Protein AF-U1V0P0-F1 (afdb_monomer_lite)

Foldseek 3Di:
DADDDVPDLFACFLLVQLLVLLCVAQHQALVRQFVDWADDPFFIWTQFPLRDIDTFGPVLLVLLLVPNPDDDDDPSSSSRSSVLLSQLLRLVQVPPDDPVPGDDSNVSSVVPRSADANVSSCVSSVQPVFKDKDFPVVCLVVQFWFWAQDPVRHIFTCHNQWTAGNNDTDHPPARMTIHTHYPPPPPPPPDDDPQDPPLDADQDDDDPDDFDDLVCLLFQKDFAPDDGPDLFACQLLSQVLSLLCRAQNQTLCRSAVDWADDPFAIWTQGLLRDIFGFGPVLLSVLLVQRRMDHPNPNSSSRSSVLLSQLLRLQCVVVVHDSVVSSVVVRSAAANQSSCVSSLLNLQKDWAWLVQLQPAQHWWKFGDPDRHIFIGHNQWTDGNNDIDGRDGTITIHGQHQDDDDPPWDADDAPPDDWQAADPQLQQQKFFDAAAQQLLSQLLSLQCRGQNLALVSQFVGWTADPFGIWTQGSSRDIFDDGPVLLVVLLVLRVMHHPNPRSSSSSSVLSSQLLRLCLVVCPVVQSVVDSVSSSVSSRHHDDRPSSCSSRSSSSQKDWDDLVRLLCAFWWWKADRRHIWTRGHQWTHDRSDIDGSPPDCSNVDDIGIMGGD

Structure (mmCIF, N/CA/C/O backbone):
data_AF-U1V0P0-F1
#
_entry.id   AF-U1V0P0-F1
#
loop_
_atom_site.group_PDB
_atom_site.id
_atom_site.type_symbol
_atom_site.label_atom_id
_atom_site.label_alt_id
_atom_site.label_comp_id
_atom_site.label_asym_id
_atom_site.label_entity_id
_atom_site.label_seq_id
_atom_site.pdbx_PDB_ins_code
_atom_site.Cartn_x
_atom_site.Cartn_y
_atom_site.Cartn_z
_atom_site.occupancy
_atom_site.B_iso_or_equiv
_atom_site.auth_seq_id
_atom_site.auth_comp_id
_atom_site.auth_asym_id
_atom_site.auth_atom_id
_atom_site.pdbx_PDB_model_num
ATOM 1 N N . MET A 1 1 ? -1.083 5.610 45.874 1.00 65.94 1 MET A N 1
ATOM 2 C CA . MET A 1 1 ? 0.180 5.834 45.134 1.00 65.94 1 MET A CA 1
ATOM 3 C C . MET A 1 1 ? 0.724 7.204 45.467 1.00 65.94 1 MET A C 1
ATOM 5 O O . MET A 1 1 ? -0.060 8.142 45.384 1.00 65.94 1 MET A O 1
ATOM 9 N N . PRO A 1 2 ? 2.001 7.333 45.847 1.00 65.81 2 PRO A N 1
ATOM 10 C CA . PRO A 1 2 ? 2.671 8.630 45.954 1.00 65.81 2 PRO A CA 1
ATOM 11 C C . PRO A 1 2 ? 2.908 9.260 44.566 1.00 65.81 2 PRO A C 1
ATOM 13 O O . PRO A 1 2 ? 2.938 8.548 43.561 1.00 65.81 2 PRO A O 1
ATOM 16 N N . GLU A 1 3 ? 3.059 10.587 44.507 1.00 60.25 3 GLU A N 1
ATOM 17 C CA . GLU A 1 3 ? 3.487 11.298 43.288 1.00 60.25 3 GLU A CA 1
ATOM 18 C C . GLU A 1 3 ? 4.964 11.008 42.968 1.00 60.25 3 GLU A C 1
ATOM 20 O O . GLU A 1 3 ? 5.748 10.689 43.863 1.00 60.25 3 GLU A O 1
ATOM 25 N N . ARG A 1 4 ? 5.347 11.124 41.690 1.00 68.81 4 ARG A N 1
ATOM 26 C CA . ARG A 1 4 ? 6.739 10.940 41.245 1.00 68.81 4 ARG A CA 1
ATOM 27 C C . ARG A 1 4 ? 7.660 12.047 41.765 1.00 68.81 4 ARG A C 1
ATOM 29 O O . ARG A 1 4 ? 7.265 13.214 41.804 1.00 68.81 4 ARG A O 1
ATOM 36 N N . GLY A 1 5 ? 8.901 11.691 42.090 1.00 55.69 5 GLY A N 1
ATOM 37 C CA . GLY A 1 5 ? 9.964 12.657 42.364 1.00 55.69 5 GLY A CA 1
ATOM 38 C C . GLY A 1 5 ? 10.458 13.364 41.095 1.00 55.69 5 GLY A C 1
ATOM 39 O O . GLY A 1 5 ? 10.256 12.894 39.973 1.00 55.69 5 GLY A O 1
ATOM 40 N N . PHE A 1 6 ? 11.129 14.507 41.258 1.00 40.38 6 PHE A N 1
ATOM 41 C CA . PHE A 1 6 ? 11.801 15.189 40.149 1.00 40.38 6 PHE A CA 1
ATOM 42 C C . PHE A 1 6 ? 12.875 14.271 39.537 1.00 40.38 6 PHE A C 1
ATOM 44 O O . PHE A 1 6 ? 13.739 13.775 40.255 1.00 40.38 6 PHE A O 1
ATOM 51 N N . GLY A 1 7 ? 12.808 14.037 38.222 1.00 39.22 7 GLY A N 1
ATOM 52 C CA . GLY A 1 7 ? 13.727 13.145 37.501 1.00 39.22 7 GLY A CA 1
ATOM 53 C C . GLY A 1 7 ? 13.366 11.652 37.534 1.00 39.22 7 GLY A C 1
ATOM 54 O O . GLY A 1 7 ? 14.059 10.860 36.903 1.00 39.22 7 GLY A O 1
ATOM 55 N N . GLU A 1 8 ? 12.287 11.246 38.214 1.00 58.22 8 GLU A N 1
ATOM 56 C CA . GLU A 1 8 ? 11.833 9.850 38.205 1.00 58.22 8 GLU A CA 1
ATOM 57 C C . GLU A 1 8 ? 10.922 9.551 37.001 1.00 58.22 8 GLU A C 1
ATOM 59 O O . GLU A 1 8 ? 9.873 10.173 36.810 1.00 58.22 8 GLU A O 1
ATOM 64 N N . HIS A 1 9 ? 11.272 8.521 36.230 1.00 63.59 9 HIS A N 1
ATOM 65 C CA . HIS A 1 9 ? 10.410 7.937 35.199 1.00 63.59 9 HIS A CA 1
ATOM 66 C C . HIS A 1 9 ? 9.515 6.852 35.822 1.00 63.59 9 HIS A C 1
ATOM 68 O O . HIS A 1 9 ? 9.699 5.668 35.568 1.00 63.59 9 HIS A O 1
ATOM 74 N N . PHE A 1 10 ? 8.586 7.243 36.699 1.00 72.44 10 PHE A N 1
ATOM 75 C CA . PHE A 1 10 ? 7.652 6.326 37.368 1.00 72.44 10 PHE A CA 1
ATOM 76 C C . PHE A 1 10 ? 6.216 6.867 37.318 1.00 72.44 10 PHE A C 1
ATOM 78 O O . PHE A 1 10 ? 5.960 7.997 37.741 1.00 72.44 10 PHE A O 1
ATOM 85 N N . ASN A 1 11 ? 5.270 6.067 36.820 1.00 76.62 11 ASN A N 1
ATOM 86 C CA . ASN A 1 11 ? 3.841 6.376 36.797 1.00 76.62 11 ASN A CA 1
ATOM 87 C C . ASN A 1 11 ? 2.970 5.102 36.827 1.00 76.62 11 ASN A C 1
ATOM 89 O O . ASN A 1 11 ? 2.547 4.591 35.794 1.00 76.62 11 ASN A O 1
ATOM 93 N N . ALA A 1 12 ? 2.636 4.633 38.032 1.00 83.12 12 ALA A N 1
ATOM 94 C CA . ALA A 1 12 ? 1.740 3.490 38.251 1.00 83.12 12 ALA A CA 1
ATOM 95 C C . ALA A 1 12 ? 0.265 3.889 38.495 1.00 83.12 12 ALA A C 1
ATOM 97 O O . ALA A 1 12 ? -0.516 3.110 39.053 1.00 83.12 12 ALA A O 1
ATOM 98 N N . SER A 1 13 ? -0.129 5.123 38.145 1.00 85.19 13 SER A N 1
ATOM 99 C CA . SER A 1 13 ? -1.484 5.621 38.432 1.00 85.19 13 SER A CA 1
ATOM 100 C C . SER A 1 13 ? -2.561 4.820 37.700 1.00 85.19 13 SER A C 1
ATOM 102 O O . SER A 1 13 ? -3.530 4.401 38.335 1.00 85.19 13 SER A O 1
ATOM 104 N N . SER A 1 14 ? -2.339 4.490 36.427 1.00 84.62 14 SER A N 1
ATOM 105 C CA . SER A 1 14 ? -3.241 3.664 35.619 1.00 84.62 14 SER A CA 1
ATOM 106 C C . SER A 1 14 ? -3.424 2.266 36.197 1.00 84.62 14 SER A C 1
ATOM 108 O O . SER A 1 14 ? -4.552 1.779 36.274 1.00 84.62 14 SER A O 1
ATOM 110 N N . HIS A 1 15 ? -2.344 1.642 36.685 1.00 91.62 15 HIS A N 1
ATOM 111 C CA . HIS A 1 15 ? -2.430 0.340 37.346 1.00 91.62 15 HIS A CA 1
ATOM 112 C C . HIS A 1 15 ? -3.306 0.412 38.584 1.00 91.62 15 HIS A C 1
ATOM 114 O O . HIS A 1 15 ? -4.232 -0.380 38.730 1.00 91.62 15 HIS A O 1
ATOM 120 N N . SER A 1 16 ? -3.055 1.400 39.442 1.00 92.19 16 SER A N 1
ATOM 121 C CA . SER A 1 16 ? -3.836 1.584 40.662 1.00 92.19 16 SER A CA 1
ATOM 122 C C . SER A 1 16 ? -5.314 1.866 40.379 1.00 92.19 16 SER A C 1
ATOM 124 O O . SER A 1 16 ? -6.184 1.309 41.043 1.00 92.19 16 SER A O 1
ATOM 126 N N . ALA A 1 17 ? -5.610 2.687 39.368 1.00 92.19 17 ALA A N 1
ATOM 127 C CA . ALA A 1 17 ? -6.969 3.071 39.018 1.00 92.19 17 ALA A CA 1
ATOM 128 C C . ALA A 1 17 ? -7.762 1.879 38.462 1.00 92.19 17 ALA A C 1
ATOM 130 O O . ALA A 1 17 ? -8.873 1.617 38.920 1.00 92.19 17 ALA A O 1
ATOM 131 N N . VAL A 1 18 ? -7.174 1.114 37.536 1.00 93.19 18 VAL A N 1
ATOM 132 C CA . VAL A 1 18 ? -7.820 -0.066 36.940 1.00 93.19 18 VAL A CA 1
ATOM 133 C C . VAL A 1 18 ? -8.024 -1.178 37.960 1.00 93.19 18 VAL A C 1
ATOM 135 O O . VAL A 1 18 ? -9.115 -1.737 38.029 1.00 93.19 18 VAL A O 1
ATOM 138 N N . ILE A 1 19 ? -7.025 -1.466 38.793 1.00 95.31 19 ILE A N 1
ATOM 139 C CA . ILE A 1 19 ? -7.141 -2.492 39.837 1.00 95.31 19 ILE A CA 1
ATOM 140 C C . ILE A 1 19 ? -8.238 -2.122 40.844 1.00 95.31 19 ILE A C 1
ATOM 142 O O . ILE A 1 19 ? -9.064 -2.966 41.185 1.00 95.31 19 ILE A O 1
ATOM 146 N N . ASN A 1 20 ? -8.312 -0.858 41.270 1.00 93.75 20 ASN A N 1
ATOM 147 C CA . ASN A 1 20 ? -9.395 -0.407 42.146 1.00 93.75 20 ASN A CA 1
ATOM 148 C C . ASN A 1 20 ? -10.767 -0.510 41.465 1.00 93.75 20 ASN A C 1
ATOM 150 O O . ASN A 1 20 ? -11.728 -0.925 42.106 1.00 93.75 20 ASN A O 1
ATOM 154 N N . LEU A 1 21 ? -10.870 -0.190 40.170 1.00 94.56 21 LEU A N 1
ATOM 155 C CA . LEU A 1 21 ? -12.118 -0.366 39.422 1.00 94.56 21 LEU A CA 1
ATOM 156 C C . LEU A 1 21 ? -12.541 -1.842 39.357 1.00 94.56 21 LEU A C 1
ATOM 158 O O . LEU A 1 21 ? -13.721 -2.145 39.528 1.00 94.56 21 LEU A O 1
ATOM 162 N N . MET A 1 22 ? -11.594 -2.763 39.159 1.00 94.50 22 MET A N 1
ATOM 163 C CA . MET A 1 22 ? -11.859 -4.206 39.204 1.00 94.50 22 MET A CA 1
ATOM 164 C C . MET A 1 22 ? -12.384 -4.632 40.577 1.00 94.50 22 MET A C 1
ATOM 166 O O . MET A 1 22 ? -13.387 -5.341 40.646 1.00 94.50 22 MET A O 1
ATOM 170 N N . MET A 1 23 ? -11.760 -4.150 41.657 1.00 93.75 23 MET A N 1
ATOM 171 C CA . MET A 1 23 ? -12.189 -4.453 43.025 1.00 93.75 23 MET A CA 1
ATOM 172 C C . MET A 1 23 ? -13.593 -3.930 43.330 1.00 93.75 23 MET A C 1
ATOM 174 O O . MET A 1 23 ? -14.388 -4.630 43.951 1.00 93.75 23 MET A O 1
ATOM 178 N N . LEU A 1 24 ? -13.908 -2.720 42.863 1.00 91.44 24 LEU A N 1
ATOM 179 C CA . LEU A 1 24 ? -15.236 -2.120 43.006 1.00 91.44 24 LEU A CA 1
ATOM 180 C C . LEU A 1 24 ? -16.306 -2.872 42.207 1.00 91.44 24 LEU A C 1
ATOM 182 O O . LEU A 1 24 ? -17.451 -2.938 42.642 1.00 91.44 24 LEU A O 1
ATOM 186 N N . THR A 1 25 ? -15.946 -3.416 41.043 1.00 89.44 25 THR A N 1
ATOM 187 C CA . THR A 1 25 ? -16.917 -4.032 40.127 1.00 89.44 25 THR A CA 1
ATOM 188 C C . THR A 1 25 ? -17.193 -5.491 40.461 1.00 89.44 25 THR A C 1
ATOM 190 O O . THR A 1 25 ? -18.344 -5.924 40.424 1.00 89.44 25 THR A O 1
ATOM 193 N N . PHE A 1 26 ? -16.147 -6.267 40.742 1.00 89.81 26 PHE A N 1
ATOM 194 C CA . PHE A 1 26 ? -16.268 -7.717 40.884 1.00 89.81 26 PHE A CA 1
ATOM 195 C C . PHE A 1 26 ? -16.117 -8.195 42.328 1.00 89.81 26 PHE A C 1
ATOM 197 O O . PHE A 1 26 ? -16.686 -9.223 42.677 1.00 89.81 26 PHE A O 1
ATOM 204 N N . GLY A 1 27 ? -15.403 -7.446 43.170 1.00 88.56 27 GLY A N 1
ATOM 205 C CA . GLY A 1 27 ? -15.116 -7.800 44.559 1.00 88.56 27 GLY A CA 1
ATOM 206 C C . GLY A 1 27 ? -13.629 -7.648 44.899 1.00 88.56 27 GLY A C 1
ATOM 207 O O . GLY A 1 27 ? -12.790 -7.562 44.005 1.00 88.56 27 GLY A O 1
ATOM 208 N N . PRO A 1 28 ? -13.264 -7.575 46.188 1.00 89.06 28 PRO A N 1
ATOM 209 C CA . PRO A 1 28 ? -11.925 -7.164 46.606 1.00 89.06 28 PRO A CA 1
ATOM 210 C C . PRO A 1 28 ? -10.838 -8.242 46.463 1.00 89.06 28 PRO A C 1
ATOM 212 O O . PRO A 1 28 ? -9.660 -7.902 46.575 1.00 89.06 28 PRO A O 1
ATOM 215 N N . ARG A 1 29 ? -11.182 -9.520 46.247 1.00 90.31 29 ARG A N 1
ATOM 216 C CA . ARG A 1 29 ? -10.217 -10.637 46.225 1.00 90.31 29 ARG A CA 1
ATOM 217 C C . ARG A 1 29 ? -9.876 -11.047 44.788 1.00 90.31 29 ARG A C 1
ATOM 219 O O . ARG A 1 29 ? -10.735 -10.949 43.917 1.00 90.31 29 ARG A O 1
ATOM 226 N N . PRO A 1 30 ? -8.688 -11.625 44.518 1.00 92.31 30 PRO A N 1
ATOM 227 C CA . PRO A 1 30 ? -8.320 -12.071 43.171 1.00 92.31 30 PRO A CA 1
ATOM 228 C C . PRO A 1 30 ? -9.302 -13.064 42.546 1.00 92.31 30 PRO A C 1
ATOM 230 O O . PRO A 1 30 ? -9.555 -12.999 41.349 1.00 92.31 30 PRO A O 1
ATOM 233 N N . ALA A 1 31 ? -9.893 -13.941 43.360 1.00 88.88 31 ALA A N 1
ATOM 234 C CA . ALA A 1 31 ? -10.916 -14.889 42.919 1.00 88.88 31 ALA A CA 1
ATOM 235 C C . ALA A 1 31 ? -12.245 -14.224 42.514 1.00 88.88 31 ALA A C 1
ATOM 237 O O . ALA A 1 31 ? -13.086 -14.880 41.911 1.00 88.88 31 ALA A O 1
ATOM 238 N N . ASP A 1 32 ? -12.447 -12.946 42.846 1.00 87.00 32 ASP A N 1
ATOM 239 C CA . ASP A 1 32 ? -13.640 -12.201 42.461 1.00 87.00 32 ASP A CA 1
ATOM 240 C C . ASP A 1 32 ? -13.462 -11.585 41.049 1.00 87.00 32 ASP A C 1
ATOM 242 O O . ASP A 1 32 ? -14.380 -11.605 40.228 1.00 87.00 32 ASP A O 1
ATOM 246 N N . PHE A 1 33 ? -12.260 -11.087 40.713 1.00 88.56 33 PHE A N 1
ATOM 247 C CA . PHE A 1 33 ? -11.974 -10.424 39.425 1.00 88.56 33 PHE A CA 1
ATOM 248 C C . PHE A 1 33 ? -11.168 -11.250 38.402 1.00 88.56 33 PHE A C 1
ATOM 250 O O . PHE A 1 33 ? -10.949 -10.771 37.288 1.00 88.56 33 PHE A O 1
ATOM 257 N N . PHE A 1 34 ? -10.800 -12.492 38.717 1.00 91.69 34 PHE A N 1
ATOM 258 C CA . PHE A 1 34 ? -10.329 -13.505 37.762 1.00 91.69 34 PHE A CA 1
ATOM 259 C C . PHE A 1 34 ? -11.283 -14.706 37.749 1.00 91.69 34 PHE A C 1
ATOM 261 O O . PHE A 1 34 ? -11.948 -14.972 38.743 1.00 91.69 34 PHE A O 1
ATOM 268 N N . ASN A 1 35 ? -11.368 -15.428 36.626 1.00 88.06 35 ASN A N 1
ATOM 269 C CA . ASN A 1 35 ? -12.275 -16.576 36.501 1.00 88.06 35 ASN A CA 1
ATOM 270 C C . ASN A 1 35 ? -11.844 -17.744 37.395 1.00 88.06 35 ASN A C 1
ATOM 272 O O . ASN A 1 35 ? -12.688 -18.464 37.919 1.00 88.06 35 ASN A O 1
ATOM 276 N N . GLU A 1 36 ? -10.536 -17.943 37.558 1.00 91.50 36 GLU A N 1
ATOM 277 C CA . GLU A 1 36 ? -9.992 -18.975 38.433 1.00 91.50 36 GLU A CA 1
ATOM 278 C C . GLU A 1 36 ? -8.631 -18.549 38.989 1.00 91.50 36 GLU A C 1
ATOM 280 O O . GLU A 1 36 ? -7.810 -17.989 38.263 1.00 91.50 36 GLU A O 1
ATOM 285 N N . VAL A 1 37 ? -8.388 -18.827 40.271 1.00 94.19 37 VAL A N 1
ATOM 286 C CA . VAL A 1 37 ? -7.084 -18.663 40.926 1.00 94.19 37 VAL A CA 1
ATOM 287 C C . VAL A 1 37 ? -6.822 -19.907 41.771 1.00 94.19 37 VAL A C 1
ATOM 289 O O . VAL A 1 37 ? -7.509 -20.138 42.767 1.00 94.19 37 VAL A O 1
ATOM 292 N N . LYS A 1 38 ? -5.837 -20.714 41.377 1.00 93.00 38 LYS A N 1
ATOM 293 C CA . LYS A 1 38 ? -5.438 -21.954 42.061 1.00 93.00 38 LYS A CA 1
ATOM 294 C C . LYS A 1 38 ? -4.030 -21.808 42.620 1.00 93.00 38 LYS A C 1
ATOM 296 O O . LYS A 1 38 ? -3.124 -21.406 41.902 1.00 93.00 38 LYS A O 1
ATOM 301 N N . GLY A 1 39 ? -3.836 -22.138 43.894 1.00 91.25 39 GLY A N 1
ATOM 302 C CA . GLY A 1 39 ? -2.497 -22.185 44.484 1.00 91.25 39 GLY A CA 1
ATOM 303 C C . GLY A 1 39 ? -1.698 -23.383 43.967 1.00 91.25 39 GLY A C 1
ATOM 304 O O . GLY A 1 39 ? -2.234 -24.488 43.887 1.00 91.25 39 GLY A O 1
ATOM 305 N N . SER A 1 40 ? -0.419 -23.168 43.666 1.00 87.06 40 SER A N 1
ATOM 306 C CA . SER A 1 40 ? 0.566 -24.213 43.371 1.00 87.06 40 SER A CA 1
ATOM 307 C C . SER A 1 40 ? 1.696 -24.197 44.415 1.00 87.06 40 SER A C 1
ATOM 309 O O . SER A 1 40 ? 1.744 -23.349 45.313 1.00 87.06 40 SER A O 1
ATOM 311 N N . ASN A 1 41 ? 2.643 -25.134 44.307 1.00 82.56 41 ASN A N 1
ATOM 312 C CA . ASN A 1 41 ? 3.792 -25.202 45.216 1.00 82.56 41 ASN A CA 1
ATOM 313 C C . ASN A 1 41 ? 4.670 -23.932 45.161 1.00 82.56 41 ASN A C 1
ATOM 315 O O . ASN A 1 41 ? 5.196 -23.484 46.187 1.00 82.56 41 ASN A O 1
ATOM 319 N N . ASP A 1 42 ? 4.797 -23.322 43.986 1.00 90.25 42 ASP A N 1
ATOM 320 C CA . ASP A 1 42 ? 5.699 -22.213 43.667 1.00 90.25 42 ASP A CA 1
ATOM 321 C C . ASP A 1 42 ? 4.990 -20.887 43.346 1.00 90.25 42 ASP A C 1
ATOM 323 O O . ASP A 1 42 ? 5.661 -19.862 43.209 1.00 90.25 42 ASP A O 1
ATOM 327 N N . GLY A 1 43 ? 3.656 -20.857 43.315 1.00 94.00 43 GLY A N 1
ATOM 328 C CA . GLY A 1 43 ? 2.910 -19.684 42.876 1.00 94.00 43 GLY A CA 1
ATOM 329 C C . GLY A 1 43 ? 1.403 -19.898 42.792 1.00 94.00 43 GLY A C 1
ATOM 330 O O . GLY A 1 43 ? 0.799 -20.533 43.660 1.00 94.00 43 GLY A O 1
ATOM 331 N N . TYR A 1 44 ? 0.802 -19.320 41.754 1.00 96.81 44 TYR A N 1
ATOM 332 C CA . TYR A 1 44 ? -0.624 -19.403 41.465 1.00 96.81 44 TYR A CA 1
ATOM 333 C C . TYR A 1 44 ? -0.870 -19.536 39.964 1.00 96.81 44 TYR A C 1
ATOM 335 O O . TYR A 1 44 ? -0.335 -18.758 39.172 1.00 96.81 44 TYR A O 1
ATOM 343 N N . ASP A 1 45 ? -1.744 -20.465 39.596 1.00 95.69 45 ASP A N 1
ATOM 344 C CA . ASP A 1 45 ? -2.308 -20.559 38.255 1.00 95.69 45 ASP A CA 1
ATOM 345 C C . ASP A 1 45 ? -3.568 -19.700 38.184 1.00 95.69 45 ASP A C 1
ATOM 347 O O . ASP A 1 45 ? -4.463 -19.803 39.030 1.00 95.69 45 ASP A O 1
ATOM 351 N N . VAL A 1 46 ? -3.623 -18.824 37.186 1.00 95.75 46 VAL A N 1
ATOM 352 C CA . VAL A 1 46 ? -4.673 -17.820 37.029 1.00 95.75 46 VAL A CA 1
ATOM 353 C C . VAL A 1 46 ? -5.319 -17.967 35.664 1.00 95.75 46 VAL A C 1
ATOM 355 O O . VAL A 1 46 ? -4.639 -17.891 34.640 1.00 95.75 46 VAL A O 1
ATOM 358 N N . THR A 1 47 ? -6.642 -18.094 35.658 1.00 90.56 47 THR A N 1
ATOM 359 C CA . THR A 1 47 ? -7.476 -17.975 34.460 1.00 90.56 47 THR A CA 1
ATOM 360 C C . THR A 1 47 ? -8.142 -16.607 34.473 1.00 90.56 47 THR A C 1
ATOM 362 O O . THR A 1 47 ? -8.952 -16.291 35.347 1.00 90.56 47 THR A O 1
ATOM 365 N N . MET A 1 48 ? -7.791 -15.770 33.505 1.00 89.62 48 MET A N 1
ATOM 366 C CA . MET A 1 48 ? -8.303 -14.409 33.363 1.00 89.62 48 MET A CA 1
ATOM 367 C C . MET A 1 48 ? -9.732 -14.407 32.796 1.00 89.62 48 MET A C 1
ATOM 369 O O . MET A 1 48 ? -10.215 -15.428 32.304 1.00 89.62 48 MET A O 1
ATOM 373 N N . LYS A 1 49 ? -10.427 -13.260 32.855 1.00 81.44 49 LYS A N 1
ATOM 374 C CA . LYS A 1 49 ? -11.835 -13.155 32.421 1.00 81.44 49 LYS A CA 1
ATOM 375 C C . LYS A 1 49 ? -12.064 -13.419 30.928 1.00 81.44 49 LYS A C 1
ATOM 377 O O . LYS A 1 49 ? -13.150 -13.846 30.551 1.00 81.44 49 LYS A O 1
ATOM 382 N N . ASP A 1 50 ? -11.038 -13.255 30.099 1.00 77.88 50 ASP A N 1
ATOM 383 C CA . ASP A 1 50 ? -11.045 -13.604 28.673 1.00 77.88 50 ASP A CA 1
ATOM 384 C C . ASP A 1 50 ? -10.587 -15.044 28.382 1.00 77.88 50 ASP A C 1
ATOM 386 O O . ASP A 1 50 ? -10.378 -15.404 27.225 1.00 77.88 50 ASP A O 1
ATOM 390 N N . GLY A 1 51 ? -10.414 -15.867 29.419 1.00 78.25 51 GLY A N 1
ATOM 391 C CA . GLY A 1 51 ? -9.992 -17.261 29.302 1.00 78.25 51 GLY A CA 1
ATOM 392 C C . GLY A 1 51 ? -8.481 -17.462 29.170 1.00 78.25 51 GLY A C 1
ATOM 393 O O . GLY A 1 51 ? -8.041 -18.606 29.095 1.00 78.25 51 GLY A O 1
ATOM 394 N N . TYR A 1 52 ? -7.670 -16.397 29.169 1.00 75.56 52 TYR A N 1
ATOM 395 C CA . TYR A 1 52 ? -6.214 -16.536 29.127 1.00 75.56 52 TYR A CA 1
ATOM 396 C C . TYR A 1 52 ? -5.683 -17.143 30.432 1.00 75.56 52 TYR A C 1
ATOM 398 O O . TYR A 1 52 ? -5.972 -16.635 31.515 1.00 75.56 52 TYR A O 1
ATOM 406 N N . THR A 1 53 ? -4.877 -18.200 30.334 1.00 90.38 53 THR A N 1
ATOM 407 C CA . THR A 1 53 ? -4.283 -18.883 31.491 1.00 90.38 53 THR A CA 1
ATOM 408 C C . THR A 1 53 ? -2.803 -18.554 31.631 1.00 90.38 53 THR A C 1
ATOM 410 O O . THR A 1 53 ? -2.062 -18.593 30.645 1.00 90.38 53 THR A O 1
ATOM 413 N N . LEU A 1 54 ? -2.345 -18.278 32.850 1.00 92.81 54 LEU A N 1
ATOM 414 C CA . LEU A 1 54 ? -0.930 -18.059 33.153 1.00 92.81 54 LEU A CA 1
ATOM 415 C C . LEU A 1 54 ? -0.564 -18.517 34.562 1.00 92.81 54 LEU A C 1
ATOM 417 O O . LEU A 1 54 ? -1.428 -18.650 35.421 1.00 92.81 54 LEU A O 1
ATOM 421 N N . HIS A 1 55 ? 0.734 -18.698 34.788 1.00 95.69 55 HIS A N 1
ATOM 422 C CA . HIS A 1 55 ? 1.305 -19.004 36.094 1.00 95.69 55 HIS A CA 1
ATOM 423 C C . HIS A 1 55 ? 2.083 -17.795 36.626 1.00 95.69 55 HIS A C 1
ATOM 425 O O . HIS A 1 55 ? 2.930 -17.267 35.903 1.00 95.69 55 HIS A O 1
ATOM 431 N N . VAL A 1 56 ? 1.833 -17.376 37.869 1.00 95.31 56 VAL A N 1
ATOM 432 C CA . VAL A 1 56 ? 2.609 -16.335 38.571 1.00 95.31 56 VAL A CA 1
ATOM 433 C C . VAL A 1 56 ? 3.305 -16.942 39.782 1.00 95.31 56 VAL A C 1
ATOM 435 O O . VAL A 1 56 ? 2.645 -17.430 40.699 1.00 95.31 56 VAL A O 1
ATOM 438 N N . SER A 1 57 ? 4.631 -16.850 39.829 1.00 96.38 57 SER A N 1
ATOM 439 C CA . SER A 1 57 ? 5.435 -17.376 40.937 1.00 96.38 57 SER A CA 1
ATOM 440 C C . SER A 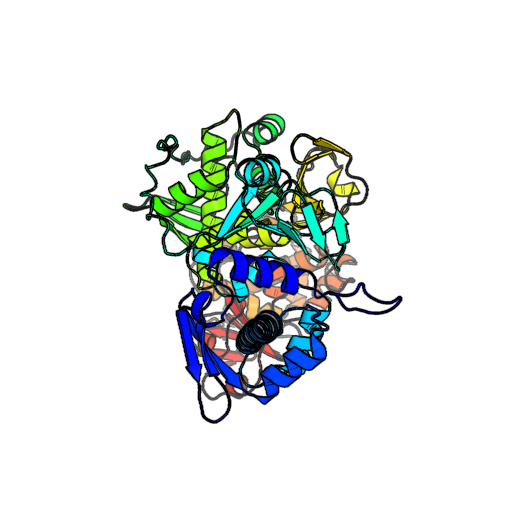1 57 ? 5.408 -16.481 42.187 1.00 96.38 57 SER A C 1
ATOM 442 O O . SER A 1 57 ? 5.156 -15.273 42.127 1.00 96.38 57 SER A O 1
ATOM 444 N N . LYS A 1 58 ? 5.757 -17.051 43.348 1.00 93.69 58 LYS A N 1
ATOM 445 C CA . LYS A 1 58 ? 5.955 -16.312 44.613 1.00 93.69 58 LYS A CA 1
ATOM 446 C C . LYS A 1 58 ? 7.007 -15.204 44.486 1.00 93.69 58 LYS A C 1
ATOM 448 O O . LYS A 1 58 ? 6.844 -14.141 45.081 1.00 93.69 58 LYS A O 1
ATOM 453 N N . GLN A 1 59 ? 8.054 -15.432 43.690 1.00 94.12 59 GLN A N 1
ATOM 454 C CA . GLN A 1 59 ? 9.093 -14.436 43.424 1.00 94.12 59 GLN A CA 1
ATOM 455 C C . GLN A 1 59 ? 8.546 -13.255 42.612 1.00 94.12 59 GLN A C 1
ATOM 457 O O . GLN A 1 59 ? 8.784 -12.106 42.975 1.00 94.12 59 GLN A O 1
ATOM 462 N N . GLU A 1 60 ? 7.776 -13.514 41.556 1.00 96.25 60 GLU A N 1
ATOM 463 C CA . GLU A 1 60 ? 7.164 -12.467 40.722 1.00 96.25 60 GLU A CA 1
ATOM 464 C C . GLU A 1 60 ? 6.148 -11.632 41.513 1.00 96.25 60 GLU A C 1
ATOM 466 O O . GLU A 1 60 ? 6.099 -10.408 41.374 1.00 96.25 60 GLU A O 1
ATOM 471 N N . LEU A 1 61 ? 5.391 -12.266 42.416 1.00 93.62 61 LEU A N 1
ATOM 472 C CA . LEU A 1 61 ? 4.523 -11.564 43.367 1.00 93.62 61 LEU A CA 1
ATOM 473 C C . LEU A 1 61 ? 5.320 -10.644 44.299 1.00 93.62 61 LEU A C 1
ATOM 475 O O . LEU A 1 61 ? 4.930 -9.494 44.509 1.00 93.62 61 LEU A O 1
ATOM 479 N N . GLN A 1 62 ? 6.449 -11.118 44.832 1.00 92.25 62 GLN A N 1
ATOM 480 C CA . GLN A 1 62 ? 7.321 -10.314 45.688 1.00 92.25 62 GLN A CA 1
ATOM 481 C C . GLN A 1 62 ? 7.955 -9.145 44.919 1.00 92.25 62 GLN A C 1
ATOM 483 O O . GLN A 1 62 ? 8.027 -8.036 45.453 1.00 92.25 62 GLN A O 1
ATOM 488 N N . GLN A 1 63 ? 8.355 -9.358 43.662 1.00 92.25 63 GLN A N 1
ATOM 489 C CA . GLN A 1 63 ? 8.880 -8.314 42.777 1.00 92.25 63 GLN A CA 1
ATOM 490 C C . GLN A 1 63 ? 7.820 -7.244 42.496 1.00 92.25 63 GLN A C 1
ATOM 492 O O . GLN A 1 63 ? 8.089 -6.055 42.673 1.00 92.25 63 GLN A O 1
ATOM 497 N N . ALA A 1 64 ? 6.596 -7.650 42.141 1.00 92.25 64 ALA A N 1
ATOM 498 C CA . ALA A 1 64 ? 5.480 -6.728 41.941 1.00 92.25 64 ALA A CA 1
ATOM 499 C C . ALA A 1 64 ? 5.172 -5.928 43.217 1.00 92.25 64 ALA A C 1
ATOM 501 O O . ALA A 1 64 ? 5.056 -4.705 43.157 1.00 92.25 64 ALA A O 1
ATOM 502 N N . ALA A 1 65 ? 5.111 -6.589 44.378 1.00 89.62 65 ALA A N 1
ATOM 503 C CA . ALA A 1 65 ? 4.882 -5.926 45.661 1.00 89.62 65 ALA A CA 1
ATOM 504 C C . ALA A 1 65 ? 5.966 -4.884 45.976 1.00 89.62 65 ALA A C 1
ATOM 506 O O . ALA A 1 65 ? 5.649 -3.744 46.311 1.00 89.62 65 ALA A O 1
ATOM 507 N N . SER A 1 66 ? 7.236 -5.249 45.792 1.00 87.94 66 SER A N 1
ATOM 508 C CA . SER A 1 66 ? 8.385 -4.385 46.094 1.00 87.94 66 SER A CA 1
ATOM 509 C C . SER A 1 66 ? 8.479 -3.174 45.161 1.00 87.94 66 SER A C 1
ATOM 511 O O . SER A 1 66 ? 8.837 -2.083 45.601 1.00 87.94 66 SER A O 1
ATOM 513 N N . ALA A 1 67 ? 8.142 -3.342 43.878 1.00 87.19 67 ALA A N 1
ATOM 514 C CA . ALA A 1 67 ? 8.311 -2.297 42.867 1.00 87.19 67 ALA A CA 1
ATOM 515 C C . ALA A 1 67 ? 7.100 -1.359 42.723 1.00 87.19 67 ALA A C 1
ATOM 517 O O . ALA A 1 67 ? 7.254 -0.214 42.299 1.00 87.19 67 ALA A O 1
ATOM 518 N N . SER A 1 68 ? 5.891 -1.823 43.056 1.00 84.44 68 SER A N 1
ATOM 519 C CA . SER A 1 68 ? 4.639 -1.118 42.740 1.00 84.44 68 SER A CA 1
ATOM 520 C C . SER A 1 68 ? 4.481 0.248 43.417 1.00 84.44 68 SER A C 1
ATOM 522 O O . SER A 1 68 ? 3.749 1.098 42.913 1.00 84.44 68 SER A O 1
ATOM 524 N N . ARG A 1 69 ? 5.133 0.460 44.572 1.00 85.81 69 ARG A N 1
ATOM 525 C CA . ARG A 1 69 ? 4.904 1.607 45.477 1.00 85.81 69 ARG A CA 1
ATOM 526 C C . ARG A 1 69 ? 3.421 1.768 45.868 1.00 85.81 69 ARG A C 1
ATOM 528 O O . ARG A 1 69 ? 2.955 2.882 46.135 1.00 85.81 69 ARG A O 1
ATOM 535 N N . PHE A 1 70 ? 2.669 0.663 45.891 1.00 88.50 70 PHE A N 1
ATOM 536 C CA . PHE A 1 70 ? 1.270 0.652 46.300 1.00 88.50 70 PHE A CA 1
ATOM 537 C C . PHE A 1 70 ? 1.137 0.917 47.804 1.00 88.50 70 PHE A C 1
ATOM 539 O O . PHE A 1 70 ? 1.856 0.351 48.619 1.00 88.50 70 PHE A O 1
ATOM 546 N N . THR A 1 71 ? 0.228 1.823 48.176 1.00 84.25 71 THR A N 1
ATOM 547 C CA . THR A 1 71 ? -0.026 2.220 49.569 1.00 84.25 71 THR A CA 1
ATOM 548 C C . THR A 1 71 ? -1.519 2.147 49.870 1.00 84.25 71 THR A C 1
ATOM 550 O O . THR A 1 71 ? -2.338 2.485 49.014 1.00 84.25 71 THR A O 1
ATOM 553 N N . GLY A 1 72 ? -1.881 1.721 51.081 1.00 79.44 72 GLY A N 1
ATOM 554 C CA . GLY A 1 72 ? -3.271 1.619 51.524 1.00 79.44 72 GLY A CA 1
ATOM 555 C C . GLY A 1 72 ? -3.383 1.166 52.981 1.00 79.44 72 GLY A C 1
ATOM 556 O O . GLY A 1 72 ? -2.420 0.660 53.547 1.00 79.44 72 GLY A O 1
ATOM 557 N N . HIS A 1 73 ? -4.558 1.360 53.586 1.00 78.19 73 HIS A N 1
ATOM 558 C CA . HIS A 1 73 ? -4.821 1.016 54.993 1.00 78.19 73 HIS A CA 1
ATOM 559 C C . HIS A 1 73 ? -5.351 -0.416 55.194 1.00 78.19 73 HIS A C 1
ATOM 561 O O . HIS A 1 73 ? -5.409 -0.894 56.324 1.00 78.19 73 HIS A O 1
ATOM 567 N N . HIS A 1 74 ? -5.727 -1.105 54.110 1.00 81.12 74 HIS A N 1
ATOM 568 C CA . HIS A 1 74 ? -6.259 -2.468 54.140 1.00 81.12 74 HIS A CA 1
ATOM 569 C C . HIS A 1 74 ? -5.269 -3.442 53.497 1.00 81.12 74 HIS A C 1
ATOM 571 O O . HIS A 1 74 ? -5.089 -3.436 52.277 1.00 81.12 74 HIS A O 1
ATOM 577 N N . ASN A 1 75 ? -4.649 -4.293 54.318 1.00 80.62 75 ASN A N 1
ATOM 578 C CA . ASN A 1 75 ? -3.621 -5.240 53.873 1.00 80.62 75 ASN A CA 1
ATOM 579 C C . ASN A 1 75 ? -4.135 -6.233 52.814 1.00 80.62 75 ASN A C 1
ATOM 581 O O . ASN A 1 75 ? -3.394 -6.577 51.892 1.00 80.62 75 ASN A O 1
ATOM 585 N N . ASP A 1 76 ? -5.403 -6.639 52.891 1.00 81.44 76 ASP A N 1
ATOM 586 C CA . ASP A 1 76 ? -5.992 -7.610 51.957 1.00 81.44 76 ASP A CA 1
ATOM 587 C C . ASP A 1 76 ? -6.204 -7.015 50.557 1.00 81.44 76 ASP A C 1
ATOM 589 O O . ASP A 1 76 ? -5.885 -7.645 49.545 1.00 81.44 76 ASP A O 1
ATOM 593 N N . ALA A 1 77 ? -6.673 -5.765 50.485 1.00 85.50 77 ALA A N 1
ATOM 594 C CA . ALA A 1 77 ? -6.814 -5.036 49.225 1.00 85.50 77 ALA A CA 1
ATOM 595 C C . ALA A 1 77 ? -5.440 -4.752 48.601 1.00 85.50 77 ALA A C 1
ATOM 597 O O . ALA A 1 77 ? -5.248 -4.932 47.401 1.00 85.50 77 ALA A O 1
ATOM 598 N N . LEU A 1 78 ? -4.453 -4.382 49.423 1.00 89.06 78 LEU A N 1
ATOM 599 C CA . LEU A 1 78 ? -3.086 -4.155 48.959 1.00 89.06 78 LEU A CA 1
ATOM 600 C C . LEU A 1 78 ? -2.452 -5.438 48.395 1.00 89.06 78 LEU A C 1
ATOM 602 O O . LEU A 1 78 ? -1.866 -5.418 47.313 1.00 89.06 78 LEU A O 1
ATOM 606 N N . SER A 1 79 ? -2.638 -6.569 49.077 1.00 89.31 79 SER A N 1
ATOM 607 C CA . SER A 1 79 ? -2.180 -7.882 48.605 1.00 89.31 79 SER A CA 1
ATOM 608 C C . SER A 1 79 ? -2.845 -8.273 47.283 1.00 89.31 79 SER A C 1
ATOM 610 O O . SER A 1 79 ? -2.173 -8.713 46.349 1.00 89.31 79 SER A O 1
ATOM 612 N N . SER A 1 80 ? -4.151 -8.036 47.163 1.00 94.00 80 SER A N 1
ATOM 613 C CA . SER A 1 80 ? -4.915 -8.295 45.939 1.00 94.00 80 SER A CA 1
ATOM 614 C C . SER A 1 80 ? -4.469 -7.397 44.778 1.00 94.00 80 SER A C 1
ATOM 616 O O . SER A 1 80 ? -4.425 -7.838 43.630 1.00 94.00 80 SER A O 1
ATOM 618 N N . ALA A 1 81 ? -4.059 -6.159 45.069 1.00 94.38 81 ALA A N 1
ATOM 619 C CA . ALA A 1 81 ? -3.527 -5.239 44.073 1.00 94.38 81 ALA A CA 1
ATOM 620 C C . ALA A 1 81 ? -2.142 -5.661 43.563 1.00 94.38 81 ALA A C 1
ATOM 622 O O . ALA A 1 81 ? -1.899 -5.633 42.355 1.00 94.38 81 ALA A O 1
ATOM 623 N N . HIS A 1 82 ? -1.249 -6.106 44.453 1.00 95.06 82 HIS A N 1
ATOM 624 C CA . HIS A 1 82 ? 0.041 -6.678 44.051 1.00 95.06 82 HIS A CA 1
ATOM 625 C C . HIS A 1 82 ? -0.142 -7.925 43.182 1.00 95.06 82 HIS A C 1
ATOM 627 O O . HIS A 1 82 ? 0.548 -8.082 42.174 1.00 95.06 82 HIS A O 1
ATOM 633 N N . PHE A 1 83 ? -1.108 -8.775 43.537 1.00 97.00 83 PHE A N 1
ATOM 634 C CA . PHE A 1 83 ? -1.444 -9.961 42.761 1.00 97.00 83 PHE A CA 1
ATOM 635 C C . PHE A 1 83 ? -1.919 -9.602 41.348 1.00 97.00 83 PHE A C 1
ATOM 637 O O . PHE A 1 83 ? -1.375 -10.107 40.367 1.00 97.00 83 PHE A O 1
ATOM 644 N N . ALA A 1 84 ? -2.880 -8.680 41.225 1.00 96.62 84 ALA A N 1
ATOM 645 C CA . ALA A 1 84 ? -3.380 -8.227 39.928 1.00 96.62 84 ALA A CA 1
ATOM 646 C C . ALA A 1 84 ? -2.261 -7.624 39.061 1.00 96.62 84 ALA A C 1
ATOM 648 O O . ALA A 1 84 ? -2.147 -7.952 37.878 1.00 96.62 84 ALA A O 1
ATOM 649 N N . LEU A 1 85 ? -1.395 -6.789 39.649 1.00 96.06 85 LEU A N 1
ATOM 650 C CA . LEU A 1 85 ? -0.235 -6.233 38.953 1.00 96.06 85 LEU A CA 1
ATOM 651 C C . LEU A 1 85 ? 0.679 -7.342 38.415 1.00 96.06 85 LEU A C 1
ATOM 653 O O . LEU A 1 85 ? 1.054 -7.301 37.245 1.00 96.06 85 LEU A O 1
ATOM 657 N N . ALA A 1 86 ? 1.003 -8.347 39.232 1.00 96.25 86 ALA A N 1
ATOM 658 C CA . ALA A 1 86 ? 1.867 -9.445 38.810 1.00 96.25 86 ALA A CA 1
ATOM 659 C C . ALA A 1 86 ? 1.263 -10.252 37.649 1.00 96.25 86 ALA A C 1
ATOM 661 O O . ALA A 1 86 ? 1.962 -10.542 36.678 1.00 96.25 86 ALA A O 1
ATOM 662 N N . VAL A 1 87 ? -0.044 -10.534 37.694 1.00 96.38 87 VAL A N 1
ATOM 663 C CA . VAL A 1 87 ? -0.778 -11.206 36.606 1.00 96.38 87 VAL A CA 1
ATOM 664 C C . VAL A 1 87 ? -0.690 -10.407 35.302 1.00 96.38 87 VAL A C 1
ATOM 666 O O . VAL A 1 87 ? -0.347 -10.963 34.256 1.00 96.38 87 VAL A O 1
ATOM 669 N N . PHE A 1 88 ? -0.935 -9.094 35.352 1.00 94.19 88 PHE A N 1
ATOM 670 C CA . PHE A 1 88 ? -0.834 -8.226 34.175 1.00 94.19 88 PHE A CA 1
ATOM 671 C C . PHE A 1 88 ? 0.572 -8.238 33.563 1.00 94.19 88 PHE A C 1
ATOM 673 O O . PHE A 1 88 ? 0.723 -8.418 32.350 1.00 94.19 88 PHE A O 1
ATOM 680 N N . ILE A 1 89 ? 1.608 -8.099 34.394 1.00 94.00 89 ILE A N 1
ATOM 681 C CA . ILE A 1 89 ? 2.999 -8.123 33.929 1.00 94.00 89 ILE A CA 1
ATOM 682 C C . ILE A 1 89 ? 3.353 -9.484 33.339 1.00 94.00 89 ILE A C 1
ATOM 684 O O . ILE A 1 89 ? 3.966 -9.537 32.272 1.00 94.00 89 ILE A O 1
ATOM 688 N N . LYS A 1 90 ? 2.917 -10.583 33.961 1.00 93.69 90 LYS A N 1
ATOM 689 C CA . LYS A 1 90 ? 3.181 -11.933 33.458 1.00 93.69 90 LYS A CA 1
ATOM 690 C C . LYS A 1 90 ? 2.559 -12.168 32.085 1.00 93.69 90 LYS A C 1
ATOM 692 O O . LYS A 1 90 ? 3.189 -12.754 31.197 1.00 93.69 90 LYS A O 1
ATOM 697 N N . ARG A 1 91 ? 1.344 -11.660 31.871 1.00 90.25 91 ARG A N 1
ATOM 698 C CA . ARG A 1 91 ? 0.693 -11.698 30.559 1.00 90.25 91 ARG A CA 1
ATOM 699 C C . ARG A 1 91 ? 1.462 -10.872 29.530 1.00 90.25 91 ARG A C 1
ATOM 701 O O . ARG A 1 91 ? 1.709 -11.353 28.426 1.00 90.25 91 ARG A O 1
ATOM 708 N N . LYS A 1 92 ? 1.882 -9.657 29.892 1.00 82.69 92 LYS A N 1
ATOM 709 C CA . LYS A 1 92 ? 2.660 -8.766 29.016 1.00 82.69 92 LYS A CA 1
ATOM 710 C C . LYS A 1 92 ? 4.009 -9.390 28.630 1.00 82.69 92 LYS A C 1
ATOM 712 O O . LYS A 1 92 ? 4.374 -9.379 27.456 1.00 82.69 92 LYS A O 1
ATOM 717 N N . GLN A 1 93 ? 4.692 -10.019 29.587 1.00 84.94 93 GLN A N 1
ATOM 718 C CA . GLN A 1 93 ? 5.917 -10.791 29.362 1.00 84.94 93 GLN A CA 1
ATOM 719 C C . GLN A 1 93 ? 5.690 -11.920 28.347 1.00 84.94 93 GLN A C 1
ATOM 721 O O . GLN A 1 93 ? 6.469 -12.090 27.413 1.00 84.94 93 GLN A O 1
ATOM 726 N N . SER A 1 94 ? 4.594 -12.664 28.503 1.00 78.00 94 SER A N 1
ATOM 727 C CA . SER A 1 94 ? 4.261 -13.803 27.639 1.00 78.00 94 SER A CA 1
ATOM 728 C C . SER A 1 94 ? 3.884 -13.391 26.209 1.00 78.00 94 SER A C 1
ATOM 730 O O . SER A 1 94 ? 4.092 -14.168 25.281 1.00 78.00 94 SER A O 1
ATOM 732 N N . ALA A 1 95 ? 3.366 -12.171 26.026 1.00 66.69 95 ALA A N 1
ATOM 733 C CA . ALA A 1 95 ? 2.978 -11.610 24.731 1.00 66.69 95 ALA A CA 1
ATOM 734 C C . ALA A 1 95 ? 4.133 -10.940 23.953 1.00 66.69 95 ALA A C 1
ATOM 736 O O . ALA A 1 95 ? 3.928 -10.494 22.825 1.00 66.69 95 ALA A O 1
ATOM 737 N N . SER A 1 96 ? 5.332 -10.838 24.537 1.00 51.25 96 SER A N 1
ATOM 738 C CA . SER A 1 96 ? 6.468 -10.117 23.947 1.00 51.25 96 SER A CA 1
ATOM 739 C C . SER A 1 96 ? 7.396 -11.060 23.169 1.00 51.25 96 SER A C 1
ATOM 741 O O . SER A 1 96 ? 8.274 -11.679 23.757 1.00 51.25 96 SER A O 1
ATOM 743 N N . GLY A 1 97 ? 7.219 -11.153 21.846 1.00 50.69 97 GLY A N 1
ATOM 744 C CA . GLY A 1 97 ? 8.168 -11.803 20.924 1.00 50.69 97 GLY A CA 1
ATOM 745 C C . GLY A 1 97 ? 8.312 -13.335 21.031 1.00 50.69 97 GLY A C 1
ATOM 746 O O . GLY A 1 97 ? 7.557 -14.024 21.727 1.00 50.69 97 GLY A O 1
ATOM 747 N N . ASN A 1 98 ? 9.291 -13.876 20.293 1.00 51.00 98 ASN A N 1
ATOM 748 C CA . ASN A 1 98 ? 9.644 -15.301 20.289 1.00 51.00 98 ASN A CA 1
ATOM 749 C C . ASN A 1 98 ? 10.243 -15.731 21.638 1.00 51.00 98 ASN A C 1
ATOM 751 O O . ASN A 1 98 ? 10.895 -14.940 22.311 1.00 51.00 98 ASN A O 1
ATOM 755 N N . ALA A 1 99 ? 10.064 -17.001 22.024 1.00 58.03 99 ALA A N 1
ATOM 756 C CA . ALA A 1 99 ? 10.470 -17.515 23.340 1.00 58.03 99 ALA A CA 1
ATOM 757 C C . ALA A 1 99 ? 11.964 -17.320 23.683 1.00 58.03 99 ALA A C 1
ATOM 759 O O . ALA A 1 99 ? 12.288 -17.224 24.863 1.00 58.03 99 ALA A O 1
ATOM 760 N N . ALA A 1 100 ? 12.840 -17.236 22.675 1.00 52.56 100 ALA A N 1
ATOM 761 C CA . ALA A 1 100 ? 14.285 -17.065 22.835 1.00 52.56 100 ALA A CA 1
ATOM 762 C C . ALA A 1 100 ? 14.713 -15.645 23.268 1.00 52.56 100 ALA A C 1
ATOM 764 O O . ALA A 1 100 ? 15.741 -15.513 23.922 1.00 52.56 100 ALA A O 1
ATOM 765 N N . ASP A 1 101 ? 13.901 -14.616 22.986 1.00 61.44 101 ASP A N 1
ATOM 766 C CA . ASP A 1 101 ? 14.230 -13.197 23.228 1.00 61.44 101 ASP A CA 1
ATOM 767 C C . ASP A 1 101 ? 13.288 -12.537 24.253 1.00 61.44 101 ASP A C 1
ATOM 769 O O . ASP A 1 101 ? 13.150 -11.311 24.309 1.00 61.44 101 ASP A O 1
ATOM 773 N N . ARG A 1 102 ? 12.577 -13.340 25.058 1.00 71.62 102 ARG A N 1
ATOM 774 C CA . ARG A 1 102 ? 11.582 -12.811 26.000 1.00 71.62 102 ARG A CA 1
ATOM 775 C C . ARG A 1 102 ? 12.258 -12.030 27.131 1.00 71.62 102 ARG A C 1
ATOM 777 O O . ARG A 1 102 ? 13.080 -12.601 27.850 1.00 71.62 102 ARG A O 1
ATOM 784 N N . PRO A 1 103 ? 11.871 -10.764 27.369 1.00 79.69 103 PRO A N 1
ATOM 785 C CA . PRO A 1 103 ? 12.403 -9.999 28.487 1.00 79.69 103 PRO A CA 1
ATOM 786 C C . PRO A 1 103 ? 12.035 -10.648 29.832 1.00 79.69 103 PRO A C 1
ATOM 788 O O . PRO A 1 103 ? 10.974 -11.262 29.996 1.00 79.69 103 PRO A O 1
ATOM 791 N N . GLY A 1 104 ? 12.914 -10.498 30.824 1.00 88.56 104 GLY A N 1
ATOM 792 C CA . GLY A 1 104 ? 12.648 -10.945 32.194 1.00 88.56 104 GLY A CA 1
ATOM 793 C C . GLY A 1 104 ? 11.473 -10.189 32.829 1.00 88.56 104 GLY A C 1
ATOM 794 O O . GLY A 1 104 ? 11.216 -9.033 32.490 1.00 88.56 104 GLY A O 1
ATOM 795 N N . PHE A 1 105 ? 10.775 -10.822 33.779 1.00 91.81 105 PHE A N 1
ATOM 796 C CA . PHE A 1 105 ? 9.595 -10.249 34.444 1.00 91.81 105 PHE A CA 1
ATOM 797 C C . PHE A 1 105 ? 9.880 -8.866 35.046 1.00 91.81 105 PHE A C 1
ATOM 799 O O . PHE A 1 105 ? 9.115 -7.930 34.840 1.00 91.81 105 PHE A O 1
ATOM 806 N N . GLU A 1 106 ? 11.021 -8.714 35.718 1.00 90.62 106 GLU A N 1
ATOM 807 C CA . GLU A 1 106 ? 11.456 -7.454 36.328 1.00 90.62 106 GLU A CA 1
ATOM 808 C C . GLU A 1 106 ? 11.673 -6.332 35.300 1.00 90.62 106 GLU A C 1
ATOM 810 O O . GLU A 1 106 ? 11.340 -5.177 35.565 1.00 90.62 106 GLU A O 1
ATOM 815 N N . SER A 1 107 ? 12.163 -6.661 34.100 1.00 84.31 107 SER A N 1
ATOM 816 C CA . SER A 1 107 ? 12.334 -5.692 33.012 1.00 84.31 107 SER A CA 1
ATOM 817 C C . SER A 1 107 ? 10.979 -5.197 32.502 1.00 84.31 107 SER A C 1
ATOM 819 O O . SER A 1 107 ? 10.760 -3.989 32.395 1.00 84.31 107 SER A O 1
ATOM 821 N N . VAL A 1 108 ? 10.031 -6.116 32.283 1.00 82.56 108 VAL A N 1
ATOM 822 C CA . VAL A 1 108 ? 8.660 -5.781 31.858 1.00 82.56 108 VAL A CA 1
ATOM 823 C C . VAL A 1 108 ? 7.920 -4.996 32.944 1.00 82.56 108 VAL A C 1
ATOM 825 O O . VAL A 1 108 ? 7.225 -4.027 32.633 1.00 82.56 108 VAL A O 1
ATOM 828 N N . LEU A 1 109 ? 8.094 -5.375 34.213 1.00 87.06 109 LEU A N 1
ATOM 829 C CA . LEU A 1 109 ? 7.565 -4.663 35.377 1.00 87.06 109 LEU A CA 1
ATOM 830 C C . LEU A 1 109 ? 8.107 -3.234 35.431 1.00 87.06 109 LEU A C 1
ATOM 832 O O . LEU A 1 109 ? 7.324 -2.290 35.489 1.00 87.06 109 LEU A O 1
ATOM 836 N N . THR A 1 110 ? 9.427 -3.072 35.340 1.00 80.88 110 THR A N 1
ATOM 837 C CA . THR A 1 110 ? 10.092 -1.763 35.374 1.00 80.88 110 THR A CA 1
ATOM 838 C C . THR A 1 110 ? 9.605 -0.879 34.239 1.00 80.88 110 THR A C 1
ATOM 840 O O . THR A 1 110 ? 9.194 0.250 34.488 1.00 80.88 110 THR A O 1
ATOM 843 N N . GLN A 1 111 ? 9.577 -1.396 33.008 1.00 80.44 111 GLN A N 1
ATOM 844 C CA . GLN A 1 111 ? 9.090 -0.650 31.851 1.00 80.44 111 GLN A CA 1
ATOM 845 C C . GLN A 1 111 ? 7.616 -0.268 32.013 1.00 80.44 111 GLN A C 1
ATOM 847 O O . GLN A 1 111 ? 7.235 0.864 31.733 1.00 80.44 111 GLN A O 1
ATOM 852 N N . SER A 1 112 ? 6.775 -1.189 32.490 1.00 81.56 112 SER A N 1
ATOM 853 C CA . SER A 1 112 ? 5.357 -0.901 32.686 1.00 81.56 112 SER A CA 1
ATOM 854 C C . SER A 1 112 ? 5.110 0.143 33.770 1.00 81.56 112 SER A C 1
ATOM 856 O O . SER A 1 112 ? 4.167 0.919 33.642 1.00 81.56 112 SER A O 1
ATOM 858 N N . LEU A 1 113 ? 5.931 0.176 34.820 1.00 82.50 113 LEU A N 1
ATOM 859 C CA . LEU A 1 113 ? 5.825 1.156 35.899 1.00 82.50 113 LEU A CA 1
ATOM 860 C C . LEU A 1 113 ? 6.331 2.551 35.498 1.00 82.50 113 LEU A C 1
ATOM 862 O O . LEU A 1 113 ? 6.131 3.491 36.262 1.00 82.50 113 LEU A O 1
ATOM 866 N N . GLN A 1 114 ? 6.918 2.726 34.307 1.00 77.12 114 GLN A N 1
ATOM 867 C CA . GLN A 1 114 ? 7.205 4.054 33.738 1.00 77.12 114 GLN A CA 1
ATOM 868 C C . GLN A 1 114 ? 5.935 4.747 33.211 1.00 77.12 114 GLN A C 1
ATOM 870 O O . GLN A 1 114 ? 5.913 5.972 33.083 1.00 77.12 114 GLN A O 1
ATOM 875 N N . GLY A 1 115 ? 4.873 3.982 32.942 1.00 71.06 115 GLY A N 1
ATOM 876 C CA . GLY A 1 115 ? 3.583 4.470 32.463 1.00 71.06 115 GLY A CA 1
ATOM 877 C C . GLY A 1 115 ? 2.831 3.411 31.657 1.00 71.06 115 GLY A C 1
ATOM 878 O O . GLY A 1 115 ? 3.428 2.623 30.925 1.00 71.06 115 GLY A O 1
ATOM 879 N N . GLU A 1 116 ? 1.506 3.403 31.775 1.00 74.94 116 GLU A N 1
ATOM 880 C CA . GLU A 1 116 ? 0.615 2.541 30.994 1.00 74.94 116 GLU A CA 1
ATOM 881 C C . GLU A 1 116 ? -0.721 3.259 30.770 1.00 74.94 116 GLU A C 1
ATOM 883 O O . GLU A 1 116 ? -1.118 4.086 31.588 1.00 74.94 116 GLU A O 1
ATOM 888 N N . THR A 1 117 ? -1.438 2.961 29.687 1.00 75.50 117 THR A N 1
ATOM 889 C CA . THR A 1 117 ? -2.782 3.541 29.475 1.00 75.50 117 THR A CA 1
ATOM 890 C C . THR A 1 117 ? -3.855 2.730 30.207 1.00 75.50 117 THR A C 1
ATOM 892 O O . THR A 1 117 ? -3.713 1.509 30.343 1.00 75.50 117 THR A O 1
ATOM 895 N N . ALA A 1 118 ? -4.960 3.359 30.640 1.00 71.69 118 ALA A N 1
ATOM 896 C CA . ALA A 1 118 ? -6.072 2.625 31.261 1.00 71.69 118 ALA A CA 1
ATOM 897 C C . ALA A 1 118 ? -6.592 1.518 30.339 1.00 71.69 118 ALA A C 1
ATOM 899 O O . ALA A 1 118 ? -6.838 0.397 30.778 1.00 71.69 118 ALA A O 1
ATOM 900 N N . PHE A 1 119 ? -6.700 1.818 29.043 1.00 67.38 119 PHE A N 1
ATOM 901 C CA . PHE A 1 119 ? -7.165 0.868 28.041 1.00 67.38 119 PHE A CA 1
ATOM 902 C C . PHE A 1 119 ? -6.257 -0.365 27.928 1.00 67.38 119 PHE A C 1
ATOM 904 O O . PHE A 1 119 ? -6.749 -1.495 27.934 1.00 67.38 119 PHE A O 1
ATOM 911 N N . ASN A 1 120 ? -4.935 -0.173 27.859 1.00 72.44 120 ASN A N 1
ATOM 912 C CA . ASN A 1 120 ? -3.988 -1.287 27.797 1.00 72.44 120 ASN A CA 1
ATOM 913 C C . ASN A 1 120 ? -4.015 -2.123 29.077 1.00 72.44 120 ASN A C 1
ATOM 915 O O . ASN A 1 120 ? -3.979 -3.350 28.985 1.00 72.44 120 ASN A O 1
ATOM 919 N N . MET A 1 121 ? -4.131 -1.483 30.246 1.00 82.62 121 MET A N 1
ATOM 920 C CA . MET A 1 121 ? -4.317 -2.184 31.519 1.00 82.62 121 MET A CA 1
ATOM 921 C C . MET A 1 121 ? -5.594 -3.028 31.502 1.00 82.62 121 MET A C 1
ATOM 923 O O . MET A 1 121 ? -5.531 -4.226 31.750 1.00 82.62 121 MET A O 1
ATOM 927 N N . LEU A 1 122 ? -6.744 -2.444 31.151 1.00 80.12 122 LEU A N 1
ATOM 928 C CA . LEU A 1 122 ? -8.040 -3.136 31.119 1.00 80.12 122 LEU A CA 1
ATOM 929 C C . LEU A 1 122 ? -8.030 -4.319 30.139 1.00 80.12 122 LEU A C 1
ATOM 931 O O . LEU A 1 122 ? -8.470 -5.418 30.479 1.00 80.12 122 LEU A O 1
ATOM 935 N N . LYS A 1 123 ? -7.457 -4.134 28.943 1.00 75.31 123 LYS A N 1
ATOM 936 C CA . LYS A 1 123 ? -7.295 -5.212 27.959 1.00 75.31 123 LYS A CA 1
ATOM 937 C C . LYS A 1 123 ? -6.330 -6.290 28.453 1.00 75.31 123 LYS A C 1
ATOM 939 O O . LYS A 1 123 ? -6.641 -7.473 28.351 1.00 75.31 123 LYS A O 1
ATOM 944 N N . GLY A 1 124 ? -5.172 -5.900 28.985 1.00 74.31 124 GLY A N 1
ATOM 945 C CA . GLY A 1 124 ? -4.178 -6.832 29.516 1.00 74.31 124 GLY A CA 1
ATOM 946 C C . GLY A 1 124 ? -4.687 -7.609 30.730 1.00 74.31 124 GLY A C 1
ATOM 947 O O . GLY A 1 124 ? -4.320 -8.762 30.906 1.00 74.31 124 GLY A O 1
ATOM 948 N N . MET A 1 125 ? -5.608 -7.041 31.506 1.00 85.94 125 MET A N 1
ATOM 949 C CA . MET A 1 125 ? -6.329 -7.728 32.585 1.00 85.94 125 MET A CA 1
ATOM 950 C C . MET A 1 125 ? -7.441 -8.667 32.086 1.00 85.94 125 MET A C 1
ATOM 952 O O . MET A 1 125 ? -8.112 -9.307 32.890 1.00 85.94 125 MET A O 1
ATOM 956 N N . GLY A 1 126 ? -7.622 -8.799 30.769 1.00 77.50 126 GLY A N 1
ATOM 957 C CA . GLY A 1 126 ? -8.602 -9.702 30.167 1.00 77.50 126 GLY A CA 1
ATOM 958 C C . GLY A 1 126 ? -10.046 -9.221 30.265 1.00 77.50 126 GLY A C 1
ATOM 959 O O . GLY A 1 126 ? -10.965 -10.026 30.190 1.00 77.50 126 GLY A O 1
ATOM 960 N N . LEU A 1 127 ? -10.264 -7.912 30.415 1.00 81.81 127 LEU A N 1
ATOM 961 C CA . LEU A 1 127 ? -11.585 -7.323 30.672 1.00 81.81 127 LEU A CA 1
ATOM 962 C C . LEU A 1 127 ? -12.274 -6.792 29.412 1.00 81.81 127 LEU A C 1
ATOM 964 O O . LEU A 1 127 ? -13.236 -6.037 29.507 1.00 81.81 127 LEU A O 1
ATOM 968 N N . SER A 1 128 ? -11.798 -7.159 28.219 1.00 71.56 128 SER A N 1
ATOM 969 C CA . SER A 1 128 ? -12.343 -6.629 26.957 1.00 71.56 128 SER A CA 1
ATOM 970 C C . SER A 1 128 ? -13.842 -6.919 26.798 1.00 71.56 128 SER A C 1
ATOM 972 O O . SER A 1 128 ? -14.564 -6.075 26.278 1.00 71.56 128 SER A O 1
ATOM 974 N N . GLY A 1 129 ? -14.311 -8.078 27.277 1.00 64.25 129 GLY A N 1
ATOM 975 C CA . GLY A 1 129 ? -15.731 -8.459 27.259 1.00 64.25 129 GLY A CA 1
ATOM 976 C C . GLY A 1 129 ? -16.593 -7.765 28.321 1.00 64.25 129 GLY A C 1
ATOM 977 O O . GLY A 1 129 ? -17.815 -7.782 28.219 1.00 64.25 129 GLY A O 1
ATOM 978 N N . HIS A 1 130 ? -15.967 -7.124 29.311 1.00 77.38 130 HIS A N 1
ATOM 979 C CA . HIS A 1 130 ? -16.623 -6.458 30.444 1.00 77.38 130 HIS A CA 1
ATOM 980 C C . HIS A 1 130 ? -16.547 -4.932 30.355 1.00 77.38 130 HIS A C 1
ATOM 982 O O . HIS A 1 130 ? -17.119 -4.234 31.190 1.00 77.38 130 HIS A O 1
ATOM 988 N N . LEU A 1 131 ? -15.825 -4.414 29.361 1.00 75.50 131 LEU A N 1
ATOM 989 C CA . LEU A 1 131 ? -15.520 -3.002 29.202 1.00 75.50 131 LEU A CA 1
ATOM 990 C C . LEU A 1 131 ? -16.692 -2.236 28.584 1.00 75.50 131 LEU A C 1
ATOM 992 O O . LEU A 1 131 ? -17.157 -2.551 27.490 1.00 75.50 131 LEU A O 1
ATOM 996 N N . GLN A 1 132 ? -17.107 -1.160 29.244 1.00 73.44 132 GLN A N 1
ATOM 997 C CA . GLN A 1 132 ? -17.985 -0.144 28.681 1.00 73.44 132 GLN A CA 1
ATOM 998 C C . GLN A 1 132 ? -17.271 1.201 28.628 1.00 73.44 132 GLN A C 1
ATOM 1000 O O . GLN A 1 132 ? -16.493 1.564 29.506 1.00 73.44 132 GLN A O 1
ATOM 1005 N N . TYR A 1 133 ? -17.560 1.957 27.577 1.00 62.94 133 TYR A N 1
ATOM 1006 C CA . TYR A 1 133 ? -17.028 3.293 27.372 1.00 62.94 133 TYR A CA 1
ATOM 1007 C C . TYR A 1 133 ? -18.165 4.298 27.539 1.00 62.94 133 TYR A C 1
ATOM 1009 O O . TYR A 1 133 ? -19.165 4.219 26.821 1.00 62.94 133 TYR A O 1
ATOM 1017 N N . ARG A 1 134 ? -18.057 5.194 28.523 1.00 62.78 134 ARG A N 1
ATOM 1018 C CA . ARG A 1 134 ? -19.163 6.070 28.930 1.00 62.78 134 ARG A CA 1
ATOM 1019 C C . ARG A 1 134 ? -18.715 7.527 29.007 1.00 62.78 134 ARG A C 1
ATOM 1021 O O . ARG A 1 134 ? -17.604 7.786 29.474 1.00 62.78 134 ARG A O 1
ATOM 1028 N N . PRO A 1 135 ? -19.581 8.489 28.636 1.00 64.69 135 PRO A N 1
ATOM 1029 C CA . PRO A 1 135 ? -19.366 9.877 29.005 1.00 64.69 135 PRO A CA 1
ATOM 1030 C C . PRO A 1 135 ? -19.288 10.006 30.533 1.00 64.69 135 PRO A C 1
ATOM 1032 O O . PRO A 1 135 ? -20.199 9.568 31.233 1.00 64.69 135 PRO A O 1
ATOM 1035 N N . THR A 1 136 ? -18.226 10.614 31.055 1.00 69.56 136 THR A N 1
ATOM 1036 C CA . THR A 1 136 ? -17.971 10.803 32.489 1.00 69.56 136 THR A CA 1
ATOM 1037 C C . THR A 1 136 ? -19.131 11.506 33.171 1.00 69.56 136 THR A C 1
ATOM 1039 O O . THR A 1 136 ? -19.560 11.060 34.221 1.00 69.56 136 THR A O 1
ATOM 1042 N N . ALA A 1 137 ? -19.696 12.556 32.565 1.00 63.75 137 ALA A N 1
ATOM 1043 C CA . ALA A 1 137 ? -20.836 13.270 33.143 1.00 63.75 137 ALA A CA 1
ATOM 1044 C C . ALA A 1 137 ? -22.068 12.363 33.309 1.00 63.75 137 ALA A C 1
ATOM 1046 O O . ALA A 1 137 ? -22.705 12.378 34.358 1.00 63.75 137 ALA A O 1
ATOM 1047 N N . THR A 1 138 ? -22.367 11.537 32.301 1.00 69.50 138 THR A N 1
ATOM 1048 C CA . THR A 1 138 ? -23.465 10.563 32.355 1.00 69.50 138 THR A CA 1
ATOM 1049 C C . THR A 1 138 ? -23.188 9.491 33.399 1.00 69.50 138 THR A C 1
ATOM 1051 O O . THR A 1 138 ? -24.034 9.215 34.240 1.00 69.50 138 THR A O 1
ATOM 1054 N N . ALA A 1 139 ? -21.985 8.927 33.401 1.00 71.88 139 ALA A N 1
ATOM 1055 C CA . ALA A 1 139 ? -21.642 7.856 34.319 1.00 71.88 139 ALA A CA 1
ATOM 1056 C C . ALA A 1 139 ? -21.588 8.332 35.783 1.00 71.88 139 ALA A C 1
ATOM 1058 O O . ALA A 1 139 ? -22.048 7.619 36.665 1.00 71.88 139 ALA A O 1
ATOM 1059 N N . ILE A 1 140 ? -21.135 9.565 36.030 1.00 77.38 140 ILE A N 1
ATOM 1060 C CA . ILE A 1 140 ? -21.245 10.256 37.326 1.00 77.38 140 ILE A CA 1
ATOM 1061 C C . ILE A 1 140 ? -22.716 10.439 37.709 1.00 77.38 140 ILE A C 1
ATOM 1063 O O . ILE A 1 140 ? -23.104 10.080 38.814 1.00 77.38 140 ILE A O 1
ATOM 1067 N N . SER A 1 141 ? -23.562 10.921 36.790 1.00 70.38 141 SER A N 1
ATOM 1068 C CA . SER A 1 141 ? -24.998 11.086 37.069 1.00 70.38 141 SER A CA 1
ATOM 1069 C C . SER A 1 141 ? -25.719 9.765 37.367 1.00 70.38 141 SER A C 1
ATOM 1071 O O . SER A 1 141 ? -26.717 9.754 38.082 1.00 70.38 141 SER A O 1
ATOM 1073 N N . GLU A 1 142 ? -25.194 8.652 36.854 1.00 78.75 142 GLU A N 1
ATOM 1074 C CA . GLU A 1 142 ? -25.672 7.288 37.102 1.00 78.75 142 GLU A CA 1
ATOM 1075 C C . GLU A 1 142 ? -24.999 6.632 38.328 1.00 78.75 142 GLU A C 1
ATOM 1077 O O . GLU A 1 142 ? -25.290 5.478 38.643 1.00 78.75 142 GLU A O 1
ATOM 1082 N N . GLY A 1 143 ? -24.103 7.340 39.029 1.00 81.50 143 GLY A N 1
ATOM 1083 C CA . GLY A 1 143 ? -23.386 6.841 40.207 1.00 81.50 143 GLY A CA 1
ATOM 1084 C C . GLY A 1 143 ? -22.357 5.743 39.909 1.00 81.50 143 GLY A C 1
ATOM 1085 O O . GLY A 1 143 ? -21.991 4.979 40.803 1.00 81.50 143 GLY A O 1
ATOM 1086 N N . LEU A 1 144 ? -21.901 5.626 38.660 1.00 84.88 144 LEU A N 1
ATOM 1087 C CA . LEU A 1 144 ? -20.980 4.583 38.217 1.00 84.88 144 LEU A CA 1
ATOM 1088 C C . LEU A 1 144 ? -19.524 4.918 38.561 1.00 84.88 144 LEU A C 1
ATOM 1090 O O . LEU A 1 144 ? -19.062 6.049 38.407 1.00 84.88 144 LEU A O 1
ATOM 1094 N N . ALA A 1 145 ? -18.772 3.887 38.946 1.00 91.00 145 ALA A N 1
ATOM 1095 C CA . ALA A 1 145 ? -17.320 3.952 39.051 1.00 91.00 145 ALA A CA 1
ATOM 1096 C C . ALA A 1 145 ? -16.664 3.710 37.683 1.00 91.00 145 ALA A C 1
ATOM 1098 O O . ALA A 1 145 ? -17.147 2.903 36.884 1.00 91.00 145 ALA A O 1
ATOM 1099 N N . GLY A 1 146 ? -15.541 4.374 37.417 1.00 92.00 146 GLY A N 1
ATOM 1100 C CA . GLY A 1 146 ? -14.809 4.212 36.162 1.00 92.00 146 GLY A CA 1
ATOM 1101 C C . GLY A 1 146 ? -13.368 4.694 36.234 1.00 92.00 146 GLY A C 1
ATOM 1102 O O . GLY A 1 146 ? -12.927 5.215 37.250 1.00 92.00 146 GLY A O 1
ATOM 1103 N N . VAL A 1 147 ? -12.610 4.522 35.158 1.00 91.06 147 VAL A N 1
ATOM 1104 C CA . VAL A 1 147 ? -11.226 5.001 35.043 1.00 91.06 147 VAL A CA 1
ATOM 1105 C C . VAL A 1 147 ? -11.120 5.930 33.849 1.00 91.06 147 VAL A C 1
ATOM 1107 O O . VAL A 1 147 ? -11.551 5.577 32.756 1.00 91.06 147 VAL A O 1
ATOM 1110 N N . ALA A 1 148 ? -10.528 7.103 34.041 1.00 81.31 148 ALA A N 1
ATOM 1111 C CA . ALA A 1 148 ? -10.303 8.081 32.984 1.00 81.31 148 ALA A CA 1
ATOM 1112 C C . ALA A 1 148 ? -8.807 8.386 32.848 1.00 81.31 148 ALA A C 1
ATOM 1114 O O . ALA A 1 148 ? -8.124 8.574 33.854 1.00 81.31 148 ALA A O 1
ATOM 1115 N N . ASP A 1 149 ? -8.291 8.452 31.621 1.00 75.38 149 ASP A N 1
ATOM 1116 C CA . ASP A 1 149 ? -6.880 8.777 31.375 1.00 75.38 149 ASP A CA 1
ATOM 1117 C C . ASP A 1 149 ? -6.547 10.198 31.869 1.00 75.38 149 ASP A C 1
ATOM 1119 O O . ASP A 1 149 ? -7.352 11.112 31.742 1.00 75.38 149 ASP A O 1
ATOM 1123 N N . SER A 1 150 ? -5.359 10.441 32.414 1.00 66.00 150 SER A N 1
ATOM 1124 C CA . SER A 1 150 ? -4.899 11.772 32.849 1.00 66.00 150 SER A CA 1
ATOM 1125 C C . SER A 1 150 ? -4.000 12.427 31.789 1.00 66.00 150 SER A C 1
ATOM 1127 O O . SER A 1 150 ? -3.693 11.830 30.759 1.00 66.00 150 SER A O 1
ATOM 1129 N N . TYR A 1 151 ? -3.651 13.711 31.942 1.00 57.88 151 TYR A N 1
ATOM 1130 C CA . TYR A 1 151 ? -2.853 14.445 30.933 1.00 57.88 151 TYR A CA 1
ATOM 1131 C C . TYR A 1 151 ? -1.367 14.050 30.923 1.00 57.88 151 TYR A C 1
ATOM 1133 O O . TYR A 1 151 ? -0.637 14.418 30.009 1.00 57.88 151 TYR A O 1
ATOM 1141 N N . ASP A 1 152 ? -0.917 13.288 31.917 1.00 58.69 152 ASP A N 1
ATOM 1142 C CA . ASP A 1 152 ? 0.474 12.896 32.154 1.00 58.69 152 ASP A CA 1
ATOM 1143 C C . ASP A 1 152 ? 0.750 11.414 31.840 1.00 58.69 152 ASP A C 1
ATOM 1145 O O . ASP A 1 152 ? 1.645 10.808 32.432 1.00 58.69 152 ASP A O 1
ATOM 1149 N N . SER A 1 153 ? 0.002 10.835 30.891 1.00 58.53 153 SER A N 1
ATOM 1150 C CA . SER A 1 153 ? 0.074 9.410 30.502 1.00 58.53 153 SER A CA 1
ATOM 1151 C C . SER A 1 153 ? -0.279 8.423 31.629 1.00 58.53 153 SER A C 1
ATOM 1153 O O . SER A 1 153 ? 0.109 7.259 31.578 1.00 58.53 153 SER A O 1
ATOM 1155 N N . GLY A 1 154 ? -0.991 8.897 32.656 1.00 69.69 154 GLY A N 1
ATOM 1156 C CA . GLY A 1 154 ? -1.537 8.103 33.753 1.00 69.69 154 GLY A CA 1
ATOM 1157 C C . GLY A 1 154 ? -3.054 7.923 33.648 1.00 69.69 154 GLY A C 1
ATOM 1158 O O . GLY A 1 154 ? -3.660 8.175 32.603 1.00 69.69 154 GLY A O 1
ATOM 1159 N N . SER A 1 155 ? -3.701 7.538 34.747 1.00 84.44 155 SER A N 1
ATOM 1160 C CA . SER A 1 155 ? -5.165 7.527 34.831 1.00 84.44 155 SER A CA 1
ATOM 1161 C C . SER A 1 155 ? -5.658 7.794 36.248 1.00 84.44 155 SER A C 1
ATOM 1163 O O . SER A 1 155 ? -4.967 7.519 37.231 1.00 84.44 155 SER A O 1
ATOM 1165 N N . SER A 1 156 ? -6.881 8.305 36.341 1.00 89.50 156 SER A N 1
ATOM 1166 C CA . SER A 1 156 ? -7.605 8.565 37.582 1.00 89.50 156 SER A CA 1
ATOM 1167 C C . SER A 1 156 ? -8.761 7.585 37.723 1.00 89.50 156 SER A C 1
ATOM 1169 O O . SER A 1 156 ? -9.485 7.331 36.759 1.00 89.50 156 SER A O 1
ATOM 1171 N N . LEU A 1 157 ? -8.982 7.079 38.935 1.00 93.25 157 LEU A N 1
ATOM 1172 C CA . LEU A 1 157 ? -10.233 6.401 39.270 1.00 93.25 157 LEU A CA 1
ATOM 1173 C C . LEU A 1 157 ? -11.304 7.471 39.491 1.00 93.25 157 LEU A C 1
ATOM 1175 O O . LEU A 1 157 ? -11.143 8.325 40.357 1.00 93.25 157 LEU A O 1
ATOM 1179 N N . ILE A 1 158 ? -12.389 7.433 38.734 1.00 90.88 158 ILE A N 1
ATOM 1180 C CA . ILE A 1 158 ? -13.585 8.228 38.990 1.00 90.88 158 ILE A CA 1
ATOM 1181 C C . ILE A 1 158 ? -14.491 7.417 39.911 1.00 90.88 158 ILE A C 1
ATOM 1183 O O . ILE A 1 158 ? -14.970 6.345 39.544 1.00 90.88 158 ILE A O 1
ATOM 1187 N N . TYR A 1 159 ? -14.688 7.915 41.126 1.00 89.69 159 TYR A N 1
ATOM 1188 C CA . TYR A 1 159 ? -15.521 7.272 42.135 1.00 89.69 159 TYR A CA 1
ATOM 1189 C C . TYR A 1 159 ? -16.103 8.326 43.075 1.00 89.69 159 TYR A C 1
ATOM 1191 O O . TYR A 1 159 ? -15.371 9.213 43.527 1.00 89.69 159 TYR A O 1
ATOM 1199 N N . ALA A 1 160 ? -17.402 8.217 43.371 1.00 85.38 160 ALA A N 1
ATOM 1200 C CA . ALA A 1 160 ? -18.148 9.193 44.171 1.00 85.38 160 ALA A CA 1
ATOM 1201 C C . ALA A 1 160 ? -17.944 10.638 43.667 1.00 85.38 160 ALA A C 1
ATOM 1203 O O . ALA A 1 160 ? -17.527 11.522 44.413 1.00 85.38 160 ALA A O 1
ATOM 1204 N N . ASP A 1 161 ? -18.158 10.841 42.363 1.00 81.31 161 ASP A N 1
ATOM 1205 C CA . ASP A 1 161 ? -18.093 12.134 41.660 1.00 81.31 161 ASP A CA 1
ATOM 1206 C C . ASP A 1 161 ? -16.731 12.852 41.719 1.00 81.31 161 ASP A C 1
ATOM 1208 O O . ASP A 1 161 ? -16.608 14.036 41.386 1.00 81.31 161 ASP A O 1
ATOM 1212 N N . LYS A 1 162 ? -15.674 12.143 42.132 1.00 87.88 162 LYS A N 1
ATOM 1213 C CA . LYS A 1 162 ? -14.305 12.659 42.240 1.00 87.88 162 LYS A CA 1
ATOM 1214 C C . LYS A 1 162 ? -13.341 11.817 41.421 1.00 87.88 162 LYS A C 1
ATOM 1216 O O . LYS A 1 162 ? -13.451 10.595 41.372 1.00 87.88 162 LYS A O 1
ATOM 1221 N N . ALA A 1 163 ? -12.365 12.484 40.814 1.00 87.44 163 ALA A N 1
ATOM 1222 C CA . ALA A 1 163 ? -11.199 11.848 40.222 1.00 87.44 163 ALA A CA 1
ATOM 1223 C C . ALA A 1 163 ? -10.135 11.644 41.305 1.00 87.44 163 ALA A C 1
ATOM 1225 O O . ALA A 1 163 ? -9.661 12.614 41.900 1.00 87.44 163 ALA A O 1
ATOM 1226 N N . HIS A 1 164 ? -9.763 10.391 41.550 1.00 88.56 164 HIS A N 1
ATOM 1227 C CA . HIS A 1 164 ? -8.748 9.976 42.513 1.00 88.56 164 HIS A CA 1
ATOM 1228 C C . HIS A 1 164 ? -7.464 9.610 41.768 1.00 88.56 164 HIS A C 1
ATOM 1230 O O . HIS A 1 164 ? -7.428 8.629 41.020 1.00 88.56 164 HIS A O 1
ATOM 1236 N N . GLN A 1 165 ? -6.401 10.384 41.986 1.00 84.44 165 GLN A N 1
ATOM 1237 C CA . GLN A 1 165 ? -5.078 10.150 41.402 1.00 84.44 165 GLN A CA 1
ATOM 1238 C C . GLN A 1 165 ? -3.994 10.521 42.413 1.00 84.44 165 GLN A C 1
ATOM 1240 O O . GLN A 1 165 ? -4.068 11.569 43.047 1.00 84.44 165 GLN A O 1
ATOM 1245 N N . PHE A 1 166 ? -2.992 9.659 42.592 1.00 79.62 166 PHE A N 1
ATOM 1246 C CA . PHE A 1 166 ? -1.889 9.866 43.544 1.00 79.62 166 PHE A CA 1
ATOM 1247 C C . PHE A 1 166 ? -2.328 10.240 44.980 1.00 79.62 166 PHE A C 1
ATOM 1249 O O . PHE A 1 166 ? -1.688 11.039 45.661 1.00 79.62 166 PHE A O 1
ATOM 1256 N N . GLY A 1 167 ? -3.464 9.699 45.437 1.00 77.31 167 GLY A N 1
ATOM 1257 C CA . GLY A 1 167 ? -4.040 10.023 46.751 1.00 77.31 167 GLY A CA 1
ATOM 1258 C C . GLY A 1 167 ? -4.692 11.409 46.846 1.00 77.31 167 GLY A C 1
ATOM 1259 O O . GLY A 1 167 ? -5.106 11.811 47.929 1.00 77.31 167 GLY A O 1
ATOM 1260 N N . ARG A 1 168 ? -4.807 12.139 45.731 1.00 80.69 168 ARG A N 1
ATOM 1261 C CA . ARG A 1 168 ? -5.489 13.434 45.636 1.00 80.69 168 ARG A CA 1
ATOM 1262 C C . ARG A 1 168 ? -6.850 13.274 44.973 1.00 80.69 168 ARG A C 1
ATOM 1264 O O . ARG A 1 168 ? -7.012 12.460 44.066 1.00 80.69 168 ARG A O 1
ATOM 1271 N N . GLN A 1 169 ? -7.799 14.101 45.404 1.00 87.62 169 GLN A N 1
ATOM 1272 C CA . GLN A 1 169 ? -9.118 14.219 44.790 1.00 87.62 169 GLN A CA 1
ATOM 1273 C C . GLN A 1 169 ? -9.196 15.487 43.948 1.00 87.62 169 GLN A C 1
ATOM 1275 O O . GLN A 1 169 ? -8.765 16.558 44.380 1.00 87.62 169 GLN A O 1
ATOM 1280 N N . ARG A 1 170 ? -9.762 15.370 42.751 1.00 84.00 170 ARG A N 1
ATOM 1281 C CA . ARG A 1 170 ? -10.009 16.487 41.833 1.00 84.00 170 ARG A CA 1
ATOM 1282 C C . ARG A 1 170 ? -11.380 16.337 41.185 1.00 84.00 170 ARG A C 1
ATOM 1284 O O . ARG A 1 170 ? -12.002 15.277 41.264 1.00 84.00 170 ARG A O 1
ATOM 1291 N N . SER A 1 171 ? -11.856 17.403 40.553 1.00 78.88 171 SER A N 1
ATOM 1292 C CA . SER A 1 171 ? -13.024 17.303 39.680 1.00 78.88 171 SER A CA 1
ATOM 1293 C C . SER A 1 171 ? -12.677 16.426 38.473 1.00 78.88 171 SER A C 1
ATOM 1295 O O . SER A 1 171 ? -11.609 16.628 37.893 1.00 78.88 171 SER A O 1
ATOM 1297 N N . PRO A 1 172 ? -13.538 15.469 38.090 1.00 78.75 172 PRO A N 1
ATOM 1298 C CA . PRO A 1 172 ? -13.382 14.730 36.844 1.00 78.75 172 PRO A CA 1
ATOM 1299 C C . PRO A 1 172 ? -13.381 15.704 35.662 1.00 78.75 172 PRO A C 1
ATOM 1301 O O . PRO A 1 172 ? -14.374 16.372 35.392 1.00 78.75 172 PRO A O 1
ATOM 1304 N N . ASP A 1 173 ? -12.240 15.826 34.993 1.00 67.00 173 ASP A N 1
ATOM 1305 C CA . ASP A 1 173 ? -11.987 16.790 33.914 1.00 67.00 173 ASP A CA 1
ATOM 1306 C C . ASP A 1 173 ? -11.944 16.127 32.527 1.00 67.00 173 ASP A C 1
ATOM 1308 O O . ASP A 1 173 ? -11.849 16.795 31.495 1.00 67.00 173 ASP A O 1
ATOM 1312 N N . ARG A 1 174 ? -12.048 14.795 32.491 1.00 68.44 174 ARG A N 1
ATOM 1313 C CA . ARG A 1 174 ? -12.221 14.008 31.272 1.00 68.44 174 ARG A CA 1
ATOM 1314 C C . ARG A 1 174 ? -13.691 13.823 30.966 1.00 68.44 174 ARG A C 1
ATOM 1316 O O . ARG A 1 174 ? -14.454 13.442 31.843 1.00 68.44 174 ARG A O 1
ATOM 1323 N N . SER A 1 175 ? -14.080 13.998 29.709 1.00 53.31 175 SER A N 1
ATOM 1324 C CA . SER A 1 175 ? -15.445 13.717 29.236 1.00 53.31 175 SER A CA 1
ATOM 1325 C C . SER A 1 175 ? -15.821 12.262 29.259 1.00 53.31 175 SER A C 1
ATOM 1327 O O . SER A 1 175 ? -16.994 11.975 29.057 1.00 53.31 175 SER A O 1
ATOM 1329 N N . TYR A 1 176 ? -14.856 11.362 29.398 1.00 62.66 176 TYR A N 1
ATOM 1330 C CA . TYR A 1 176 ? -15.072 9.940 29.260 1.00 62.66 176 TYR A CA 1
ATOM 1331 C C . TYR A 1 176 ? -14.305 9.149 30.304 1.00 62.66 176 TYR A C 1
ATOM 1333 O O . TYR A 1 176 ? -13.230 9.553 30.762 1.00 62.66 176 TYR A O 1
ATOM 1341 N N . MET A 1 177 ? -14.861 7.989 30.620 1.00 77.19 177 MET A N 1
ATOM 1342 C CA . MET A 1 177 ? -14.231 6.996 31.463 1.00 77.19 177 MET A CA 1
ATOM 1343 C C . MET A 1 177 ? -14.605 5.592 30.993 1.00 77.19 177 MET A C 1
ATOM 1345 O O . MET A 1 177 ? -15.653 5.357 30.385 1.00 77.19 177 MET A O 1
ATOM 1349 N N . TYR A 1 178 ? -13.726 4.650 31.289 1.00 80.19 178 TYR A N 1
ATOM 1350 C CA . TYR A 1 178 ? -13.965 3.226 31.156 1.00 80.19 178 TYR A CA 1
ATOM 1351 C C . TYR A 1 178 ? -14.706 2.730 32.398 1.00 80.19 178 TYR A C 1
ATOM 1353 O O . TYR A 1 178 ? -14.201 2.890 33.508 1.00 80.19 178 TYR A O 1
ATOM 1361 N N . THR A 1 179 ? -15.875 2.123 32.230 1.00 89.19 179 THR A N 1
ATOM 1362 C CA . THR A 1 179 ? -16.608 1.426 33.297 1.00 89.19 179 THR A CA 1
ATOM 1363 C C . THR A 1 179 ? -16.564 -0.079 33.044 1.00 89.19 179 THR A C 1
ATOM 1365 O O . THR A 1 179 ? -16.341 -0.522 31.915 1.00 89.19 179 THR A O 1
ATOM 1368 N N . LEU A 1 180 ? -16.770 -0.882 34.084 1.00 87.69 180 LEU A N 1
ATOM 1369 C CA . LEU A 1 180 ? -16.855 -2.337 33.963 1.00 87.69 180 LEU A CA 1
ATOM 1370 C C . LEU A 1 180 ? -18.269 -2.811 34.303 1.00 87.69 180 LEU A C 1
ATOM 1372 O O . LEU A 1 180 ? -18.965 -2.194 35.108 1.00 87.69 180 LEU A O 1
ATOM 1376 N N . VAL A 1 181 ? -18.695 -3.899 33.669 1.00 82.81 181 VAL A N 1
ATOM 1377 C CA . VAL A 1 181 ? -19.986 -4.554 33.920 1.00 82.81 181 VAL A CA 1
ATOM 1378 C C . VAL A 1 181 ? -19.739 -5.861 34.662 1.00 82.81 181 VAL A C 1
ATOM 1380 O O . VAL A 1 181 ? -18.831 -6.604 34.293 1.00 82.81 181 VAL A O 1
ATOM 1383 N N . SER A 1 182 ? -20.531 -6.151 35.696 1.00 73.31 182 SER A N 1
ATOM 1384 C CA . SER A 1 182 ? -20.428 -7.415 36.431 1.00 73.31 182 SER A CA 1
ATOM 1385 C C . SER A 1 182 ? -21.042 -8.585 35.654 1.00 73.31 182 SER A C 1
ATOM 1387 O O . SER A 1 182 ? -21.963 -8.413 34.853 1.00 73.31 182 SER A O 1
ATOM 1389 N N . ASP A 1 183 ? -20.578 -9.800 35.955 1.00 63.25 183 ASP A N 1
ATOM 1390 C CA . ASP A 1 183 ? -21.069 -11.056 35.362 1.00 63.25 183 ASP A CA 1
ATOM 1391 C C . ASP A 1 183 ? -22.553 -11.354 35.689 1.00 63.25 183 ASP A C 1
ATOM 1393 O O . ASP A 1 183 ? -23.167 -12.233 35.091 1.00 63.25 183 ASP A O 1
ATOM 1397 N N . SER A 1 184 ? -23.146 -10.612 36.633 1.00 47.44 184 SER A N 1
ATOM 1398 C CA . SER A 1 184 ? -24.546 -10.723 37.073 1.00 47.44 184 SER A CA 1
ATOM 1399 C C . SER A 1 184 ? -25.503 -9.781 36.333 1.00 47.44 184 SER A C 1
ATOM 1401 O O . SER A 1 184 ? -26.715 -9.847 36.555 1.00 47.44 184 SER A O 1
ATOM 1403 N N . ALA A 1 185 ? -25.002 -8.904 35.458 1.00 38.75 185 ALA A N 1
ATOM 1404 C CA . ALA A 1 185 ? -25.869 -8.084 34.623 1.00 38.75 185 ALA A CA 1
ATOM 1405 C C . ALA A 1 185 ? -26.561 -8.982 33.580 1.00 38.75 185 ALA A C 1
ATOM 1407 O O . ALA A 1 185 ? -25.874 -9.718 32.866 1.00 38.75 185 ALA A O 1
ATOM 1408 N N . PRO A 1 186 ? -27.902 -8.948 33.450 1.00 29.20 186 PRO A N 1
ATOM 1409 C CA . PRO A 1 186 ? -28.580 -9.737 32.434 1.00 29.20 186 PRO A CA 1
ATOM 1410 C C . PRO A 1 186 ? -28.002 -9.365 31.071 1.00 29.20 186 PRO A C 1
ATOM 1412 O O . PRO A 1 186 ? -27.907 -8.182 30.730 1.00 29.20 186 PRO A O 1
ATOM 1415 N N . THR A 1 187 ? -27.618 -10.377 30.292 1.00 30.62 187 THR A N 1
ATOM 1416 C CA . THR A 1 187 ? -27.246 -10.224 28.887 1.00 30.62 187 THR A CA 1
ATOM 1417 C C . THR A 1 187 ? -28.437 -9.619 28.165 1.00 30.62 187 THR A C 1
ATOM 1419 O O . THR A 1 187 ? -29.380 -10.295 27.747 1.00 30.62 187 THR A O 1
ATOM 1422 N N . ARG A 1 188 ? -28.430 -8.291 28.058 1.00 26.92 188 ARG A N 1
ATOM 1423 C CA . ARG A 1 188 ? -29.424 -7.568 27.290 1.00 26.92 188 ARG A CA 1
ATOM 1424 C C . ARG A 1 188 ? -29.177 -7.971 25.846 1.00 26.92 188 ARG A C 1
ATOM 1426 O O . ARG A 1 188 ? -28.164 -7.593 25.263 1.00 26.92 188 ARG A O 1
ATOM 1433 N N . ARG A 1 189 ? -30.100 -8.756 25.280 1.00 27.22 189 ARG A N 1
ATOM 1434 C CA . ARG A 1 189 ? -30.244 -8.856 23.828 1.00 27.22 189 ARG A CA 1
ATOM 1435 C C . ARG A 1 189 ? -30.267 -7.424 23.313 1.00 27.22 189 ARG A C 1
ATOM 1437 O O . ARG A 1 189 ? -31.197 -6.674 23.608 1.00 27.22 189 ARG A O 1
ATOM 1444 N N . VAL A 1 190 ? -29.204 -7.041 22.615 1.00 29.64 190 VAL A N 1
ATOM 1445 C CA . VAL A 1 190 ? -29.181 -5.820 21.826 1.00 29.64 190 VAL A CA 1
ATOM 1446 C C . VAL A 1 190 ? -30.291 -6.010 20.803 1.00 29.64 190 VAL A C 1
ATOM 1448 O O . VAL A 1 190 ? -30.189 -6.861 19.921 1.00 29.64 190 VAL A O 1
ATOM 1451 N N . ALA A 1 191 ? -31.400 -5.294 20.991 1.00 27.53 191 ALA A N 1
ATOM 1452 C CA . ALA A 1 191 ? -32.357 -5.107 19.918 1.00 27.53 191 ALA A CA 1
ATOM 1453 C C . ALA A 1 191 ? -31.576 -4.515 18.736 1.00 27.53 191 ALA A C 1
ATOM 1455 O O . ALA A 1 191 ? -30.714 -3.660 18.977 1.00 27.53 191 ALA A O 1
ATOM 1456 N N . PRO A 1 192 ? -31.811 -4.988 17.502 1.00 28.53 192 PRO A N 1
ATOM 1457 C CA . PRO A 1 192 ? -31.105 -4.469 16.346 1.00 28.53 192 PRO A CA 1
ATOM 1458 C C . PRO A 1 192 ? -31.233 -2.947 16.354 1.00 28.53 192 PRO A C 1
ATOM 1460 O O . PRO A 1 192 ? -32.334 -2.408 16.494 1.00 28.53 192 PRO A O 1
ATOM 1463 N N . ALA A 1 193 ? -30.092 -2.259 16.258 1.00 32.56 193 ALA A N 1
ATOM 1464 C CA . ALA A 1 193 ? -30.115 -0.874 15.824 1.00 32.56 193 ALA A CA 1
ATOM 1465 C C . ALA A 1 193 ? -30.932 -0.835 14.521 1.00 32.56 193 ALA A C 1
ATOM 1467 O O . ALA A 1 193 ? -30.820 -1.788 13.740 1.00 32.56 193 ALA A O 1
ATOM 1468 N N . PRO A 1 194 ? -31.784 0.184 14.311 1.00 30.00 194 PRO A N 1
ATOM 1469 C CA . PRO A 1 194 ? -32.569 0.282 13.087 1.00 30.00 194 PRO A CA 1
ATOM 1470 C C . PRO A 1 194 ? -31.633 0.066 11.903 1.00 30.00 194 PRO A C 1
ATOM 1472 O O . PRO A 1 194 ? -30.557 0.665 11.872 1.00 30.00 194 PRO A O 1
ATOM 1475 N N . GLU A 1 195 ? -32.010 -0.846 11.002 1.00 28.56 195 GLU A N 1
ATOM 1476 C CA . GLU A 1 195 ? -31.212 -1.150 9.821 1.00 28.56 195 GLU A CA 1
ATOM 1477 C C . GLU A 1 195 ? -30.918 0.172 9.105 1.00 28.56 195 GLU A C 1
ATOM 1479 O O . GLU A 1 195 ? -31.855 0.834 8.644 1.00 28.56 195 GLU A O 1
ATOM 1484 N N . PRO A 1 196 ? -29.647 0.615 9.047 1.00 34.38 196 PRO A N 1
ATOM 1485 C CA . PRO A 1 196 ? -29.317 1.715 8.171 1.00 34.38 196 PRO A CA 1
ATOM 1486 C C . PRO A 1 196 ? -29.639 1.252 6.746 1.00 34.38 196 PRO A C 1
ATOM 1488 O O . PRO A 1 196 ? -29.484 0.062 6.442 1.00 34.38 196 PRO A O 1
ATOM 1491 N N . PRO A 1 197 ? -30.118 2.155 5.874 1.00 33.81 197 PRO A N 1
ATOM 1492 C CA . PRO A 1 197 ? -30.457 1.788 4.512 1.00 33.81 197 PRO A CA 1
ATOM 1493 C C . PRO A 1 197 ? -29.287 1.027 3.888 1.00 33.81 197 PRO A C 1
ATOM 1495 O O . PRO A 1 197 ? -28.129 1.437 4.003 1.00 33.81 197 PRO A O 1
ATOM 1498 N N . THR A 1 198 ? -29.595 -0.103 3.251 1.00 39.72 198 THR A N 1
ATOM 1499 C CA . THR A 1 198 ? -28.626 -0.823 2.426 1.00 39.72 198 THR A CA 1
ATOM 1500 C C . THR A 1 198 ? -28.364 0.051 1.208 1.00 39.72 198 THR A C 1
ATOM 1502 O O . THR A 1 198 ? -29.046 -0.059 0.193 1.00 39.72 198 THR A O 1
ATOM 1505 N N . VAL A 1 199 ? -27.432 0.992 1.334 1.00 41.03 199 VAL A N 1
ATOM 1506 C CA . VAL A 1 199 ? -26.946 1.757 0.191 1.00 41.03 199 VAL A CA 1
ATOM 1507 C C . VAL A 1 199 ? -25.944 0.853 -0.510 1.00 41.03 199 VAL A C 1
ATOM 1509 O O . VAL A 1 199 ? -24.861 0.572 0.003 1.00 41.03 199 VAL A O 1
ATOM 1512 N N . VAL A 1 200 ? -26.376 0.297 -1.637 1.00 54.16 200 VAL A N 1
ATOM 1513 C CA . VAL A 1 200 ? -25.530 -0.510 -2.513 1.00 54.16 200 VAL A CA 1
ATOM 1514 C C . VAL A 1 200 ? -24.540 0.449 -3.190 1.00 54.16 200 VAL A C 1
ATOM 1516 O O . VAL A 1 200 ? -24.995 1.478 -3.693 1.00 54.16 200 VAL A O 1
ATOM 1519 N N . PRO A 1 201 ? -23.224 0.163 -3.186 1.00 55.06 201 PRO A N 1
ATOM 1520 C CA . PRO A 1 201 ? -22.243 0.995 -3.882 1.00 55.06 201 PRO A CA 1
ATOM 1521 C C . PRO A 1 201 ? -22.584 1.123 -5.372 1.00 55.06 201 PRO A C 1
ATOM 1523 O O . PRO A 1 201 ? -23.120 0.185 -5.973 1.00 55.06 201 PRO A O 1
ATOM 1526 N N . GLU A 1 202 ? -22.277 2.265 -5.982 1.00 58.84 202 GLU A N 1
ATOM 1527 C CA . GLU A 1 202 ? -22.478 2.458 -7.423 1.00 58.84 202 GLU A CA 1
ATOM 1528 C C . GLU A 1 202 ? -21.339 1.739 -8.165 1.00 58.84 202 GLU A C 1
ATOM 1530 O O . GLU A 1 202 ? -20.166 2.026 -7.944 1.00 58.84 202 GLU A O 1
ATOM 1535 N N . PHE A 1 203 ? -21.657 0.761 -9.021 1.00 56.44 203 PHE A N 1
ATOM 1536 C CA . PHE A 1 203 ? -20.641 -0.032 -9.738 1.00 56.44 203 PHE A CA 1
ATOM 1537 C C . PHE A 1 203 ? -20.498 0.339 -11.216 1.00 56.44 203 PHE A C 1
ATOM 1539 O O . PHE A 1 203 ? -19.629 -0.213 -11.899 1.00 56.44 203 PHE A O 1
ATOM 1546 N N . GLU A 1 204 ? -21.328 1.253 -11.725 1.00 50.19 204 GLU A N 1
ATOM 1547 C CA . GLU A 1 204 ? -21.212 1.719 -13.103 1.00 50.19 204 GLU A CA 1
ATOM 1548 C C . GLU A 1 204 ? -19.938 2.553 -13.263 1.00 50.19 204 GLU A C 1
ATOM 1550 O O . GLU A 1 204 ? -19.801 3.633 -12.689 1.00 50.19 204 GLU A O 1
ATOM 1555 N N . ARG A 1 205 ? -18.997 2.066 -14.085 1.00 48.41 205 ARG A N 1
ATOM 1556 C CA . ARG A 1 205 ? -17.890 2.898 -14.567 1.00 48.41 205 ARG A CA 1
ATOM 1557 C C . ARG A 1 205 ? -18.494 4.041 -15.369 1.00 48.41 205 ARG A C 1
ATOM 1559 O O . ARG A 1 205 ? -18.929 3.832 -16.504 1.00 48.41 205 ARG A O 1
ATOM 1566 N N . ARG A 1 206 ? -18.499 5.253 -14.814 1.00 49.19 206 ARG A N 1
ATOM 1567 C CA . ARG A 1 206 ? -18.818 6.434 -15.617 1.00 49.19 206 ARG A CA 1
ATOM 1568 C C . ARG A 1 206 ? -17.784 6.514 -16.736 1.00 49.19 206 ARG A C 1
ATOM 1570 O O . ARG A 1 206 ? -16.580 6.422 -16.492 1.00 49.19 206 ARG A O 1
ATOM 1577 N N . ASN A 1 207 ? -18.254 6.647 -17.980 1.00 44.47 207 ASN A N 1
ATOM 1578 C CA . ASN A 1 207 ? -17.381 6.995 -19.103 1.00 44.47 207 ASN A CA 1
ATOM 1579 C C . ASN A 1 207 ? -16.489 8.158 -18.661 1.00 44.47 207 ASN A C 1
ATOM 1581 O O . ASN A 1 207 ? -17.008 9.048 -17.997 1.00 44.47 207 ASN A O 1
ATOM 1585 N N . LYS A 1 208 ? -15.188 8.122 -19.001 1.00 47.31 208 LYS A N 1
ATOM 1586 C CA . LYS A 1 208 ? -14.125 9.074 -18.603 1.00 47.31 208 LYS A CA 1
ATOM 1587 C C . LYS A 1 208 ? -14.423 10.541 -18.993 1.00 47.31 208 LYS A C 1
ATOM 1589 O O . LYS A 1 208 ? -13.688 11.149 -19.768 1.00 47.31 208 LYS A O 1
ATOM 1594 N N . SER A 1 209 ? -15.514 11.109 -18.500 1.00 44.53 209 SER A N 1
ATOM 1595 C CA . SER A 1 209 ? -15.766 12.536 -18.412 1.00 44.53 209 SER A CA 1
ATOM 1596 C C . SER A 1 209 ? -14.861 13.114 -17.327 1.00 44.53 209 SER A C 1
ATOM 1598 O O . SER A 1 209 ? -14.316 12.364 -16.521 1.00 44.53 209 SER A O 1
ATOM 1600 N N . ALA A 1 210 ? -14.666 14.430 -17.372 1.00 58.25 210 ALA A N 1
ATOM 1601 C CA . ALA A 1 210 ? -13.715 15.199 -16.574 1.00 58.25 210 ALA A CA 1
ATOM 1602 C C . ALA A 1 210 ? -13.540 14.723 -15.109 1.00 58.25 210 ALA A C 1
ATOM 1604 O O . ALA A 1 210 ? -14.492 14.195 -14.526 1.00 58.25 210 ALA A O 1
ATOM 1605 N N . PRO A 1 211 ? -12.346 14.935 -14.509 1.00 64.75 211 PRO A N 1
ATOM 1606 C CA . PRO A 1 211 ? -12.089 14.622 -13.104 1.00 64.75 211 PRO A CA 1
ATOM 1607 C C . PRO A 1 211 ? -13.230 15.112 -12.201 1.00 64.75 211 PRO A C 1
ATOM 1609 O O . PRO A 1 211 ? -13.779 16.182 -12.480 1.00 64.75 211 PRO A O 1
ATOM 1612 N N . PRO A 1 212 ? -13.597 14.364 -11.143 1.00 78.12 212 PRO A N 1
ATOM 1613 C CA . PRO A 1 212 ? -14.652 14.790 -10.233 1.00 78.12 212 PRO A CA 1
ATOM 1614 C C . PRO A 1 212 ? -14.381 16.189 -9.682 1.00 78.12 212 PRO A C 1
ATOM 1616 O O . PRO A 1 212 ? -13.233 16.535 -9.396 1.00 78.12 212 PRO A O 1
ATOM 1619 N N . ASP A 1 213 ? -15.441 16.976 -9.516 1.00 86.31 213 ASP A N 1
ATOM 1620 C CA . ASP A 1 213 ? -15.323 18.313 -8.950 1.00 86.31 213 ASP A CA 1
ATOM 1621 C C . ASP A 1 213 ? -14.807 18.246 -7.501 1.00 86.31 213 ASP A C 1
ATOM 1623 O O . ASP A 1 213 ? -15.274 17.452 -6.677 1.00 86.31 213 ASP A O 1
ATOM 1627 N N . VAL A 1 214 ? -13.820 19.089 -7.190 1.00 86.44 214 VAL A N 1
ATOM 1628 C CA . VAL A 1 214 ? -13.150 19.100 -5.883 1.00 86.44 214 VAL A CA 1
ATOM 1629 C C . VAL A 1 214 ? -14.122 19.463 -4.764 1.00 86.44 214 VAL A C 1
ATOM 1631 O O . VAL A 1 214 ? -14.087 18.838 -3.700 1.00 86.44 214 VAL A O 1
ATOM 1634 N N . ALA A 1 215 ? -15.006 20.438 -4.988 1.00 86.75 215 ALA A N 1
ATOM 1635 C CA . ALA A 1 215 ? -15.961 20.871 -3.977 1.00 86.75 215 ALA A CA 1
ATOM 1636 C C . ALA A 1 215 ? -17.011 19.785 -3.708 1.00 86.75 215 ALA A C 1
ATOM 1638 O O . ALA A 1 215 ? -17.345 19.545 -2.545 1.00 86.75 215 ALA A O 1
ATOM 1639 N N . GLU A 1 216 ? -17.466 19.084 -4.749 1.00 88.75 216 GLU A N 1
ATOM 1640 C CA . GLU A 1 216 ? -18.384 17.949 -4.617 1.00 88.75 216 GLU A CA 1
ATOM 1641 C C . GLU A 1 216 ? -17.782 16.827 -3.752 1.00 88.75 216 GLU A C 1
ATOM 1643 O O . GLU A 1 216 ? -18.394 16.409 -2.767 1.00 88.75 216 GLU A O 1
ATOM 1648 N N . VAL A 1 217 ? -16.556 16.378 -4.048 1.00 90.56 217 VAL A N 1
ATOM 1649 C CA . VAL A 1 217 ? -15.893 15.311 -3.269 1.00 90.56 217 VAL A CA 1
ATOM 1650 C C . VAL A 1 217 ? -15.582 15.760 -1.838 1.00 90.56 217 VAL A C 1
ATOM 1652 O O . VAL A 1 217 ? -15.701 14.982 -0.884 1.00 90.56 217 VAL A O 1
ATOM 1655 N N . LEU A 1 218 ? -15.200 17.025 -1.648 1.00 88.50 218 LEU A N 1
ATOM 1656 C CA . LEU A 1 218 ? -14.970 17.582 -0.317 1.00 88.50 218 LEU A CA 1
ATOM 1657 C C . LEU A 1 218 ? -16.236 17.558 0.545 1.00 88.50 218 LEU A C 1
ATOM 1659 O O . LEU A 1 218 ? -16.127 17.261 1.738 1.00 88.50 218 LEU A O 1
ATOM 1663 N N . GLN A 1 219 ? -17.400 17.842 -0.041 1.00 87.88 219 GLN A N 1
ATOM 1664 C CA . GLN A 1 219 ? -18.673 17.953 0.672 1.00 87.88 219 GLN A CA 1
ATOM 1665 C C . GLN A 1 219 ? -19.450 16.637 0.767 1.00 87.88 219 GLN A C 1
ATOM 1667 O O . GLN A 1 219 ? -20.285 16.522 1.659 1.00 87.88 219 GLN A O 1
ATOM 1672 N N . GLY A 1 220 ? -19.187 15.651 -0.096 1.00 87.31 220 GLY A N 1
ATOM 1673 C CA . GLY A 1 220 ? -20.025 14.453 -0.204 1.00 87.31 220 GLY A CA 1
ATOM 1674 C C . GLY A 1 220 ? -20.090 13.596 1.065 1.00 87.31 220 GLY A C 1
ATOM 1675 O O . GLY A 1 220 ? -21.173 13.161 1.451 1.00 87.31 220 GLY A O 1
ATOM 1676 N N . PHE A 1 221 ? -18.967 13.422 1.772 1.00 91.81 221 PHE A N 1
ATOM 1677 C CA . PHE A 1 221 ? -18.933 12.779 3.092 1.00 91.81 221 PHE A CA 1
ATOM 1678 C C . PHE A 1 221 ? -17.826 13.341 3.989 1.00 91.81 221 PHE A C 1
ATOM 1680 O O . PHE A 1 221 ? -16.827 13.883 3.522 1.00 91.81 221 PHE A O 1
ATOM 1687 N N . ALA A 1 222 ? -17.961 13.180 5.297 1.00 88.50 222 ALA A N 1
ATOM 1688 C CA . ALA A 1 222 ? -16.968 13.545 6.292 1.00 88.50 222 ALA A CA 1
ATOM 1689 C C . ALA A 1 222 ? -16.981 12.533 7.447 1.00 88.50 222 ALA A C 1
ATOM 1691 O O . ALA A 1 222 ? -18.042 11.993 7.782 1.00 88.50 222 ALA A O 1
ATOM 1692 N N . PRO A 1 223 ? -15.823 12.270 8.073 1.00 85.19 223 PRO A N 1
ATOM 1693 C CA . PRO A 1 223 ? -15.805 11.564 9.341 1.00 85.19 223 PRO A CA 1
ATOM 1694 C C . PRO A 1 223 ? -16.481 12.441 10.393 1.00 85.19 223 PRO A C 1
ATOM 1696 O O . PRO A 1 223 ? -16.255 13.653 10.444 1.00 85.19 223 PRO A O 1
ATOM 1699 N N . VAL A 1 224 ? -17.305 11.837 11.245 1.00 79.81 224 VAL A N 1
ATOM 1700 C CA . VAL A 1 224 ? -17.840 12.555 12.402 1.00 79.81 224 VAL A CA 1
ATOM 1701 C C . VAL A 1 224 ? -16.679 12.977 13.296 1.00 79.81 224 VAL A C 1
ATOM 1703 O O . VAL A 1 224 ? -15.765 12.192 13.562 1.00 79.81 224 VAL A O 1
ATOM 1706 N N . SER A 1 225 ? -16.711 14.231 13.751 1.00 66.56 225 SER A N 1
ATOM 1707 C CA . SER A 1 225 ? -15.743 14.730 14.719 1.00 66.56 225 SER A CA 1
ATOM 1708 C C . SER A 1 225 ? -15.728 13.811 15.930 1.00 66.56 225 SER A C 1
ATOM 1710 O O . SER A 1 225 ? -16.782 13.475 16.474 1.00 66.56 225 SER A O 1
ATOM 1712 N N . ARG A 1 226 ? -14.525 13.422 16.359 1.00 60.56 226 ARG A N 1
ATOM 1713 C CA . ARG A 1 226 ? -14.354 12.659 17.593 1.00 60.56 226 ARG A CA 1
ATOM 1714 C C . ARG A 1 226 ? -15.109 13.356 18.720 1.00 60.56 226 ARG A C 1
ATOM 1716 O O . ARG A 1 226 ? -14.900 14.549 18.970 1.00 60.56 226 ARG A O 1
ATOM 1723 N N . ASN A 1 227 ? -15.968 12.620 19.413 1.00 52.59 227 ASN A N 1
ATOM 1724 C CA . ASN A 1 227 ? -16.451 13.111 20.693 1.00 52.59 227 ASN A CA 1
ATOM 1725 C C . ASN A 1 227 ? -15.263 13.139 21.654 1.00 52.59 227 ASN A C 1
ATOM 1727 O O . ASN A 1 227 ? -14.316 12.359 21.514 1.00 52.59 227 ASN A O 1
ATOM 1731 N N . PHE A 1 228 ? -15.281 14.061 22.614 1.00 38.94 228 PHE A N 1
ATOM 1732 C CA . PHE A 1 228 ? -14.179 14.199 23.559 1.00 38.94 228 PHE A CA 1
ATOM 1733 C C . PHE A 1 228 ? -13.921 12.828 24.212 1.00 38.94 228 PHE A C 1
ATOM 1735 O O . PHE A 1 228 ? -14.804 12.253 24.851 1.00 38.94 228 PHE A O 1
ATOM 1742 N N . GLY A 1 229 ? -12.718 12.300 23.971 1.00 39.59 229 GLY A N 1
ATOM 1743 C CA . GLY A 1 229 ? -12.250 11.024 24.482 1.00 39.59 229 GLY A CA 1
ATOM 1744 C C . GLY A 1 229 ? -12.229 9.840 23.547 1.00 39.59 229 GLY A C 1
ATOM 1745 O O . GLY A 1 229 ? -11.551 8.851 23.838 1.00 39.59 229 GLY A O 1
ATOM 1746 N N . GLU A 1 230 ? -12.964 9.912 22.448 1.00 52.66 230 GLU A N 1
ATOM 1747 C CA . GLU A 1 230 ? -12.928 8.848 21.472 1.00 52.66 230 GLU A CA 1
ATOM 1748 C C . GLU A 1 230 ? -11.512 8.783 20.894 1.00 52.66 230 GLU A C 1
ATOM 1750 O O . GLU A 1 230 ? -10.980 9.765 20.375 1.00 52.66 230 GLU A O 1
ATOM 1755 N N . VAL A 1 231 ? -10.907 7.597 20.961 1.00 62.38 231 VAL A N 1
ATOM 1756 C CA . VAL A 1 231 ? -9.703 7.271 20.180 1.00 62.38 231 VAL A CA 1
ATOM 1757 C C . VAL A 1 231 ? -10.054 7.032 18.708 1.00 62.38 231 VAL A C 1
ATOM 1759 O O . VAL A 1 231 ? -9.192 6.639 17.938 1.00 62.38 231 VAL A O 1
ATOM 1762 N N . PHE A 1 232 ? -11.325 7.232 18.345 1.00 67.81 232 PHE A N 1
ATOM 1763 C CA . PHE A 1 232 ? -11.872 7.104 17.009 1.00 67.81 232 PHE A CA 1
ATOM 1764 C C . PHE A 1 232 ? -11.369 8.233 16.116 1.00 67.81 232 PHE A C 1
ATOM 1766 O O . PHE A 1 232 ? -11.522 9.412 16.446 1.00 67.81 232 PHE A O 1
ATOM 1773 N N . ASP A 1 233 ? -10.814 7.874 14.968 1.00 83.38 233 ASP A N 1
ATOM 1774 C CA . ASP A 1 233 ? -10.372 8.843 13.982 1.00 83.38 233 ASP A CA 1
ATOM 1775 C C . ASP A 1 233 ? -10.342 8.228 12.584 1.00 83.38 233 ASP A C 1
ATOM 1777 O O . ASP A 1 233 ? -9.533 7.357 12.277 1.00 83.38 233 ASP A O 1
ATOM 1781 N N . LEU A 1 234 ? -11.216 8.709 11.706 1.00 89.44 234 LEU A N 1
ATOM 1782 C CA . LEU A 1 234 ? -11.211 8.336 10.293 1.00 89.44 234 LEU A CA 1
ATOM 1783 C C . LEU A 1 234 ? -10.787 9.486 9.380 1.00 89.44 234 LEU A C 1
ATOM 1785 O O . LEU A 1 234 ? -10.953 9.377 8.170 1.00 89.44 234 LEU A O 1
ATOM 1789 N N . SER A 1 235 ? -10.220 10.569 9.912 1.00 91.31 235 SER A N 1
ATOM 1790 C CA . SER A 1 235 ? -9.778 11.718 9.108 1.00 91.31 235 SER A CA 1
ATOM 1791 C C . SER A 1 235 ? -8.732 11.333 8.065 1.00 91.31 235 SER A C 1
ATOM 1793 O O . SER A 1 235 ? -8.883 11.687 6.897 1.00 91.31 235 SER A O 1
ATOM 1795 N N . SER A 1 236 ? -7.745 10.507 8.426 1.00 92.06 236 SER A N 1
ATOM 1796 C CA . SER A 1 236 ? -6.747 10.007 7.474 1.00 92.06 236 SER A CA 1
ATOM 1797 C C . SER A 1 236 ? -7.358 9.089 6.408 1.00 92.06 236 SER A C 1
ATOM 1799 O O . SER A 1 236 ? -7.041 9.227 5.227 1.00 92.06 236 SER A O 1
ATOM 1801 N N . HIS A 1 237 ? -8.287 8.209 6.791 1.00 95.50 237 HIS A N 1
ATOM 1802 C CA . HIS A 1 237 ? -9.013 7.335 5.864 1.00 95.50 237 HIS A CA 1
ATOM 1803 C C . HIS A 1 237 ? -9.887 8.134 4.897 1.00 95.50 237 HIS A C 1
ATOM 1805 O O . HIS A 1 237 ? -9.791 7.948 3.688 1.00 95.50 237 HIS A O 1
ATOM 1811 N N . ALA A 1 238 ? -10.688 9.066 5.410 1.00 95.00 238 ALA A N 1
ATOM 1812 C CA . ALA A 1 238 ? -11.545 9.923 4.606 1.00 95.00 238 ALA A CA 1
ATOM 1813 C C . ALA A 1 238 ? -10.729 10.801 3.649 1.00 95.00 238 ALA A C 1
ATOM 1815 O O . ALA A 1 238 ? -11.084 10.911 2.479 1.00 95.00 238 ALA A O 1
ATOM 1816 N N . ALA A 1 239 ? -9.616 11.378 4.112 1.00 95.38 239 ALA A N 1
ATOM 1817 C CA . ALA A 1 239 ? -8.716 12.159 3.269 1.00 95.38 239 ALA A CA 1
ATOM 1818 C C . ALA A 1 239 ? -8.145 11.321 2.114 1.00 95.38 239 ALA A C 1
ATOM 1820 O O . ALA A 1 239 ? -8.184 11.754 0.964 1.00 95.38 239 ALA A O 1
ATOM 1821 N N . VAL A 1 240 ? -7.667 10.103 2.394 1.00 96.75 240 VAL A N 1
ATOM 1822 C CA . VAL A 1 240 ? -7.137 9.208 1.354 1.00 96.75 240 VAL A CA 1
ATOM 1823 C C . VAL A 1 240 ? -8.228 8.756 0.386 1.00 96.75 240 VAL A C 1
ATOM 1825 O O . VAL A 1 240 ? -7.999 8.805 -0.818 1.00 96.75 240 VAL A O 1
ATOM 1828 N N . ILE A 1 241 ? -9.412 8.378 0.871 1.00 97.06 241 ILE A N 1
ATOM 1829 C CA . ILE A 1 241 ? -10.536 7.976 0.011 1.00 97.06 241 ILE A CA 1
ATOM 1830 C C . ILE A 1 241 ? -10.944 9.133 -0.907 1.00 97.06 241 ILE A C 1
ATOM 1832 O O . ILE A 1 241 ? -11.077 8.931 -2.108 1.00 97.06 241 ILE A O 1
ATOM 1836 N N . LYS A 1 242 ? -11.056 10.364 -0.394 1.00 95.81 242 LYS A N 1
ATOM 1837 C CA . LYS A 1 242 ? -11.343 11.543 -1.229 1.00 95.81 242 LYS A CA 1
ATOM 1838 C C . LYS A 1 242 ? -10.255 11.802 -2.266 1.00 95.81 242 LYS A C 1
ATOM 1840 O O . LYS A 1 242 ? -10.564 12.102 -3.414 1.00 95.81 242 LYS A O 1
ATOM 1845 N N . MET A 1 243 ? -8.985 11.643 -1.893 1.00 95.44 243 MET A N 1
ATOM 1846 C CA . MET A 1 243 ? -7.884 11.742 -2.851 1.00 95.44 243 MET A CA 1
ATOM 1847 C C . MET A 1 243 ? -7.986 10.663 -3.938 1.00 95.44 243 MET A C 1
ATOM 1849 O O . MET A 1 243 ? -7.752 10.959 -5.107 1.00 95.44 243 MET A O 1
ATOM 1853 N N . MET A 1 244 ? -8.367 9.429 -3.586 1.00 95.06 244 MET A N 1
ATOM 1854 C CA . MET A 1 244 ? -8.628 8.368 -4.564 1.00 95.06 244 MET A CA 1
ATOM 1855 C C . MET A 1 244 ? -9.806 8.720 -5.474 1.00 95.06 244 MET A C 1
ATOM 1857 O O . MET A 1 244 ? -9.687 8.528 -6.682 1.00 95.06 244 MET A O 1
ATOM 1861 N N . MET A 1 245 ? -10.886 9.287 -4.929 1.00 94.25 245 MET A N 1
ATOM 1862 C CA . MET A 1 245 ? -12.044 9.722 -5.711 1.00 94.25 245 MET A CA 1
ATOM 1863 C C . MET A 1 245 ? -11.655 10.774 -6.750 1.00 94.25 245 MET A C 1
ATOM 1865 O O . MET A 1 245 ? -11.950 10.613 -7.930 1.00 94.25 245 MET A O 1
ATOM 1869 N N . LEU A 1 246 ? -10.920 11.808 -6.333 1.00 92.06 246 LEU A N 1
ATOM 1870 C CA . LEU A 1 246 ? -10.429 12.865 -7.225 1.00 92.06 246 LEU A CA 1
ATOM 1871 C C . LEU A 1 246 ? -9.449 12.339 -8.277 1.00 92.06 246 LEU A C 1
ATOM 1873 O O . LEU A 1 246 ? -9.401 12.852 -9.393 1.00 92.06 246 LEU A O 1
ATOM 1877 N N . ARG A 1 247 ? -8.660 11.318 -7.930 1.00 88.25 247 ARG A N 1
ATOM 1878 C CA . ARG A 1 247 ? -7.624 10.784 -8.814 1.00 88.25 247 ARG A CA 1
ATOM 1879 C C . ARG A 1 247 ? -8.145 9.773 -9.828 1.00 88.25 247 ARG A C 1
ATOM 1881 O O . ARG A 1 247 ? -7.667 9.775 -10.964 1.00 88.25 247 ARG A O 1
ATOM 1888 N N . PHE A 1 248 ? -9.015 8.867 -9.398 1.00 87.50 248 PHE A N 1
ATOM 1889 C CA . PHE A 1 248 ? -9.402 7.688 -10.171 1.00 87.50 248 PHE A CA 1
ATOM 1890 C C . PHE A 1 248 ? -10.861 7.717 -10.623 1.00 87.50 248 PHE A C 1
ATOM 1892 O O . PHE A 1 248 ? -11.155 7.145 -11.666 1.00 87.50 248 PHE A O 1
ATOM 1899 N N . GLY A 1 249 ? -11.738 8.404 -9.891 1.00 89.44 249 GLY A N 1
ATOM 1900 C CA . GLY A 1 249 ? -13.189 8.374 -10.076 1.00 89.44 249 GLY A CA 1
ATOM 1901 C C . GLY A 1 249 ? -13.904 8.032 -8.767 1.00 89.44 249 GLY A C 1
ATOM 1902 O O . GLY A 1 249 ? -13.292 7.524 -7.830 1.00 89.44 249 GLY A O 1
ATOM 1903 N N . ARG A 1 250 ? -15.197 8.358 -8.676 1.00 87.81 250 ARG A N 1
ATOM 1904 C CA . ARG A 1 250 ? -15.960 8.313 -7.413 1.00 87.81 250 ARG A CA 1
ATOM 1905 C C . ARG A 1 250 ? -16.337 6.905 -6.960 1.00 87.81 250 ARG A C 1
ATOM 1907 O O . ARG A 1 250 ? -16.491 6.708 -5.759 1.00 87.81 250 ARG A O 1
ATOM 1914 N N . SER A 1 251 ? -16.470 5.955 -7.885 1.00 89.75 251 SER A N 1
ATOM 1915 C CA . SER A 1 251 ? -16.958 4.613 -7.563 1.00 89.75 251 SER A CA 1
ATOM 1916 C C . SER A 1 251 ? -15.838 3.693 -7.050 1.00 89.75 251 SER A C 1
ATOM 1918 O O . SER A 1 251 ? -14.669 3.860 -7.423 1.00 89.75 251 SER A O 1
ATOM 1920 N N . PRO A 1 252 ? -16.146 2.648 -6.259 1.00 93.06 252 PRO A N 1
ATOM 1921 C CA . PRO A 1 252 ? -15.168 1.622 -5.900 1.00 93.06 252 PRO A CA 1
ATOM 1922 C C . PRO A 1 252 ? -14.541 0.943 -7.126 1.00 93.06 252 PRO A C 1
ATOM 1924 O O . PRO A 1 252 ? -13.358 0.606 -7.099 1.00 93.06 252 PRO A O 1
ATOM 1927 N N . SER A 1 253 ? -15.304 0.795 -8.215 1.00 89.56 253 SER A N 1
ATOM 1928 C CA . SER A 1 253 ? -14.840 0.244 -9.497 1.00 89.56 253 SER A CA 1
ATOM 1929 C C . SER A 1 253 ? -13.798 1.118 -10.206 1.00 89.56 253 SER A C 1
ATOM 1931 O O . SER A 1 253 ? -13.051 0.609 -11.045 1.00 89.56 253 SER A O 1
ATOM 1933 N N . ASP A 1 254 ? -13.742 2.414 -9.888 1.00 89.44 254 ASP A N 1
ATOM 1934 C CA . ASP A 1 254 ? -12.705 3.335 -10.358 1.00 89.44 254 ASP A CA 1
ATOM 1935 C C . ASP A 1 254 ? -11.463 3.278 -9.447 1.00 89.44 254 ASP A C 1
ATOM 1937 O O . ASP A 1 254 ? -10.308 3.257 -9.899 1.00 89.44 254 ASP A O 1
ATOM 1941 N N . MET A 1 255 ? -11.700 3.237 -8.133 1.00 93.19 255 MET A N 1
ATOM 1942 C CA . MET A 1 255 ? -10.662 3.315 -7.103 1.00 93.19 255 MET A CA 1
ATOM 1943 C C . MET A 1 255 ? -9.890 2.005 -6.889 1.00 93.19 255 MET A C 1
ATOM 1945 O O . MET A 1 255 ? -8.713 2.059 -6.531 1.00 93.19 255 MET A O 1
ATOM 1949 N N . PHE A 1 256 ? -10.484 0.841 -7.149 1.00 93.88 256 PHE A N 1
ATOM 1950 C CA . PHE A 1 256 ? -9.792 -0.455 -7.156 1.00 93.88 256 PHE A CA 1
ATOM 1951 C C . PHE A 1 256 ? -9.376 -0.880 -8.569 1.00 93.88 256 PHE A C 1
ATOM 1953 O O . PHE A 1 256 ? -9.629 -0.162 -9.535 1.00 93.88 256 PHE A O 1
ATOM 1960 N N . GLU A 1 257 ? -8.614 -1.967 -8.694 1.00 88.56 257 GLU A N 1
ATOM 1961 C CA . GLU A 1 257 ? -8.257 -2.523 -10.008 1.00 88.56 257 GLU A CA 1
ATOM 1962 C C . GLU A 1 257 ? -9.445 -3.301 -10.582 1.00 88.56 257 GLU A C 1
ATOM 1964 O O . GLU A 1 257 ? -9.890 -3.050 -11.705 1.00 88.56 257 GLU A O 1
ATOM 1969 N N . THR A 1 258 ? -10.016 -4.191 -9.770 1.00 90.81 258 THR A N 1
ATOM 1970 C CA . THR A 1 258 ? -11.255 -4.904 -10.080 1.00 90.81 258 THR A CA 1
ATOM 1971 C C . THR A 1 258 ? -12.157 -4.955 -8.854 1.00 90.81 258 THR A C 1
ATOM 1973 O O . THR A 1 258 ? -11.700 -5.035 -7.711 1.00 90.81 258 THR A O 1
ATOM 1976 N N . VAL A 1 259 ? -13.462 -4.910 -9.109 1.00 93.12 259 VAL A N 1
ATOM 1977 C CA . VAL A 1 259 ? -14.506 -5.166 -8.120 1.00 93.12 259 VAL A CA 1
ATOM 1978 C C . VAL A 1 259 ? -15.540 -6.053 -8.794 1.00 93.12 259 VAL A C 1
ATOM 1980 O O . VAL A 1 259 ? -16.178 -5.649 -9.763 1.00 93.12 259 VAL A O 1
ATOM 1983 N N . GLU A 1 260 ? -15.689 -7.273 -8.296 1.00 92.00 260 GLU A N 1
ATOM 1984 C CA . GLU A 1 260 ? -16.621 -8.262 -8.825 1.00 92.00 260 GLU A CA 1
ATOM 1985 C C . GLU A 1 260 ? -17.650 -8.610 -7.755 1.00 92.00 260 GLU A C 1
ATOM 1987 O O . GLU A 1 260 ? -17.312 -9.096 -6.671 1.00 92.00 260 GLU A O 1
ATOM 1992 N N . ALA A 1 261 ? -18.927 -8.379 -8.058 1.00 89.19 261 ALA A N 1
ATOM 1993 C CA . ALA A 1 261 ? -20.011 -8.838 -7.206 1.00 89.19 261 ALA A CA 1
ATOM 1994 C C . ALA A 1 261 ? -20.097 -10.372 -7.239 1.00 89.19 261 ALA A C 1
ATOM 1996 O O . ALA A 1 261 ? -20.041 -11.008 -8.291 1.00 89.19 261 ALA A O 1
ATOM 1997 N N . THR A 1 262 ? -20.270 -10.972 -6.069 1.00 90.31 262 THR A N 1
ATOM 1998 C CA . THR A 1 262 ? -20.452 -12.414 -5.879 1.00 90.31 262 THR A CA 1
ATOM 1999 C C . THR A 1 262 ? -21.783 -12.671 -5.173 1.00 90.31 262 THR A C 1
ATOM 2001 O O . THR A 1 262 ? -22.433 -11.747 -4.688 1.00 90.31 262 THR A O 1
ATOM 2004 N N . LYS A 1 263 ? -22.193 -13.939 -5.050 1.00 85.56 263 LYS A N 1
ATOM 2005 C CA . LYS A 1 263 ? -23.449 -14.298 -4.364 1.00 85.56 263 LYS A CA 1
ATOM 2006 C C . LYS A 1 263 ? -23.509 -13.843 -2.898 1.00 85.56 263 LYS A C 1
ATOM 2008 O O . LYS A 1 263 ? -24.601 -13.670 -2.373 1.00 85.56 263 LYS A O 1
ATOM 2013 N N . THR A 1 264 ? -22.363 -13.696 -2.232 1.00 87.12 264 THR A N 1
ATOM 2014 C CA . THR A 1 264 ? -22.273 -13.468 -0.777 1.00 87.12 264 THR A CA 1
ATOM 2015 C C . THR A 1 264 ? -21.532 -12.180 -0.402 1.00 87.12 264 THR A C 1
ATOM 2017 O O . THR A 1 264 ? -21.295 -11.926 0.780 1.00 87.12 264 THR A O 1
ATOM 2020 N N . GLY A 1 265 ? -21.141 -11.366 -1.384 1.00 92.75 265 GLY A N 1
ATOM 2021 C CA . GLY A 1 265 ? -20.296 -10.192 -1.176 1.00 92.75 265 GLY A CA 1
ATOM 2022 C C . GLY A 1 265 ? -19.530 -9.817 -2.439 1.00 92.75 265 GLY A C 1
ATOM 2023 O O . GLY A 1 265 ? -20.086 -9.865 -3.530 1.00 92.75 265 GLY A O 1
ATOM 2024 N N . TYR A 1 266 ? -18.242 -9.516 -2.314 1.00 95.12 266 TYR A N 1
ATOM 2025 C CA . TYR A 1 266 ? -17.416 -8.945 -3.373 1.00 95.12 266 TYR A CA 1
ATOM 2026 C C . TYR A 1 266 ? -16.023 -9.564 -3.389 1.00 95.12 266 TYR A C 1
ATOM 2028 O O . TYR A 1 266 ? -15.427 -9.790 -2.335 1.00 95.12 266 TYR A O 1
ATOM 2036 N N . ARG A 1 267 ? -15.480 -9.786 -4.582 1.00 95.94 267 ARG A N 1
ATOM 2037 C CA . ARG A 1 267 ? -14.051 -10.014 -4.789 1.00 95.94 267 ARG A CA 1
ATOM 2038 C C . ARG A 1 267 ? -13.438 -8.709 -5.276 1.00 95.94 267 ARG A C 1
ATOM 2040 O O . ARG A 1 267 ? -13.949 -8.101 -6.212 1.00 95.94 267 ARG A O 1
ATOM 2047 N N . ILE A 1 268 ? -12.391 -8.260 -4.603 1.00 96.31 268 ILE A N 1
ATOM 2048 C CA . ILE A 1 268 ? -11.757 -6.970 -4.859 1.00 96.31 268 ILE A CA 1
ATOM 2049 C C . ILE A 1 268 ? -10.277 -7.224 -5.088 1.00 96.31 268 ILE A C 1
ATOM 2051 O O . ILE A 1 268 ? -9.620 -7.800 -4.219 1.00 96.31 268 ILE A O 1
ATOM 2055 N N . THR A 1 269 ? -9.751 -6.740 -6.205 1.00 93.50 269 THR A N 1
ATOM 2056 C CA . THR A 1 269 ? -8.309 -6.629 -6.420 1.00 93.50 269 THR A CA 1
ATOM 2057 C C . THR A 1 269 ? -7.921 -5.167 -6.251 1.00 93.50 269 THR A C 1
ATOM 2059 O O . THR A 1 269 ? -8.397 -4.280 -6.965 1.00 93.50 269 THR A O 1
ATOM 2062 N N . MET A 1 270 ? -7.072 -4.890 -5.264 1.00 94.06 270 MET A N 1
ATOM 2063 C CA . MET A 1 270 ? -6.536 -3.554 -5.017 1.00 94.06 270 MET A CA 1
ATOM 2064 C C . MET A 1 270 ? -5.544 -3.144 -6.113 1.00 94.06 270 MET A C 1
ATOM 2066 O O . MET A 1 270 ? -5.026 -3.983 -6.848 1.00 94.06 270 MET A O 1
ATOM 2070 N N . LYS A 1 271 ? -5.220 -1.846 -6.207 1.00 88.06 271 LYS A N 1
ATOM 2071 C CA . LYS A 1 271 ? -4.284 -1.335 -7.229 1.00 88.06 271 LYS A CA 1
ATOM 2072 C C . LYS A 1 271 ? -2.835 -1.823 -7.066 1.00 88.06 271 LYS A C 1
ATOM 2074 O O . LYS A 1 271 ? -2.027 -1.639 -7.968 1.00 88.06 271 LYS A O 1
ATOM 2079 N N . ASP A 1 272 ? -2.508 -2.456 -5.941 1.00 86.62 272 ASP A N 1
ATOM 2080 C CA . ASP A 1 272 ? -1.233 -3.136 -5.692 1.00 86.62 272 ASP A CA 1
ATOM 2081 C C . ASP A 1 272 ? -1.319 -4.664 -5.879 1.00 86.62 272 ASP A C 1
ATOM 2083 O O . ASP A 1 272 ? -0.457 -5.403 -5.395 1.00 86.62 272 ASP A O 1
ATOM 2087 N N . GLY A 1 273 ? -2.388 -5.139 -6.527 1.00 86.44 273 GLY A N 1
ATOM 2088 C CA . GLY A 1 273 ? -2.652 -6.551 -6.796 1.00 86.44 273 GLY A CA 1
ATOM 2089 C C . GLY A 1 273 ? -3.131 -7.348 -5.583 1.00 86.44 273 GLY A C 1
ATOM 2090 O O . GLY A 1 273 ? -3.375 -8.542 -5.713 1.00 86.44 273 GLY A O 1
ATOM 2091 N N . PHE A 1 274 ? -3.269 -6.737 -4.400 1.00 90.75 274 PHE A N 1
ATOM 2092 C CA . PHE A 1 274 ? -3.746 -7.463 -3.226 1.00 90.75 274 PHE A CA 1
ATOM 2093 C C . PHE A 1 274 ? -5.229 -7.813 -3.380 1.00 90.75 274 PHE A C 1
ATOM 2095 O O . PHE A 1 274 ? -6.067 -6.928 -3.559 1.00 90.75 274 PHE A O 1
ATOM 2102 N N . GLU A 1 275 ? -5.559 -9.096 -3.268 1.00 94.00 275 GLU A N 1
ATOM 2103 C CA . GLU A 1 275 ? -6.933 -9.577 -3.383 1.00 94.00 275 GLU A CA 1
ATOM 2104 C C . GLU A 1 275 ? -7.589 -9.750 -2.012 1.00 94.00 275 GLU A C 1
ATOM 2106 O O . GLU A 1 275 ? -7.016 -10.334 -1.089 1.00 94.00 275 GLU A O 1
ATOM 2111 N N . VAL A 1 276 ? -8.826 -9.276 -1.880 1.00 95.88 276 VAL A N 1
ATOM 2112 C CA . VAL A 1 276 ? -9.677 -9.528 -0.715 1.00 95.88 276 VAL A CA 1
ATOM 2113 C C . VAL A 1 276 ? -11.057 -9.999 -1.156 1.00 95.88 276 VAL A C 1
ATOM 2115 O O . VAL A 1 276 ? -11.604 -9.545 -2.158 1.00 95.88 276 VAL A O 1
ATOM 2118 N N . THR A 1 277 ? -11.648 -10.907 -0.380 1.00 96.31 277 THR A N 1
ATOM 2119 C CA . THR A 1 277 ? -13.063 -11.277 -0.518 1.00 96.31 277 THR A CA 1
ATOM 2120 C C . THR A 1 277 ? -13.831 -10.661 0.638 1.00 96.31 277 THR A C 1
ATOM 2122 O O . THR A 1 277 ? -13.638 -11.082 1.772 1.00 96.31 277 THR A O 1
ATOM 2125 N N . LEU A 1 278 ? -14.666 -9.664 0.367 1.00 96.00 278 LEU A N 1
ATOM 2126 C CA . LEU A 1 278 ? -15.444 -8.927 1.360 1.00 96.00 278 LEU A CA 1
ATOM 2127 C C . LEU A 1 278 ? -16.892 -9.421 1.361 1.00 96.00 278 LEU A C 1
ATOM 2129 O O . LEU A 1 278 ? -17.565 -9.341 0.339 1.00 96.00 278 LEU A O 1
ATOM 2133 N N . SER A 1 279 ? -17.405 -9.906 2.486 1.00 96.06 279 SER A N 1
ATOM 2134 C CA . SER A 1 279 ? -18.807 -10.333 2.585 1.00 96.06 279 SER A CA 1
ATOM 2135 C C . SER A 1 279 ? -19.777 -9.153 2.726 1.00 96.06 279 SER A C 1
ATOM 2137 O O . SER A 1 279 ? -19.418 -8.074 3.202 1.00 96.06 279 SER A O 1
ATOM 2139 N N . ALA A 1 280 ? -21.048 -9.372 2.374 1.00 91.06 280 ALA A N 1
ATOM 2140 C CA . ALA A 1 280 ? -22.103 -8.379 2.598 1.00 91.06 280 ALA A CA 1
ATOM 2141 C C . ALA A 1 280 ? -22.258 -8.013 4.090 1.00 91.06 280 ALA A C 1
ATOM 2143 O O . ALA A 1 280 ? -22.495 -6.853 4.422 1.00 91.06 280 ALA A O 1
ATOM 2144 N N . GLN A 1 281 ? -22.063 -8.983 4.991 1.00 92.38 281 GLN A N 1
ATOM 2145 C CA . GLN A 1 281 ? -22.141 -8.765 6.436 1.00 92.38 281 GLN A CA 1
ATOM 2146 C C . GLN A 1 281 ? -20.991 -7.887 6.947 1.00 92.38 281 GLN A C 1
ATOM 2148 O O . GLN A 1 281 ? -21.220 -6.988 7.752 1.00 92.38 281 GLN A O 1
ATOM 2153 N N . GLU A 1 282 ? -19.764 -8.114 6.479 1.00 96.12 282 GLU A N 1
ATOM 2154 C CA . GLU A 1 282 ? -18.600 -7.290 6.835 1.00 96.12 282 GLU A CA 1
ATOM 2155 C C . GLU A 1 282 ? -18.767 -5.846 6.352 1.00 96.12 282 GLU A C 1
ATOM 2157 O O . GLU A 1 282 ? -18.501 -4.911 7.107 1.00 96.12 282 GLU A O 1
ATOM 2162 N N . LEU A 1 283 ? -19.295 -5.651 5.140 1.00 94.88 283 LEU A N 1
ATOM 2163 C CA . LEU A 1 283 ? -19.627 -4.319 4.635 1.00 94.88 283 LEU A CA 1
ATOM 2164 C C . LEU A 1 283 ? -20.688 -3.631 5.509 1.00 94.88 283 LEU A C 1
ATOM 2166 O O . LEU A 1 283 ? -20.495 -2.489 5.922 1.00 94.88 283 LEU A O 1
ATOM 2170 N N . GLN A 1 284 ? -21.772 -4.332 5.861 1.00 88.12 284 GLN A N 1
ATOM 2171 C CA . GLN A 1 284 ? -22.796 -3.805 6.773 1.00 88.12 284 GLN A CA 1
ATOM 2172 C C . GLN A 1 284 ? -22.215 -3.446 8.149 1.00 88.12 284 GLN A C 1
ATOM 2174 O O . GLN A 1 284 ? -22.543 -2.392 8.702 1.00 88.12 284 GLN A O 1
ATOM 2179 N N . ARG A 1 285 ? -21.320 -4.283 8.693 1.00 88.81 285 ARG A N 1
ATOM 2180 C CA . ARG A 1 285 ? -20.596 -4.006 9.945 1.00 88.81 285 ARG A CA 1
ATOM 2181 C C . ARG A 1 285 ? -19.780 -2.723 9.843 1.00 88.81 285 ARG A C 1
ATOM 2183 O O . ARG A 1 285 ? -19.838 -1.904 10.758 1.00 88.81 285 ARG A O 1
ATOM 2190 N N . THR A 1 286 ? -19.063 -2.518 8.740 1.00 94.19 286 THR A N 1
ATOM 2191 C CA . THR A 1 286 ? -18.312 -1.281 8.506 1.00 94.19 286 THR A CA 1
ATOM 2192 C C . THR A 1 286 ? -19.231 -0.067 8.404 1.00 94.19 286 THR A C 1
ATOM 2194 O O . THR A 1 286 ? -18.977 0.915 9.100 1.00 94.19 286 THR A O 1
ATOM 2197 N N . CYS A 1 287 ? -20.323 -0.140 7.635 1.00 87.94 287 CYS A N 1
ATOM 2198 C CA . CYS A 1 287 ? -21.300 0.950 7.523 1.00 87.94 287 CYS A CA 1
ATOM 2199 C C . CYS A 1 287 ? -21.876 1.358 8.887 1.00 87.94 287 CYS A C 1
ATOM 2201 O O . CYS A 1 287 ? -22.002 2.545 9.177 1.00 87.94 287 CYS A O 1
ATOM 2203 N N . GLY A 1 288 ? -22.185 0.383 9.749 1.00 85.31 288 GLY A N 1
ATOM 2204 C CA . GLY A 1 288 ? -22.689 0.651 11.097 1.00 85.31 288 GLY A CA 1
ATOM 2205 C C . GLY A 1 288 ? -21.654 1.261 12.051 1.00 85.31 288 GLY A C 1
ATOM 2206 O O . GLY A 1 288 ? -22.037 1.910 13.022 1.00 85.31 288 GLY A O 1
ATOM 2207 N N . ALA A 1 289 ? -20.355 1.070 11.797 1.00 86.38 289 ALA A N 1
ATOM 2208 C CA . ALA A 1 289 ? -19.286 1.452 12.722 1.00 86.38 289 ALA A CA 1
ATOM 2209 C C . ALA A 1 289 ? -18.493 2.704 12.303 1.00 86.38 289 ALA A C 1
ATOM 2211 O O . ALA A 1 289 ? -17.928 3.381 13.163 1.00 86.38 289 ALA A O 1
ATOM 2212 N N . SER A 1 290 ? -18.434 3.028 11.009 1.00 86.94 290 SER A N 1
ATOM 2213 C CA . SER A 1 290 ? -17.585 4.100 10.467 1.00 86.94 290 SER A CA 1
ATOM 2214 C C . SER A 1 290 ? -18.066 5.514 10.787 1.00 86.94 290 SER A C 1
ATOM 2216 O O . SER A 1 290 ? -17.284 6.456 10.696 1.00 86.94 290 SER A O 1
ATOM 2218 N N . ARG A 1 291 ? -19.353 5.690 11.113 1.00 85.88 291 ARG A N 1
ATOM 2219 C CA . ARG A 1 291 ? -19.961 7.003 11.386 1.00 85.88 291 ARG A CA 1
ATOM 2220 C C . ARG A 1 291 ? -19.599 8.059 10.325 1.00 85.88 291 ARG A C 1
ATOM 2222 O O . ARG A 1 291 ? -19.442 9.229 10.661 1.00 85.88 291 ARG A O 1
ATOM 2229 N N . LEU A 1 292 ? -19.422 7.668 9.062 1.00 89.00 292 LEU A N 1
ATOM 2230 C CA . LEU A 1 292 ? -19.268 8.627 7.969 1.00 89.00 292 LEU A CA 1
ATOM 2231 C C . LEU A 1 292 ? -20.625 9.290 7.712 1.00 89.00 292 LEU A C 1
ATOM 2233 O O . LEU A 1 292 ? -21.647 8.611 7.633 1.00 89.00 292 LEU A O 1
ATOM 2237 N N . THR A 1 293 ? -20.638 10.613 7.593 1.00 88.00 293 THR A N 1
ATOM 2238 C CA . THR A 1 293 ? -21.859 11.408 7.389 1.00 88.00 293 THR A CA 1
ATOM 2239 C C . THR A 1 293 ? -21.686 12.361 6.223 1.00 88.00 293 THR A C 1
ATOM 2241 O O . THR A 1 293 ? -20.582 12.846 6.001 1.00 88.00 293 THR A O 1
ATOM 2244 N N . GLY A 1 294 ? -22.759 12.696 5.518 1.00 86.31 294 GLY A N 1
ATOM 2245 C CA . GLY A 1 294 ? -22.713 13.690 4.452 1.00 86.31 294 GLY A CA 1
ATOM 2246 C C . GLY A 1 294 ? -24.010 13.748 3.650 1.00 86.31 294 GLY A C 1
ATOM 2247 O O . GLY A 1 294 ? -24.879 12.895 3.841 1.00 86.31 294 GLY A O 1
ATOM 2248 N N . PRO A 1 295 ? -24.161 14.766 2.788 1.00 87.44 295 PRO A N 1
ATOM 2249 C CA . PRO A 1 295 ? -25.331 14.939 1.933 1.00 87.44 295 PRO A CA 1
ATOM 2250 C C . PRO A 1 295 ? -25.394 13.925 0.777 1.00 87.44 295 PRO A C 1
ATOM 2252 O O . PRO A 1 295 ? -26.479 13.686 0.254 1.00 87.44 295 PRO A O 1
ATOM 2255 N N . ASP A 1 296 ? -24.268 13.318 0.386 1.00 88.12 296 ASP A N 1
ATOM 2256 C CA . ASP A 1 296 ? -24.189 12.337 -0.700 1.00 88.12 296 ASP A CA 1
ATOM 2257 C C . ASP A 1 296 ? -24.128 10.912 -0.125 1.00 88.12 296 ASP A C 1
ATOM 2259 O O . ASP A 1 296 ? -23.061 10.369 0.177 1.00 88.12 296 ASP A O 1
ATOM 2263 N N . ALA A 1 297 ? -25.306 10.318 0.084 1.00 86.31 297 ALA A N 1
ATOM 2264 C CA . ALA A 1 297 ? -25.423 8.970 0.639 1.00 86.31 297 ALA A CA 1
ATOM 2265 C C . ALA A 1 297 ? -24.722 7.890 -0.219 1.00 86.31 297 ALA A C 1
ATOM 2267 O O . ALA A 1 297 ? -24.028 7.061 0.378 1.00 86.31 297 ALA A O 1
ATOM 2268 N N . PRO A 1 298 ? -24.830 7.890 -1.568 1.00 88.56 298 PRO A N 1
ATOM 2269 C CA . PRO A 1 298 ? -24.019 7.024 -2.428 1.00 88.56 298 PRO A CA 1
ATOM 2270 C C . PRO A 1 298 ? -22.509 7.157 -2.188 1.00 88.56 298 PRO A C 1
ATOM 2272 O O . PRO A 1 298 ? -21.852 6.158 -1.903 1.00 88.56 298 PRO A O 1
ATOM 2275 N N . MET A 1 299 ? -21.959 8.377 -2.177 1.00 90.38 299 MET A N 1
ATOM 2276 C CA . MET A 1 299 ? -20.521 8.579 -1.941 1.00 90.38 299 MET A CA 1
ATOM 2277 C C . MET A 1 299 ? -20.091 8.120 -0.537 1.00 90.38 299 MET A C 1
ATOM 2279 O O . MET A 1 299 ? -18.998 7.578 -0.357 1.00 90.38 299 MET A O 1
ATOM 2283 N N . GLY A 1 300 ? -20.951 8.295 0.470 1.00 91.81 300 GLY A N 1
ATOM 2284 C CA . GLY A 1 300 ? -20.730 7.748 1.810 1.00 91.81 300 GLY A CA 1
ATOM 2285 C C . GLY A 1 300 ? -20.700 6.213 1.837 1.00 91.81 300 GLY A C 1
ATOM 2286 O O . GLY A 1 300 ? -19.892 5.623 2.560 1.00 91.81 300 GLY A O 1
ATOM 2287 N N . ALA A 1 301 ? -21.539 5.551 1.039 1.00 90.25 301 ALA A N 1
ATOM 2288 C CA . ALA A 1 301 ? -21.537 4.096 0.895 1.00 90.25 301 ALA A CA 1
ATOM 2289 C C . ALA A 1 301 ? -20.278 3.590 0.183 1.00 90.25 301 ALA A C 1
ATOM 2291 O O . ALA A 1 301 ? -19.651 2.638 0.654 1.00 90.25 301 ALA A O 1
ATOM 2292 N N . ASP A 1 302 ? -19.849 4.280 -0.872 1.00 93.88 302 ASP A N 1
ATOM 2293 C CA . ASP A 1 302 ? -18.593 3.991 -1.565 1.00 93.88 302 ASP A CA 1
ATOM 2294 C C . ASP A 1 302 ? -17.400 4.144 -0.611 1.00 93.88 302 ASP A C 1
ATOM 2296 O O . ASP A 1 302 ? -16.542 3.264 -0.531 1.00 93.88 302 ASP A O 1
ATOM 2300 N N . ALA A 1 303 ? -17.375 5.196 0.213 1.00 95.69 303 ALA A N 1
ATOM 2301 C CA . ALA A 1 303 ? -16.338 5.381 1.228 1.00 95.69 303 ALA A CA 1
ATOM 2302 C C . ALA A 1 303 ? -16.328 4.262 2.287 1.00 95.69 303 ALA A C 1
ATOM 2304 O O . ALA A 1 303 ? -15.258 3.793 2.689 1.00 95.69 303 ALA A O 1
ATOM 2305 N N . ASN A 1 304 ? -17.502 3.784 2.710 1.00 96.38 304 ASN A N 1
ATOM 2306 C CA . ASN A 1 304 ? -17.612 2.625 3.598 1.00 96.38 304 ASN A CA 1
ATOM 2307 C C . ASN A 1 304 ? -17.089 1.343 2.953 1.00 96.38 304 ASN A C 1
ATOM 2309 O O . ASN A 1 304 ? -16.422 0.555 3.624 1.00 96.38 304 ASN A O 1
ATOM 2313 N N . PHE A 1 305 ? -17.340 1.153 1.660 1.00 97.31 305 PHE A N 1
ATOM 2314 C CA . PHE A 1 305 ? -16.802 0.030 0.904 1.00 97.31 305 PHE A CA 1
ATOM 2315 C C . PHE A 1 305 ? -15.269 0.053 0.875 1.00 97.31 305 PHE A C 1
ATOM 2317 O O . PHE A 1 305 ? -14.630 -0.957 1.182 1.00 97.31 305 PHE A O 1
ATOM 2324 N N . MET A 1 306 ? -14.670 1.217 0.598 1.00 97.75 306 MET A N 1
ATOM 2325 C CA . MET A 1 306 ? -13.211 1.390 0.632 1.00 97.75 306 MET A CA 1
ATOM 2326 C C . MET A 1 306 ? -12.633 1.079 2.021 1.00 97.75 306 MET A C 1
ATOM 2328 O O . MET A 1 306 ? -11.638 0.362 2.143 1.00 97.75 306 MET A O 1
ATOM 2332 N N . LEU A 1 307 ? -13.276 1.573 3.085 1.00 97.81 307 LEU A N 1
ATOM 2333 C CA . LEU A 1 307 ? -12.866 1.315 4.468 1.00 97.81 307 LEU A CA 1
ATOM 2334 C C . LEU A 1 307 ? -12.978 -0.172 4.844 1.00 97.81 307 LEU A C 1
ATOM 2336 O O . LEU A 1 307 ? -12.099 -0.705 5.525 1.00 97.81 307 LEU A O 1
ATOM 2340 N N . ALA A 1 308 ? -14.032 -0.851 4.386 1.00 97.75 308 ALA A N 1
ATOM 2341 C CA . ALA A 1 308 ? -14.251 -2.273 4.629 1.00 97.75 308 ALA A CA 1
ATOM 2342 C C . ALA A 1 308 ? -13.179 -3.124 3.935 1.00 97.75 308 ALA A C 1
ATOM 2344 O O . ALA A 1 308 ? -12.612 -4.026 4.551 1.00 97.75 308 ALA A O 1
ATOM 2345 N N . ALA A 1 309 ? -12.833 -2.794 2.688 1.00 98.00 309 ALA A N 1
ATOM 2346 C CA . ALA A 1 309 ? -11.750 -3.445 1.956 1.00 98.00 309 ALA A CA 1
ATOM 2347 C C . ALA A 1 309 ? -10.386 -3.248 2.645 1.00 98.00 309 ALA A C 1
ATOM 2349 O O . ALA A 1 309 ? -9.626 -4.209 2.789 1.00 98.00 309 ALA A O 1
ATOM 2350 N N . PHE A 1 310 ? -10.099 -2.042 3.150 1.00 98.19 310 PHE A N 1
ATOM 2351 C CA . PHE A 1 310 ? -8.902 -1.773 3.957 1.00 98.19 310 PHE A CA 1
ATOM 2352 C C . PHE A 1 310 ? -8.862 -2.635 5.227 1.00 98.19 310 PHE A C 1
ATOM 2354 O O . PHE A 1 310 ? -7.861 -3.300 5.505 1.00 98.19 310 PHE A O 1
ATOM 2361 N N . ALA A 1 311 ? -9.960 -2.667 5.991 1.00 97.69 311 ALA A N 1
ATOM 2362 C CA . ALA A 1 311 ? -10.063 -3.496 7.190 1.00 97.69 311 ALA A CA 1
ATOM 2363 C C . ALA A 1 311 ? -9.911 -4.989 6.857 1.00 97.69 311 ALA A C 1
ATOM 2365 O O . ALA A 1 311 ? -9.245 -5.714 7.596 1.00 97.69 311 ALA A O 1
ATOM 2366 N N . LYS A 1 312 ? -10.449 -5.436 5.715 1.00 98.06 312 LYS A N 1
ATOM 2367 C CA . LYS A 1 312 ? -10.338 -6.820 5.247 1.00 98.06 312 LYS A CA 1
ATOM 2368 C C . LYS A 1 312 ? -8.908 -7.198 4.873 1.00 98.06 312 LYS A C 1
ATOM 2370 O O . LYS A 1 312 ? -8.450 -8.276 5.242 1.00 98.06 312 LYS A O 1
ATOM 2375 N N . ARG A 1 313 ? -8.164 -6.308 4.213 1.00 97.00 313 ARG A N 1
ATOM 2376 C CA . ARG A 1 313 ? -6.728 -6.513 3.974 1.00 97.00 313 ARG A CA 1
ATOM 2377 C C . ARG A 1 313 ? -5.973 -6.640 5.290 1.00 97.00 313 ARG A C 1
ATOM 2379 O O . ARG A 1 313 ? -5.222 -7.591 5.471 1.00 97.00 313 ARG A O 1
ATOM 2386 N N . LYS A 1 314 ? -6.212 -5.719 6.224 1.00 93.94 314 LYS A N 1
ATOM 2387 C CA . LYS A 1 314 ? -5.579 -5.735 7.548 1.00 93.94 314 LYS A CA 1
ATOM 2388 C C . LYS A 1 314 ? -5.906 -7.010 8.331 1.00 93.94 314 LYS A C 1
ATOM 2390 O O . LYS A 1 314 ? -5.043 -7.528 9.032 1.00 93.94 314 LYS A O 1
ATOM 2395 N N . GLN A 1 315 ? -7.125 -7.530 8.186 1.00 95.81 315 GLN A N 1
ATOM 2396 C CA . GLN A 1 315 ? -7.523 -8.824 8.732 1.00 95.81 315 GLN A CA 1
ATOM 2397 C C . GLN A 1 315 ? -6.648 -9.957 8.179 1.00 95.81 315 GLN A C 1
ATOM 2399 O O . GLN A 1 315 ? -6.103 -10.737 8.957 1.00 95.81 315 GLN A O 1
ATOM 2404 N N . VAL A 1 316 ? -6.514 -10.033 6.851 1.00 93.12 316 VAL A N 1
ATOM 2405 C CA . VAL A 1 316 ? -5.757 -11.086 6.155 1.00 93.12 316 VAL A CA 1
ATOM 2406 C C . VAL A 1 316 ? -4.268 -10.998 6.491 1.00 93.12 316 VAL A C 1
ATOM 2408 O O . VAL A 1 316 ? -3.670 -11.995 6.880 1.00 93.12 316 VAL A O 1
ATOM 2411 N N . GLU A 1 317 ? -3.672 -9.807 6.397 1.00 84.75 317 GLU A N 1
ATOM 2412 C CA . GLU A 1 317 ? -2.249 -9.587 6.694 1.00 84.75 317 GLU A CA 1
ATOM 2413 C C . GLU A 1 317 ? -1.923 -9.814 8.179 1.00 84.75 317 GLU A C 1
ATOM 2415 O O . GLU A 1 317 ? -0.846 -10.305 8.509 1.00 84.75 317 GLU A O 1
ATOM 2420 N N . GLY A 1 318 ? -2.844 -9.455 9.078 1.00 83.94 318 GLY A N 1
ATOM 2421 C CA . GLY A 1 318 ? -2.669 -9.608 10.521 1.00 83.94 318 GLY A CA 1
ATOM 2422 C C . GLY A 1 318 ? -3.050 -10.984 11.065 1.00 83.94 318 GLY A C 1
ATOM 2423 O O . GLY A 1 318 ? -2.771 -11.247 12.232 1.00 83.94 318 GLY A O 1
ATOM 2424 N N . ASN A 1 319 ? -3.695 -11.832 10.256 1.00 86.81 319 ASN A N 1
ATOM 2425 C CA . ASN A 1 319 ? -4.312 -13.089 10.684 1.00 86.81 319 ASN A CA 1
ATOM 2426 C C . ASN A 1 319 ? -5.164 -12.924 11.963 1.00 86.81 319 ASN A C 1
ATOM 2428 O O . ASN A 1 319 ? -4.963 -13.605 12.970 1.00 86.81 319 ASN A O 1
ATOM 2432 N N . VAL A 1 320 ? -6.081 -11.954 11.939 1.00 88.00 320 VAL A N 1
ATOM 2433 C CA . VAL A 1 320 ? -6.996 -11.629 13.048 1.00 88.00 320 VAL A CA 1
ATOM 2434 C C . VAL A 1 320 ? -8.455 -11.744 12.606 1.00 88.00 320 VAL A C 1
ATOM 2436 O O . VAL A 1 320 ? -8.747 -11.899 11.426 1.00 88.00 320 VAL A O 1
ATOM 2439 N N . GLU A 1 321 ? -9.398 -11.629 13.539 1.00 87.25 321 GLU A N 1
ATOM 2440 C CA . GLU A 1 321 ? -10.823 -11.510 13.208 1.00 87.25 321 GLU A CA 1
ATOM 2441 C C . GLU A 1 321 ? -11.151 -10.154 12.561 1.00 87.25 321 GLU A C 1
ATOM 2443 O O . GLU A 1 321 ? -10.542 -9.130 12.894 1.00 87.25 321 GLU A O 1
ATOM 2448 N N . PHE A 1 322 ? -12.145 -10.123 11.662 1.00 91.06 322 PHE A N 1
ATOM 2449 C CA . PHE A 1 322 ? -12.524 -8.902 10.932 1.00 91.06 322 PHE A CA 1
ATOM 2450 C C . PHE A 1 322 ? -12.892 -7.756 11.879 1.00 91.06 322 PHE A C 1
ATOM 2452 O O . PHE A 1 322 ? -12.401 -6.642 11.716 1.00 91.06 322 PHE A O 1
ATOM 2459 N N . ASP A 1 323 ? -13.683 -8.033 12.916 1.00 84.69 323 ASP A N 1
ATOM 2460 C CA . ASP A 1 323 ? -14.106 -7.018 13.886 1.00 84.69 323 ASP A CA 1
ATOM 2461 C C . ASP A 1 323 ? -12.916 -6.428 14.662 1.00 84.69 323 ASP A C 1
ATOM 2463 O O . ASP A 1 323 ? -12.912 -5.238 14.986 1.00 84.69 323 ASP A O 1
ATOM 2467 N N . ALA A 1 324 ? -11.866 -7.217 14.914 1.00 78.75 324 ALA A N 1
ATOM 2468 C CA . ALA A 1 324 ? -10.641 -6.726 15.541 1.00 78.75 324 ALA A CA 1
ATOM 2469 C C . ALA A 1 324 ? -9.847 -5.821 14.585 1.00 78.75 324 ALA A C 1
ATOM 2471 O O . ALA A 1 324 ? -9.370 -4.755 14.995 1.00 78.75 324 ALA A O 1
ATOM 2472 N N . ALA A 1 325 ? -9.743 -6.211 13.310 1.00 83.62 325 ALA A N 1
ATOM 2473 C CA . ALA A 1 325 ? -9.118 -5.393 12.275 1.00 83.62 325 ALA A CA 1
ATOM 2474 C C . ALA A 1 325 ? -9.875 -4.070 12.078 1.00 83.62 325 ALA A C 1
ATOM 2476 O O . ALA A 1 325 ? -9.260 -3.005 12.150 1.00 83.62 325 ALA A O 1
ATOM 2477 N N . LEU A 1 326 ? -11.202 -4.125 11.929 1.00 90.19 326 LEU A N 1
ATOM 2478 C CA . LEU A 1 326 ? -12.078 -2.962 11.802 1.00 90.19 326 LEU A CA 1
ATOM 2479 C C . LEU A 1 326 ? -11.979 -2.062 13.039 1.00 90.19 326 LEU A C 1
ATOM 2481 O O . LEU A 1 326 ? -11.693 -0.878 12.899 1.00 90.19 326 LEU A O 1
ATOM 2485 N N . SER A 1 327 ? -12.115 -2.607 14.251 1.00 84.88 327 SER A N 1
ATOM 2486 C CA . SER A 1 327 ? -11.991 -1.837 15.499 1.00 84.88 327 SER A CA 1
ATOM 2487 C C . SER A 1 327 ? -10.647 -1.116 15.608 1.00 84.88 327 SER A C 1
ATOM 2489 O O . SER A 1 327 ? -10.593 0.025 16.067 1.00 84.88 327 SER A O 1
ATOM 2491 N N . SER A 1 328 ? -9.554 -1.750 15.173 1.00 83.88 328 SER A N 1
ATOM 2492 C CA . SER A 1 328 ? -8.246 -1.100 15.135 1.00 83.88 328 SER A CA 1
ATOM 2493 C C . SER A 1 328 ? -8.173 -0.004 14.071 1.00 83.88 328 SER A C 1
ATOM 2495 O O . SER A 1 328 ? -7.586 1.034 14.350 1.00 83.88 328 SER A O 1
ATOM 2497 N N . THR A 1 329 ? -8.746 -0.217 12.885 1.00 87.62 329 THR A N 1
ATOM 2498 C CA . THR A 1 329 ? -8.806 0.774 11.795 1.00 87.62 329 THR A CA 1
ATOM 2499 C C . THR A 1 329 ? -9.567 2.034 12.205 1.00 87.62 329 THR A C 1
ATOM 2501 O O . THR A 1 329 ? -9.121 3.144 11.928 1.00 87.62 329 THR A O 1
ATOM 2504 N N . LEU A 1 330 ? -10.679 1.879 12.928 1.00 85.94 330 LEU A N 1
ATOM 2505 C CA . LEU A 1 330 ? -11.502 2.998 13.395 1.00 85.94 330 LEU A CA 1
ATOM 2506 C C . LEU A 1 330 ? -10.770 3.927 14.376 1.00 85.94 330 LEU A C 1
ATOM 2508 O O . LEU A 1 330 ? -11.224 5.046 14.586 1.00 85.94 330 LEU A O 1
ATOM 2512 N N . ARG A 1 331 ? -9.642 3.503 14.964 1.00 82.69 331 ARG A N 1
ATOM 2513 C CA . ARG A 1 331 ? -8.822 4.337 15.866 1.00 82.69 331 ARG A CA 1
ATOM 2514 C C . ARG A 1 331 ? -7.862 5.288 15.143 1.00 82.69 331 ARG A C 1
ATOM 2516 O O . ARG A 1 331 ? -7.083 5.992 15.784 1.00 82.69 331 ARG A O 1
ATOM 2523 N N . GLY A 1 332 ? -7.889 5.268 13.817 1.00 80.00 332 GLY A N 1
ATOM 2524 C CA . GLY A 1 332 ? -6.963 6.005 12.978 1.00 80.00 332 GLY A CA 1
ATOM 2525 C C . GLY A 1 332 ? -5.698 5.229 12.654 1.00 80.00 332 GLY A C 1
ATOM 2526 O O . GLY A 1 332 ? -5.287 4.288 13.331 1.00 80.00 332 GLY A O 1
ATOM 2527 N N . GLU A 1 333 ? -5.082 5.658 11.563 1.00 86.12 333 GLU A N 1
ATOM 2528 C CA . GLU A 1 333 ? -3.835 5.137 11.017 1.00 86.12 333 GLU A CA 1
ATOM 2529 C C . GLU A 1 333 ? -3.036 6.319 10.471 1.00 86.12 333 GLU A C 1
ATOM 2531 O O . GLU A 1 333 ? -3.607 7.282 9.954 1.00 86.12 333 GLU A O 1
ATOM 2536 N N . HIS A 1 334 ? -1.707 6.236 10.524 1.00 84.69 334 HIS A N 1
ATOM 2537 C CA . HIS A 1 334 ? -0.872 7.220 9.837 1.00 84.69 334 HIS A CA 1
ATOM 2538 C C . HIS A 1 334 ? -1.195 7.239 8.339 1.00 84.69 334 HIS A C 1
ATOM 2540 O O . HIS A 1 334 ? -1.320 6.179 7.726 1.00 84.69 334 HIS A O 1
ATOM 2546 N N . THR A 1 335 ? -1.234 8.424 7.727 1.00 86.94 335 THR A N 1
ATOM 2547 C CA . THR A 1 335 ? -1.602 8.613 6.313 1.00 86.94 335 THR A CA 1
ATOM 2548 C C . THR A 1 335 ? -0.842 7.678 5.367 1.00 86.94 335 THR A C 1
ATOM 2550 O O . THR A 1 335 ? -1.446 7.063 4.496 1.00 86.94 335 THR A O 1
ATOM 2553 N N . TYR A 1 336 ? 0.461 7.463 5.587 1.00 82.56 336 TYR A N 1
ATOM 2554 C CA . TYR A 1 336 ? 1.250 6.497 4.811 1.00 82.56 336 TYR A CA 1
ATOM 2555 C C . TYR A 1 336 ? 0.728 5.053 4.911 1.00 82.56 336 TYR A C 1
ATOM 2557 O O . TYR A 1 336 ? 0.679 4.341 3.910 1.00 82.56 336 TYR A O 1
ATOM 2565 N N . ARG A 1 337 ? 0.311 4.611 6.105 1.00 88.44 337 ARG A N 1
ATOM 2566 C CA . ARG A 1 337 ? -0.259 3.271 6.318 1.00 88.44 337 ARG A CA 1
ATOM 2567 C C . ARG A 1 337 ? -1.628 3.137 5.670 1.00 88.44 337 ARG A C 1
ATOM 2569 O O . ARG A 1 337 ? -1.893 2.093 5.085 1.00 88.44 337 ARG A O 1
ATOM 2576 N N . VAL A 1 338 ? -2.444 4.192 5.706 1.00 95.62 338 VAL A N 1
ATOM 2577 C CA . VAL A 1 338 ? -3.718 4.235 4.975 1.00 95.62 338 VAL A CA 1
ATOM 2578 C C . VAL A 1 338 ? -3.467 4.095 3.474 1.00 95.62 338 VAL A C 1
ATOM 2580 O O . VAL A 1 338 ? -4.023 3.199 2.851 1.00 95.62 338 VAL A O 1
ATOM 2583 N N . LEU A 1 339 ? -2.572 4.906 2.900 1.00 92.44 339 LEU A N 1
ATOM 2584 C CA . LEU A 1 339 ? -2.211 4.830 1.479 1.00 92.44 339 LEU A CA 1
ATOM 2585 C C . LEU A 1 339 ? -1.704 3.433 1.099 1.00 92.44 339 LEU A C 1
ATOM 2587 O O . LEU A 1 339 ? -2.159 2.851 0.116 1.00 92.44 339 LEU A O 1
ATOM 2591 N N . LYS A 1 340 ? -0.793 2.869 1.900 1.00 87.56 340 LYS A N 1
ATOM 2592 C CA . LYS A 1 340 ? -0.269 1.518 1.681 1.00 87.56 340 LYS A CA 1
ATOM 2593 C C . LYS A 1 340 ? -1.382 0.468 1.744 1.00 87.56 340 LYS A C 1
ATOM 2595 O O . LYS A 1 340 ? -1.479 -0.341 0.830 1.00 87.56 340 LYS A O 1
ATOM 2600 N N . GLY A 1 341 ? -2.214 0.481 2.785 1.00 92.31 341 GLY A N 1
ATOM 2601 C CA . GLY A 1 341 ? -3.279 -0.509 2.971 1.00 92.31 341 GLY A CA 1
ATOM 2602 C C . GLY A 1 341 ? -4.438 -0.365 1.980 1.00 92.31 341 GLY A C 1
ATOM 2603 O O . GLY A 1 341 ? -5.091 -1.355 1.676 1.00 92.31 341 GLY A O 1
ATOM 2604 N N . MET A 1 342 ? -4.641 0.821 1.399 1.00 95.94 342 MET A N 1
ATOM 2605 C CA . MET A 1 342 ? -5.547 1.044 0.259 1.00 95.94 342 MET A CA 1
ATOM 2606 C C . MET A 1 342 ? -4.949 0.577 -1.083 1.00 95.94 342 MET A C 1
ATOM 2608 O O . MET A 1 342 ? -5.553 0.773 -2.136 1.00 95.94 342 MET A O 1
ATOM 2612 N N . GLY A 1 343 ? -3.751 -0.017 -1.073 1.00 90.12 343 GLY A N 1
ATOM 2613 C CA . GLY A 1 343 ? -3.078 -0.518 -2.270 1.00 90.12 343 GLY A CA 1
ATOM 2614 C C . GLY A 1 343 ? -2.458 0.571 -3.145 1.00 90.12 343 GLY A C 1
ATOM 2615 O O . GLY A 1 343 ? -2.268 0.371 -4.340 1.00 90.12 343 GLY A O 1
ATOM 2616 N N . LEU A 1 344 ? -2.129 1.736 -2.578 1.00 90.56 344 LEU A N 1
ATOM 2617 C CA . LEU A 1 344 ? -1.600 2.874 -3.339 1.00 90.56 344 LEU A CA 1
ATOM 2618 C C . LEU A 1 344 ? -0.079 2.982 -3.311 1.00 90.56 344 LEU A C 1
ATOM 2620 O O . LEU A 1 344 ? 0.461 3.910 -3.899 1.00 90.56 344 LEU A O 1
ATOM 2624 N N . ILE A 1 345 ? 0.627 2.061 -2.654 1.00 81.81 345 ILE A N 1
ATOM 2625 C CA . ILE A 1 345 ? 2.057 2.188 -2.336 1.00 81.81 345 ILE A CA 1
ATOM 2626 C C . ILE A 1 345 ? 2.953 2.560 -3.535 1.00 81.81 345 ILE A C 1
ATOM 2628 O O . ILE A 1 345 ? 3.870 3.359 -3.376 1.00 81.81 345 ILE A O 1
ATOM 2632 N N . GLY A 1 346 ? 2.675 2.047 -4.740 1.00 73.38 346 GLY A N 1
ATOM 2633 C CA . GLY A 1 346 ? 3.429 2.407 -5.952 1.00 73.38 346 GLY A CA 1
ATOM 2634 C C . GLY A 1 346 ? 3.090 3.793 -6.521 1.00 73.38 346 GLY A C 1
ATOM 2635 O O . GLY A 1 346 ? 3.930 4.452 -7.138 1.00 73.38 346 GLY A O 1
ATOM 2636 N N . PHE A 1 347 ? 1.874 4.271 -6.273 1.00 81.75 347 PHE A N 1
ATOM 2637 C CA . PHE A 1 347 ? 1.368 5.549 -6.770 1.00 81.75 347 PHE A CA 1
ATOM 2638 C C . PHE A 1 347 ? 1.792 6.729 -5.889 1.00 81.75 347 PHE A C 1
ATOM 2640 O O . PHE A 1 347 ? 1.700 7.872 -6.329 1.00 81.75 347 PHE A O 1
ATOM 2647 N N . ILE A 1 348 ? 2.265 6.477 -4.664 1.00 83.25 348 ILE A N 1
ATOM 2648 C CA . ILE A 1 348 ? 2.637 7.522 -3.705 1.00 83.25 348 ILE A CA 1
ATOM 2649 C C . ILE A 1 348 ? 3.817 8.356 -4.231 1.00 83.25 348 ILE A C 1
ATOM 2651 O O . ILE A 1 348 ? 4.834 7.827 -4.687 1.00 83.25 348 ILE A O 1
ATOM 2655 N N . ARG A 1 349 ? 3.707 9.680 -4.114 1.00 76.50 349 ARG A N 1
ATOM 2656 C CA . ARG A 1 349 ? 4.797 10.650 -4.266 1.00 76.50 349 ARG A CA 1
ATOM 2657 C C . ARG A 1 349 ? 4.887 11.481 -2.996 1.00 76.50 349 ARG A C 1
ATOM 2659 O O . ARG A 1 349 ? 3.915 12.130 -2.626 1.00 76.50 349 ARG A O 1
ATOM 2666 N N . VAL A 1 350 ? 6.035 11.445 -2.322 1.00 76.81 350 VAL A N 1
ATOM 2667 C CA . VAL A 1 350 ? 6.305 12.336 -1.185 1.00 76.81 350 VAL A CA 1
ATOM 2668 C C . VAL A 1 350 ? 6.639 13.707 -1.746 1.00 76.81 350 VAL A C 1
ATOM 2670 O O . VAL A 1 350 ? 7.528 13.818 -2.590 1.00 76.81 350 VAL A O 1
ATOM 2673 N N . VAL A 1 351 ? 5.928 14.739 -1.302 1.00 73.88 351 VAL A N 1
ATOM 2674 C CA . VAL A 1 351 ? 6.067 16.083 -1.862 1.00 73.88 351 VAL A CA 1
ATOM 2675 C C . VAL A 1 351 ? 6.252 17.152 -0.785 1.00 73.88 351 VAL A C 1
ATOM 2677 O O . VAL A 1 351 ? 5.663 17.049 0.298 1.00 73.88 351 VAL A O 1
ATOM 2680 N N . PRO A 1 352 ? 7.079 18.179 -1.059 1.00 77.12 352 PRO A N 1
ATOM 2681 C CA . PRO A 1 352 ? 7.245 19.312 -0.161 1.00 77.12 352 PRO A CA 1
ATOM 2682 C C . PRO A 1 352 ? 6.005 20.225 -0.167 1.00 77.12 352 PRO A C 1
ATOM 2684 O O . PRO A 1 352 ? 5.209 20.183 -1.111 1.00 77.12 352 PRO A O 1
ATOM 2687 N N . PRO A 1 353 ? 5.865 21.109 0.839 1.00 75.75 353 PRO A N 1
ATOM 2688 C CA . PRO A 1 353 ? 4.747 22.049 0.947 1.00 75.75 353 PRO A CA 1
ATOM 2689 C C . PRO A 1 353 ? 4.496 22.883 -0.314 1.00 75.75 353 PRO A C 1
ATOM 2691 O O . PRO A 1 353 ? 3.346 23.108 -0.674 1.00 75.75 353 PRO A O 1
ATOM 2694 N N . ASP A 1 354 ? 5.550 23.320 -1.008 1.00 80.31 354 ASP A N 1
ATOM 2695 C CA . ASP A 1 354 ? 5.421 24.160 -2.207 1.00 80.31 354 ASP A CA 1
ATOM 2696 C C . ASP A 1 354 ? 4.698 23.440 -3.345 1.00 80.31 354 ASP A C 1
ATOM 2698 O O . ASP A 1 354 ? 3.858 24.036 -4.011 1.00 80.31 354 ASP A O 1
ATOM 2702 N N . LYS A 1 355 ? 4.943 22.134 -3.506 1.00 80.00 355 LYS A N 1
ATOM 2703 C CA . LYS A 1 355 ? 4.242 21.303 -4.491 1.00 80.00 355 LYS A CA 1
ATOM 2704 C C . LYS A 1 355 ? 2.769 21.122 -4.159 1.00 80.00 355 LYS A C 1
ATOM 2706 O O . LYS A 1 355 ? 1.938 21.097 -5.057 1.00 80.00 355 LYS A O 1
ATOM 2711 N N . LEU A 1 356 ? 2.431 21.056 -2.874 1.00 84.00 356 LEU A N 1
ATOM 2712 C CA . LEU A 1 356 ? 1.041 20.960 -2.436 1.00 84.00 356 LEU A CA 1
ATOM 2713 C C . LEU A 1 356 ? 0.242 22.251 -2.671 1.00 84.00 356 LEU A C 1
ATOM 2715 O O . LEU A 1 356 ? -0.985 22.182 -2.709 1.00 84.00 356 LEU A O 1
ATOM 2719 N N . ARG A 1 357 ? 0.921 23.395 -2.834 1.00 86.25 357 ARG A N 1
ATOM 2720 C CA . ARG A 1 357 ? 0.323 24.714 -3.106 1.00 86.25 357 ARG A CA 1
ATOM 2721 C C . ARG A 1 357 ? 0.156 25.039 -4.586 1.00 86.25 357 ARG A C 1
ATOM 2723 O O . ARG A 1 357 ? -0.407 26.084 -4.900 1.00 86.25 357 ARG A O 1
ATOM 2730 N N . GLU A 1 358 ? 0.676 24.207 -5.485 1.00 86.50 358 GLU A N 1
ATOM 2731 C CA . GLU A 1 358 ? 0.505 24.433 -6.919 1.00 86.50 358 GLU A CA 1
ATOM 2732 C C . GLU A 1 358 ? -0.996 24.387 -7.281 1.00 86.50 358 GLU A C 1
ATOM 2734 O O . GLU A 1 358 ? -1.726 23.555 -6.737 1.00 86.50 358 GLU A O 1
ATOM 2739 N N . PRO A 1 359 ? -1.490 25.264 -8.174 1.00 84.50 359 PRO A N 1
ATOM 2740 C CA . PRO A 1 359 ? -2.883 25.220 -8.614 1.00 84.50 359 PRO A CA 1
ATOM 2741 C C . PRO A 1 359 ? -3.248 23.854 -9.212 1.00 84.50 359 PRO A C 1
ATOM 2743 O O . PRO A 1 359 ? -2.488 23.303 -10.011 1.00 84.50 359 PRO A O 1
ATOM 2746 N N . GLY A 1 360 ? -4.402 23.305 -8.839 1.00 83.19 360 GLY A N 1
ATOM 2747 C CA . GLY A 1 360 ? -4.857 21.970 -9.234 1.00 83.19 360 GLY A CA 1
ATOM 2748 C C . GLY A 1 360 ? -4.191 20.821 -8.469 1.00 83.19 360 GLY A C 1
ATOM 2749 O O . GLY A 1 360 ? -4.445 19.654 -8.772 1.00 83.19 360 GLY A O 1
ATOM 2750 N N . SER A 1 361 ? -3.330 21.116 -7.489 1.00 86.81 361 SER A N 1
ATOM 2751 C CA . SER A 1 361 ? -2.698 20.103 -6.644 1.00 86.81 361 SER A CA 1
ATOM 2752 C C . SER A 1 361 ? -3.721 19.439 -5.724 1.00 86.81 361 SER A C 1
ATOM 2754 O O . SER A 1 361 ? -4.435 20.111 -4.979 1.00 86.81 361 SER A O 1
ATOM 2756 N N . VAL A 1 362 ? -3.711 18.105 -5.709 1.00 92.00 362 VAL A N 1
ATOM 2757 C CA . VAL A 1 362 ? -4.457 17.281 -4.753 1.00 92.00 362 VAL A CA 1
ATOM 2758 C C . VAL A 1 362 ? -3.488 16.348 -4.041 1.00 92.00 362 VAL A C 1
ATOM 2760 O O . VAL A 1 362 ? -2.741 15.612 -4.686 1.00 92.00 362 VAL A O 1
ATOM 2763 N N . GLY A 1 363 ? -3.510 16.350 -2.711 1.00 93.06 363 GLY A N 1
ATOM 2764 C CA . GLY A 1 363 ? -2.676 15.480 -1.887 1.00 93.06 363 GLY A CA 1
ATOM 2765 C C . GLY A 1 363 ? -3.270 15.228 -0.509 1.00 93.06 363 GLY A C 1
ATOM 2766 O O . GLY A 1 363 ? -4.353 15.699 -0.181 1.00 93.06 363 GLY A O 1
ATOM 2767 N N . VAL A 1 364 ? -2.550 14.493 0.327 1.00 94.94 364 VAL A N 1
ATOM 2768 C CA . VAL A 1 364 ? -2.902 14.253 1.729 1.00 94.94 364 VAL A CA 1
ATOM 2769 C C . VAL A 1 364 ? -1.703 14.515 2.623 1.00 94.94 364 VAL A C 1
ATOM 2771 O O . VAL A 1 364 ? -0.569 14.182 2.280 1.00 94.94 364 VAL A O 1
ATOM 2774 N N . ILE A 1 365 ? -1.947 15.078 3.798 1.00 88.81 365 ILE A N 1
ATOM 2775 C CA . ILE A 1 365 ? -0.914 15.305 4.812 1.00 88.81 365 ILE A CA 1
ATOM 2776 C C . ILE A 1 365 ? -1.268 14.556 6.092 1.00 88.81 365 ILE A C 1
ATOM 2778 O O . ILE A 1 365 ? -2.441 14.328 6.400 1.00 88.81 365 ILE A O 1
ATOM 2782 N N . SER A 1 366 ? -0.246 14.168 6.847 1.00 83.88 366 SER A N 1
ATOM 2783 C CA . SER A 1 366 ? -0.441 13.780 8.242 1.00 83.88 366 SER A CA 1
ATOM 2784 C C . SER A 1 366 ? -0.661 15.040 9.070 1.00 83.88 366 SER A C 1
ATOM 2786 O O . SER A 1 366 ? 0.040 16.034 8.889 1.00 83.88 366 SER A O 1
ATOM 2788 N N . THR A 1 367 ? -1.613 14.996 9.991 1.00 75.69 367 THR A N 1
ATOM 2789 C CA . THR A 1 367 ? -1.788 16.041 11.005 1.00 75.69 367 THR A CA 1
ATOM 2790 C C . THR A 1 367 ? -1.371 15.484 12.371 1.00 75.69 367 THR A C 1
ATOM 2792 O O . THR A 1 367 ? -0.521 14.598 12.445 1.00 75.69 367 THR A O 1
ATOM 2795 N N . PHE A 1 368 ? -1.915 15.998 13.473 1.00 66.94 368 PHE A N 1
ATOM 2796 C CA . PHE A 1 368 ? -1.559 15.522 14.811 1.00 66.94 368 PHE A CA 1
ATOM 2797 C C . PHE A 1 368 ? -1.994 14.053 15.034 1.00 66.94 368 PHE A C 1
ATOM 2799 O O . PHE A 1 368 ? -3.095 13.673 14.649 1.00 66.94 368 PHE A O 1
ATOM 2806 N N . ASN A 1 369 ? -1.164 13.233 15.690 1.00 71.12 369 ASN A N 1
ATOM 2807 C CA . ASN A 1 369 ? -1.403 11.799 15.955 1.00 71.12 369 ASN A CA 1
ATOM 2808 C C . ASN A 1 369 ? -1.638 10.934 14.688 1.00 71.12 369 ASN A C 1
ATOM 2810 O O . ASN A 1 369 ? -0.790 10.884 13.798 1.00 71.12 369 ASN A O 1
ATOM 2814 N N . TYR A 1 370 ? -2.756 10.197 14.645 1.00 73.44 370 TYR A N 1
ATOM 2815 C CA . TYR A 1 370 ? -3.186 9.339 13.533 1.00 73.44 370 TYR A CA 1
ATOM 2816 C C . TYR A 1 370 ? -4.141 10.060 12.570 1.00 73.44 370 TYR A C 1
ATOM 2818 O O . TYR A 1 370 ? -4.710 9.434 11.677 1.00 73.44 370 TYR A O 1
ATOM 2826 N N . SER A 1 371 ? -4.331 11.367 12.760 1.00 80.50 371 SER A N 1
ATOM 2827 C CA . SER A 1 371 ? -5.219 12.178 11.942 1.00 80.50 371 SER A CA 1
ATOM 2828 C C . SER A 1 371 ? -4.550 12.563 10.618 1.00 80.50 371 SER A C 1
ATOM 2830 O O . SER A 1 371 ? -3.323 12.703 10.537 1.00 80.50 371 SER A O 1
ATOM 2832 N N . GLY A 1 372 ? -5.353 12.805 9.587 1.00 87.38 372 GLY A N 1
ATOM 2833 C CA . GLY A 1 372 ? -4.880 13.299 8.294 1.00 87.38 372 GLY A CA 1
ATOM 2834 C C . GLY A 1 372 ? -5.862 14.275 7.658 1.00 87.38 372 GLY A C 1
ATOM 2835 O O . GLY A 1 372 ? -7.038 14.303 8.013 1.00 87.38 372 GLY A O 1
ATOM 2836 N N . ALA A 1 373 ? -5.373 15.070 6.711 1.00 91.81 373 ALA A N 1
ATOM 2837 C CA . ALA A 1 373 ? -6.172 16.058 5.993 1.00 91.81 373 ALA A CA 1
ATOM 2838 C C . ALA A 1 373 ? -5.977 15.915 4.483 1.00 91.81 373 ALA A C 1
ATOM 2840 O O . ALA A 1 373 ? -4.861 15.652 4.021 1.00 91.81 373 ALA A O 1
ATOM 2841 N N . LEU A 1 374 ? -7.058 16.113 3.723 1.00 94.19 374 LEU A N 1
ATOM 2842 C CA . LEU A 1 374 ? -6.967 16.295 2.277 1.00 94.19 374 LEU A CA 1
ATOM 2843 C C . LEU A 1 374 ? -6.456 17.709 2.013 1.00 94.19 374 LEU A C 1
ATOM 2845 O O . LEU A 1 374 ? -6.917 18.657 2.644 1.00 94.19 374 LEU A O 1
ATOM 2849 N N . VAL A 1 375 ? -5.528 17.843 1.079 1.00 93.38 375 VAL A N 1
ATOM 2850 C CA . VAL A 1 375 ? -5.079 19.119 0.542 1.00 93.38 375 VAL A CA 1
ATOM 2851 C C . VAL A 1 375 ? -5.606 19.252 -0.877 1.00 93.38 375 VAL A C 1
ATOM 2853 O O . VAL A 1 375 ? -5.346 18.376 -1.701 1.00 93.38 375 VAL A O 1
ATOM 2856 N N . ALA A 1 376 ? -6.300 20.348 -1.155 1.00 91.06 376 ALA A N 1
ATOM 2857 C CA . ALA A 1 376 ? -6.677 20.757 -2.500 1.00 91.06 376 ALA A CA 1
ATOM 2858 C C . ALA A 1 376 ? -6.303 22.232 -2.688 1.00 91.06 376 ALA A C 1
ATOM 2860 O O . ALA A 1 376 ? -6.575 23.048 -1.807 1.00 91.06 376 ALA A O 1
ATOM 2861 N N . ASP A 1 377 ? -5.623 22.560 -3.788 1.00 85.88 377 ASP A N 1
ATOM 2862 C CA . ASP A 1 377 ? -5.217 23.935 -4.128 1.00 85.88 377 ASP A CA 1
ATOM 2863 C C . ASP A 1 377 ? -4.458 24.656 -2.993 1.00 85.88 377 ASP A C 1
ATOM 2865 O O . ASP A 1 377 ? -4.672 25.832 -2.696 1.00 85.88 377 ASP A O 1
ATOM 2869 N N . GLY A 1 378 ? -3.576 23.930 -2.297 1.00 85.00 378 GLY A N 1
ATOM 2870 C CA . GLY A 1 378 ? -2.799 24.461 -1.171 1.00 85.00 378 GLY A CA 1
ATOM 2871 C C . GLY A 1 378 ? -3.574 24.659 0.133 1.00 85.00 378 GLY A C 1
ATOM 2872 O O . GLY A 1 378 ? -2.984 25.126 1.115 1.00 85.00 378 GLY A O 1
ATOM 2873 N N . ILE A 1 379 ? -4.852 24.282 0.181 1.00 89.25 379 ILE A N 1
ATOM 2874 C CA . ILE A 1 379 ? -5.701 24.345 1.371 1.00 89.25 379 ILE A CA 1
ATOM 2875 C C . ILE A 1 379 ? -5.864 22.942 1.948 1.00 89.25 379 ILE A C 1
ATOM 2877 O O . ILE A 1 379 ? -6.322 22.027 1.269 1.00 89.25 379 ILE A O 1
ATOM 2881 N N . LYS A 1 380 ? -5.484 22.759 3.215 1.00 89.38 380 LYS A N 1
ATOM 2882 C CA . LYS A 1 380 ? -5.786 21.543 3.975 1.00 89.38 380 LYS A CA 1
ATOM 2883 C C . LYS A 1 380 ? -7.190 21.625 4.572 1.00 89.38 380 LYS A C 1
ATOM 2885 O O . LYS A 1 380 ? -7.561 22.654 5.135 1.00 89.38 380 LYS A O 1
ATOM 2890 N N . HIS A 1 381 ? -7.922 20.521 4.478 1.00 88.44 381 HIS A N 1
ATOM 2891 C CA . HIS A 1 381 ? -9.286 20.350 4.967 1.00 88.44 381 HIS A CA 1
ATOM 2892 C C . HIS A 1 381 ? -9.312 19.301 6.090 1.00 88.44 381 HIS A C 1
ATOM 2894 O O . HIS A 1 381 ? -9.122 18.110 5.821 1.00 88.44 381 HIS A O 1
ATOM 2900 N N . ASP A 1 382 ? -9.552 19.722 7.337 1.00 76.00 382 ASP A N 1
ATOM 2901 C CA . ASP A 1 382 ? -9.566 18.857 8.526 1.00 76.00 382 ASP A CA 1
ATOM 2902 C C . ASP A 1 382 ? -10.846 19.026 9.360 1.00 76.00 382 ASP A C 1
ATOM 2904 O O . ASP A 1 382 ? -11.072 20.043 9.999 1.00 76.00 382 ASP A O 1
ATOM 2908 N N . ASN A 1 383 ? -11.717 18.011 9.394 1.00 65.19 383 ASN A N 1
ATOM 2909 C CA . ASN A 1 383 ? -12.907 17.999 10.266 1.00 65.19 383 ASN A CA 1
ATOM 2910 C C . ASN A 1 383 ? -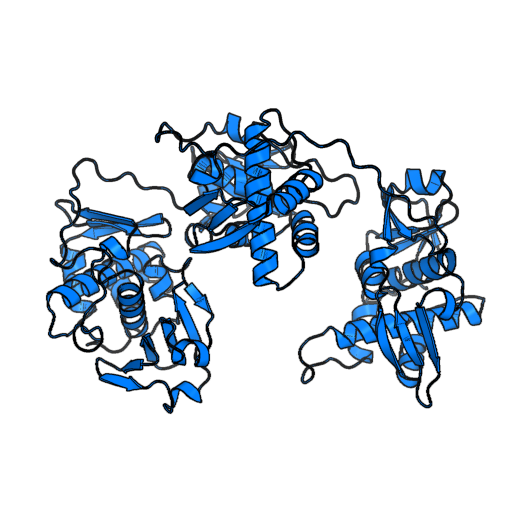13.762 19.293 10.213 1.00 65.19 383 ASN A C 1
ATOM 2912 O O . ASN A 1 383 ? -14.246 19.764 11.240 1.00 65.19 383 ASN A O 1
ATOM 2916 N N . GLY A 1 384 ? -13.931 19.878 9.021 1.00 63.88 384 GLY A N 1
ATOM 2917 C CA . GLY A 1 384 ? -14.671 21.132 8.807 1.00 63.88 384 GLY A CA 1
ATOM 2918 C C . GLY A 1 384 ? -13.821 22.409 8.878 1.00 63.88 384 GLY A C 1
ATOM 2919 O O . GLY A 1 384 ? -14.305 23.474 8.502 1.00 63.88 384 GLY A O 1
ATOM 2920 N N . GLY A 1 385 ? -12.560 22.311 9.300 1.00 74.81 385 GLY A N 1
ATOM 2921 C CA . GLY A 1 385 ? -11.562 23.373 9.229 1.00 74.81 385 GLY A CA 1
ATOM 2922 C C . GLY A 1 385 ? -10.927 23.499 7.844 1.00 74.81 385 GLY A C 1
ATOM 2923 O O . GLY A 1 385 ? -10.860 22.539 7.070 1.00 74.81 385 GLY A O 1
ATOM 2924 N N . GLN A 1 386 ? -10.469 24.712 7.531 1.00 85.00 386 GLN A N 1
ATOM 2925 C CA . GLN A 1 386 ? -9.668 25.016 6.348 1.00 85.00 386 GLN A CA 1
ATOM 2926 C C . GLN A 1 386 ? -8.464 25.854 6.763 1.00 85.00 386 GLN A C 1
ATOM 2928 O O . GLN A 1 386 ? -8.602 26.856 7.466 1.00 85.00 386 GLN A O 1
ATOM 2933 N N . ALA A 1 387 ? -7.278 25.453 6.320 1.00 84.75 387 ALA A N 1
ATOM 2934 C CA . ALA A 1 387 ? -6.050 26.194 6.569 1.00 84.75 387 ALA A CA 1
ATOM 2935 C C . ALA A 1 387 ? -5.109 26.096 5.370 1.00 84.75 387 ALA A C 1
ATOM 2937 O O . ALA A 1 387 ? -5.094 25.097 4.661 1.00 84.75 387 ALA A O 1
ATOM 2938 N N . ALA A 1 388 ? -4.274 27.109 5.156 1.00 84.56 388 ALA A N 1
ATOM 2939 C CA . ALA A 1 388 ? -3.212 27.013 4.161 1.00 84.56 388 ALA A CA 1
ATOM 2940 C C . ALA A 1 388 ? -2.142 25.998 4.602 1.00 84.56 388 ALA A C 1
ATOM 2942 O O . ALA A 1 388 ? -1.771 25.927 5.781 1.00 84.56 388 ALA A O 1
ATOM 2943 N N . VAL A 1 389 ? -1.601 25.237 3.651 1.00 83.31 389 VAL A N 1
ATOM 2944 C CA . VAL A 1 389 ? -0.425 24.388 3.882 1.00 83.31 389 VAL A CA 1
ATOM 2945 C C . VAL A 1 389 ? 0.784 25.280 4.171 1.00 83.31 389 VAL A C 1
ATOM 2947 O O . VAL A 1 389 ? 1.075 26.207 3.414 1.00 83.31 389 VAL A O 1
ATOM 2950 N N . SER A 1 390 ? 1.515 25.010 5.257 1.00 73.50 390 SER A N 1
ATOM 2951 C CA . SER A 1 390 ? 2.651 25.834 5.707 1.00 73.50 390 SER A CA 1
ATOM 2952 C C . SER A 1 390 ? 3.998 25.098 5.634 1.00 73.50 390 SER A C 1
ATOM 2954 O O . SER A 1 390 ? 4.858 25.463 4.835 1.00 73.50 390 SER A O 1
ATOM 2956 N N . LYS A 1 391 ? 4.207 24.066 6.452 1.00 65.94 391 LYS A N 1
ATOM 2957 C CA . LYS A 1 391 ? 5.484 23.329 6.546 1.00 65.94 391 LYS A CA 1
ATOM 2958 C C . LYS A 1 391 ? 5.331 21.816 6.393 1.00 65.94 391 LYS A C 1
ATOM 2960 O O . LYS A 1 391 ? 6.327 21.101 6.396 1.00 65.94 391 LYS A O 1
ATOM 2965 N N . ASP A 1 392 ? 4.098 21.345 6.258 1.00 72.62 392 ASP A N 1
ATOM 2966 C CA . ASP A 1 392 ? 3.771 19.926 6.272 1.00 72.62 392 ASP A CA 1
ATOM 2967 C C . ASP A 1 392 ? 4.123 19.290 4.918 1.00 72.62 392 ASP A C 1
ATOM 2969 O O . ASP A 1 392 ? 3.571 19.666 3.883 1.00 72.62 392 ASP A O 1
ATOM 2973 N N . TYR A 1 393 ? 5.048 18.325 4.922 1.00 77.12 393 TYR A N 1
ATOM 2974 C CA . TYR A 1 393 ? 5.212 17.412 3.790 1.00 77.12 393 TYR A CA 1
ATOM 2975 C C . TYR A 1 393 ? 3.959 16.547 3.656 1.00 77.12 393 TYR A C 1
ATOM 2977 O O . TYR A 1 393 ? 3.311 16.204 4.651 1.00 77.12 393 TYR A O 1
ATOM 2985 N N . GLY A 1 394 ? 3.641 16.155 2.429 1.00 83.88 394 GLY A N 1
ATOM 2986 C CA . GLY A 1 394 ? 2.490 15.305 2.158 1.00 83.88 394 GLY A CA 1
ATOM 2987 C C . GLY A 1 394 ? 2.756 14.264 1.096 1.00 83.88 394 GLY A C 1
ATOM 2988 O O . GLY A 1 394 ? 3.878 14.071 0.626 1.00 83.88 394 GLY A O 1
ATOM 2989 N N . TYR A 1 395 ? 1.679 13.593 0.729 1.00 88.50 395 TYR A N 1
ATOM 2990 C CA . TYR A 1 395 ? 1.652 12.563 -0.284 1.00 88.50 395 TYR A CA 1
ATOM 2991 C C . TYR A 1 395 ? 0.694 12.981 -1.393 1.00 88.50 395 TYR A C 1
ATOM 2993 O O . TYR A 1 395 ? -0.448 13.341 -1.123 1.00 88.50 395 TYR A O 1
ATOM 3001 N N . GLN A 1 396 ? 1.145 12.902 -2.636 1.00 88.88 396 GLN A N 1
ATOM 3002 C CA . GLN A 1 396 ? 0.293 12.960 -3.820 1.00 88.88 396 GLN A CA 1
ATOM 3003 C C . GLN A 1 396 ? 0.251 11.581 -4.476 1.00 88.88 396 GLN A C 1
ATOM 3005 O O . GLN A 1 396 ? 1.100 10.724 -4.209 1.00 88.88 396 GLN A O 1
ATOM 3010 N N . LEU A 1 397 ? -0.728 11.367 -5.350 1.00 87.69 397 LEU A N 1
ATOM 3011 C CA . LEU A 1 397 ? -0.729 10.222 -6.254 1.00 87.69 397 LEU A CA 1
ATOM 3012 C C . LEU A 1 397 ? -0.127 10.640 -7.593 1.00 87.69 397 LEU A C 1
ATOM 3014 O O . LEU A 1 397 ? -0.411 11.731 -8.085 1.00 87.69 397 LEU A O 1
ATOM 3018 N N . ALA A 1 398 ? 0.691 9.773 -8.188 1.00 77.31 398 ALA A N 1
ATOM 3019 C CA . ALA A 1 398 ? 1.261 9.993 -9.512 1.00 77.31 398 ALA A CA 1
ATOM 3020 C C . ALA A 1 398 ? 0.154 10.362 -10.518 1.00 77.31 398 ALA A C 1
ATOM 3022 O O . ALA A 1 398 ? -0.840 9.638 -10.646 1.00 77.31 398 ALA A O 1
ATOM 3023 N N . ALA A 1 399 ? 0.309 11.501 -11.196 1.00 67.88 399 ALA A N 1
ATOM 3024 C CA . ALA A 1 399 ? -0.645 11.979 -12.191 1.00 67.88 399 ALA A CA 1
ATOM 3025 C C . ALA A 1 399 ? -0.657 11.068 -13.426 1.00 67.88 399 ALA A C 1
ATOM 3027 O O . ALA A 1 399 ? 0.375 10.506 -13.797 1.00 67.88 399 ALA A O 1
ATOM 3028 N N . ASP A 1 400 ? -1.816 10.944 -14.079 1.00 62.12 400 ASP A N 1
ATOM 3029 C CA . ASP A 1 400 ? -1.860 10.361 -15.417 1.00 62.12 400 ASP A CA 1
ATOM 3030 C C . ASP A 1 400 ? -1.282 11.411 -16.357 1.00 62.12 400 ASP A C 1
ATOM 3032 O O . ASP A 1 400 ? -1.842 12.497 -16.506 1.00 62.12 400 ASP A O 1
ATOM 3036 N N . VAL A 1 401 ? -0.146 11.106 -16.975 1.00 58.97 401 VAL A N 1
ATOM 3037 C CA . VAL A 1 401 ? 0.356 11.943 -18.059 1.00 58.97 401 VAL A CA 1
ATOM 3038 C C . VAL A 1 401 ? -0.502 11.635 -19.288 1.00 58.97 401 VAL A C 1
ATOM 3040 O O . VAL A 1 401 ? -0.610 10.460 -19.653 1.00 58.97 401 VAL A O 1
ATOM 3043 N N . PRO A 1 402 ? -1.139 12.642 -19.918 1.00 57.00 402 PRO A N 1
ATOM 3044 C CA . PRO A 1 402 ? -1.918 12.429 -21.129 1.00 57.00 402 PRO A CA 1
ATOM 3045 C C . PRO A 1 402 ? -1.089 11.691 -22.180 1.00 57.00 402 PRO A C 1
ATOM 3047 O O . PRO A 1 402 ? 0.082 12.014 -22.397 1.00 57.00 402 PRO A O 1
ATOM 3050 N N . VAL A 1 403 ? -1.701 10.696 -22.825 1.00 58.44 403 VAL A N 1
ATOM 3051 C CA . VAL A 1 403 ? -1.092 10.030 -23.979 1.00 58.44 403 VAL A CA 1
ATOM 3052 C C . VAL A 1 403 ? -0.891 11.087 -25.064 1.00 58.44 403 VAL A C 1
ATOM 3054 O O . VAL A 1 403 ? -1.815 11.836 -25.379 1.00 58.44 403 VAL A O 1
ATOM 3057 N N . GLU A 1 404 ? 0.332 11.172 -25.588 1.00 63.44 404 GLU A N 1
ATOM 3058 C CA . GLU A 1 404 ? 0.704 12.098 -26.659 1.00 63.44 404 GLU A CA 1
ATOM 3059 C C . GLU A 1 404 ? -0.285 11.949 -27.840 1.00 63.44 404 GLU A C 1
ATOM 3061 O O . GLU A 1 404 ? -0.422 10.839 -28.360 1.00 63.44 404 GLU A O 1
ATOM 3066 N N . PRO A 1 405 ? -0.963 13.025 -28.297 1.00 57.75 405 PRO A N 1
ATOM 3067 C CA . PRO A 1 405 ? -2.026 12.937 -29.310 1.00 57.75 405 PRO A CA 1
ATOM 3068 C C . PRO A 1 405 ? -1.576 12.327 -30.645 1.00 57.75 405 PRO A C 1
ATOM 3070 O O . PRO A 1 405 ? -2.388 11.768 -31.376 1.00 57.75 405 PRO A O 1
ATOM 3073 N N . ASN A 1 406 ? -0.280 12.439 -30.953 1.00 65.88 406 ASN A N 1
ATOM 3074 C CA . ASN A 1 406 ? 0.326 11.973 -32.202 1.00 65.88 406 ASN A CA 1
ATOM 3075 C C . ASN A 1 406 ? 1.084 10.642 -32.051 1.00 65.88 406 ASN A C 1
ATOM 3077 O O . ASN A 1 406 ? 1.709 10.179 -33.007 1.00 65.88 406 ASN A O 1
ATOM 3081 N N . GLY A 1 407 ? 1.080 10.049 -30.857 1.00 66.69 407 GLY A N 1
ATOM 3082 C CA . GLY A 1 407 ? 1.810 8.822 -30.576 1.00 66.69 407 GLY A CA 1
ATOM 3083 C C . GLY A 1 407 ? 1.086 7.576 -31.088 1.00 66.69 407 GLY A C 1
ATOM 3084 O O . GLY A 1 407 ? -0.143 7.490 -31.046 1.00 66.69 407 GLY A O 1
ATOM 3085 N N . LYS A 1 408 ? 1.845 6.588 -31.567 1.00 83.44 408 LYS A N 1
ATOM 3086 C CA . LYS A 1 408 ? 1.310 5.276 -31.971 1.00 83.44 408 LYS A CA 1
ATOM 3087 C C . LYS A 1 408 ? 1.597 4.241 -30.878 1.00 83.44 408 LYS A C 1
ATOM 3089 O O . LYS A 1 408 ? 2.588 4.390 -30.164 1.00 83.44 408 LYS A O 1
ATOM 3094 N N . PRO A 1 409 ? 0.777 3.186 -30.720 1.00 82.38 409 PRO A N 1
ATOM 3095 C CA . PRO A 1 409 ? 1.150 2.055 -29.875 1.00 82.38 409 PRO A CA 1
ATOM 3096 C C . PRO A 1 409 ? 2.506 1.500 -30.322 1.00 82.38 409 PRO A C 1
ATOM 3098 O O . PRO A 1 409 ? 2.684 1.235 -31.512 1.00 82.38 409 PRO A O 1
ATOM 3101 N N . ALA A 1 410 ? 3.450 1.365 -29.388 1.00 84.94 410 ALA A N 1
ATOM 3102 C CA . ALA A 1 410 ? 4.779 0.856 -29.709 1.00 84.94 410 ALA A CA 1
ATOM 3103 C C . ALA A 1 410 ? 4.701 -0.585 -30.230 1.00 84.94 410 ALA A C 1
ATOM 3105 O O . ALA A 1 410 ? 3.901 -1.390 -29.745 1.00 84.94 410 ALA A O 1
ATOM 3106 N N . GLN A 1 411 ? 5.537 -0.906 -31.214 1.00 83.44 411 GLN A N 1
ATOM 3107 C CA . GLN A 1 411 ? 5.662 -2.263 -31.739 1.00 83.44 411 GLN A CA 1
ATOM 3108 C C . GLN A 1 411 ? 6.866 -2.957 -31.100 1.00 83.44 411 GLN A C 1
ATOM 3110 O O . GLN A 1 411 ? 7.982 -2.449 -31.144 1.00 83.44 411 GLN A O 1
ATOM 3115 N N . PHE A 1 412 ? 6.620 -4.122 -30.507 1.00 85.88 412 PHE A N 1
ATOM 3116 C CA . PHE A 1 412 ? 7.631 -4.972 -29.875 1.00 85.88 412 PHE A CA 1
ATOM 3117 C C . PHE A 1 412 ? 7.788 -6.285 -30.644 1.00 85.88 412 PHE A C 1
ATOM 3119 O O . PHE A 1 412 ? 7.259 -6.420 -31.753 1.00 85.88 412 PHE A O 1
ATOM 3126 N N . SER A 1 413 ? 8.511 -7.253 -30.071 1.00 76.81 413 SER A N 1
ATOM 3127 C CA . SER A 1 413 ? 8.609 -8.601 -30.633 1.00 76.81 413 SER A CA 1
ATOM 3128 C C . SER A 1 413 ? 7.229 -9.167 -31.009 1.00 76.81 413 SER A C 1
ATOM 3130 O O . SER A 1 413 ? 6.202 -8.837 -30.411 1.00 76.81 413 SER A O 1
ATOM 3132 N N . ALA A 1 414 ? 7.195 -10.053 -32.012 1.00 81.25 414 ALA A N 1
ATOM 3133 C CA . ALA A 1 414 ? 5.955 -10.670 -32.500 1.00 81.25 414 ALA A CA 1
ATOM 3134 C C . ALA A 1 414 ? 5.254 -11.565 -31.453 1.00 81.25 414 ALA A C 1
ATOM 3136 O O . ALA A 1 414 ? 4.178 -12.103 -31.716 1.00 81.25 414 ALA A O 1
ATOM 3137 N N . VAL A 1 415 ? 5.865 -11.737 -30.277 1.00 88.38 415 VAL A N 1
ATOM 3138 C CA . VAL A 1 415 ? 5.317 -12.496 -29.161 1.00 88.38 415 VAL A CA 1
ATOM 3139 C C . VAL A 1 415 ? 4.062 -11.785 -28.631 1.00 88.38 415 VAL A C 1
ATOM 3141 O O . VAL A 1 415 ? 4.131 -10.609 -28.251 1.00 88.38 415 VAL A O 1
ATOM 3144 N N . PRO A 1 416 ? 2.906 -12.475 -28.570 1.00 91.19 416 PRO A N 1
ATOM 3145 C CA . PRO A 1 416 ? 1.682 -11.882 -28.051 1.00 91.19 416 PRO A CA 1
ATOM 3146 C C . PRO A 1 416 ? 1.843 -11.402 -26.604 1.00 91.19 416 PRO A C 1
ATOM 3148 O O . PRO A 1 416 ? 2.479 -12.068 -25.781 1.00 91.19 416 PRO A O 1
ATOM 3151 N N . VAL A 1 417 ? 1.213 -10.271 -26.280 1.00 92.25 417 VAL A N 1
ATOM 3152 C CA . VAL A 1 417 ? 1.190 -9.699 -24.925 1.00 92.25 417 VAL A CA 1
ATOM 3153 C C . VAL A 1 417 ? 0.727 -10.747 -23.905 1.00 92.25 417 VAL A C 1
ATOM 3155 O O . VAL A 1 417 ? -0.269 -11.431 -24.125 1.00 92.25 417 VAL A O 1
ATOM 3158 N N . GLY A 1 418 ? 1.457 -10.878 -22.792 1.00 91.81 418 GLY A N 1
ATOM 3159 C CA . GLY A 1 418 ? 1.179 -11.869 -21.744 1.00 91.81 418 GLY A CA 1
ATOM 3160 C C . GLY A 1 418 ? 1.859 -13.231 -21.935 1.00 91.81 418 GLY A C 1
ATOM 3161 O O . GLY A 1 418 ? 1.888 -14.029 -21.000 1.00 91.81 418 GLY A O 1
ATOM 3162 N N . THR A 1 419 ? 2.444 -13.506 -23.105 1.00 95.44 419 THR A N 1
ATOM 3163 C CA . THR A 1 419 ? 3.140 -14.780 -23.359 1.00 95.44 419 THR A CA 1
ATOM 3164 C C . THR A 1 419 ? 4.511 -14.776 -22.690 1.00 95.44 419 THR A C 1
ATOM 3166 O O . THR A 1 419 ? 5.313 -13.870 -22.922 1.00 95.44 419 THR A O 1
ATOM 3169 N N . LYS A 1 420 ? 4.787 -15.781 -21.852 1.00 94.81 420 LYS A N 1
ATOM 3170 C CA . LYS A 1 420 ? 6.088 -15.936 -21.187 1.00 94.81 420 LYS A CA 1
ATOM 3171 C C . LYS A 1 420 ? 7.190 -16.274 -22.207 1.00 94.81 420 LYS A C 1
ATOM 3173 O O . LYS A 1 420 ? 6.900 -16.986 -23.171 1.00 94.81 420 LYS A O 1
ATOM 3178 N N . PRO A 1 421 ? 8.437 -15.829 -21.979 1.00 93.31 421 PRO A N 1
ATOM 3179 C CA . PRO A 1 421 ? 9.597 -16.310 -22.727 1.00 93.31 421 PRO A CA 1
ATOM 3180 C C . PRO A 1 421 ? 9.704 -17.840 -22.675 1.00 93.31 421 PRO A C 1
ATOM 3182 O O . PRO A 1 421 ? 9.490 -18.437 -21.619 1.00 93.31 421 PRO A O 1
ATOM 3185 N N . VAL A 1 422 ? 10.057 -18.470 -23.799 1.00 90.56 422 VAL A N 1
ATOM 3186 C CA . VAL A 1 422 ? 10.272 -19.930 -23.863 1.00 90.56 422 VAL A CA 1
ATOM 3187 C C . VAL A 1 422 ? 11.551 -20.326 -23.121 1.00 90.56 422 VAL A C 1
ATOM 3189 O O . VAL A 1 422 ? 11.549 -21.298 -22.370 1.00 90.56 422 VAL A O 1
ATOM 3192 N N . ASP A 1 423 ? 12.623 -19.550 -23.298 1.00 92.19 423 ASP A N 1
ATOM 3193 C CA . ASP A 1 423 ? 13.889 -19.722 -22.586 1.00 92.19 423 ASP A CA 1
ATOM 3194 C C . ASP A 1 423 ? 14.311 -18.397 -21.939 1.00 92.19 423 ASP A C 1
ATOM 3196 O O . ASP A 1 423 ? 14.937 -17.542 -22.561 1.00 92.19 423 ASP A O 1
ATOM 3200 N N . ILE A 1 424 ? 13.955 -18.222 -20.664 1.00 92.88 424 ILE A N 1
ATOM 3201 C CA . ILE A 1 424 ? 14.340 -17.038 -19.884 1.00 92.88 424 ILE A CA 1
ATOM 3202 C C . ILE A 1 424 ? 15.802 -17.070 -19.414 1.00 92.88 424 ILE A C 1
ATOM 3204 O O . ILE A 1 424 ? 16.305 -16.076 -18.889 1.00 92.88 424 ILE A O 1
ATOM 3208 N N . TRP A 1 425 ? 16.493 -18.198 -19.575 1.00 92.69 425 TRP A N 1
ATOM 3209 C CA . TRP A 1 425 ? 17.856 -18.399 -19.088 1.00 92.69 425 TRP A CA 1
ATOM 3210 C C . TRP A 1 425 ? 18.857 -17.953 -20.153 1.00 92.69 425 TRP A C 1
ATOM 3212 O O . TRP A 1 425 ? 19.539 -16.947 -19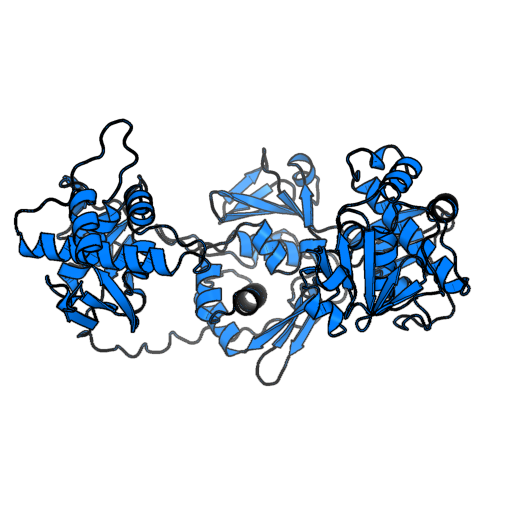.952 1.00 92.69 425 TRP A O 1
ATOM 3222 N N . ASN A 1 426 ? 18.861 -18.613 -21.318 1.00 91.19 426 ASN A N 1
ATOM 3223 C CA . ASN A 1 426 ? 19.773 -18.283 -22.424 1.00 91.19 426 ASN A CA 1
ATOM 3224 C C . ASN A 1 426 ? 19.207 -17.238 -23.389 1.00 91.19 426 ASN A C 1
ATOM 3226 O O . ASN A 1 426 ? 19.957 -16.644 -24.167 1.00 91.19 426 ASN A O 1
ATOM 3230 N N . GLY A 1 427 ? 17.891 -17.010 -23.369 1.00 92.31 427 GLY A N 1
ATOM 3231 C CA . GLY A 1 427 ? 17.260 -16.070 -24.289 1.00 92.31 427 GLY A CA 1
ATOM 3232 C C . GLY A 1 427 ? 17.734 -14.630 -24.067 1.00 92.31 427 GLY A C 1
ATOM 3233 O O . GLY A 1 427 ? 17.970 -13.922 -25.041 1.00 92.31 427 GLY A O 1
ATOM 3234 N N . PHE A 1 428 ? 17.963 -14.224 -22.812 1.00 95.19 428 PHE A N 1
ATOM 3235 C CA . PHE A 1 428 ? 18.851 -13.105 -22.492 1.00 95.19 428 PHE A CA 1
ATOM 3236 C C . PHE A 1 428 ? 19.505 -13.277 -21.115 1.00 95.19 428 PHE A C 1
ATOM 3238 O O . PHE A 1 428 ? 18.906 -13.843 -20.202 1.00 95.19 428 PHE A O 1
ATOM 3245 N N . TYR A 1 429 ? 20.709 -12.747 -20.930 1.00 92.75 429 TYR A N 1
ATOM 3246 C CA . TYR A 1 429 ? 21.434 -12.763 -19.665 1.00 92.75 429 TYR A CA 1
ATOM 3247 C C . TYR A 1 429 ? 22.412 -11.586 -19.547 1.00 92.75 429 TYR A C 1
ATOM 3249 O O . TYR A 1 429 ? 22.685 -10.849 -20.499 1.00 92.75 429 TYR A O 1
ATOM 3257 N N . GLN A 1 430 ? 22.905 -11.395 -18.326 1.00 87.44 430 GLN A N 1
ATOM 3258 C CA . GLN A 1 430 ? 23.848 -10.349 -17.948 1.00 87.44 430 GLN A CA 1
ATOM 3259 C C . GLN A 1 430 ? 25.190 -10.484 -18.685 1.00 87.44 430 GLN A C 1
ATOM 3261 O O . GLN A 1 430 ? 25.812 -11.541 -18.631 1.00 87.44 430 GLN A O 1
ATOM 3266 N N . GLY A 1 431 ? 25.680 -9.396 -19.288 1.00 83.38 431 GLY A N 1
ATOM 3267 C CA . GLY A 1 431 ? 27.027 -9.338 -19.875 1.00 83.38 431 GLY A CA 1
ATOM 3268 C C . GLY A 1 431 ? 28.004 -8.368 -19.206 1.00 83.38 431 GLY A C 1
ATOM 3269 O O . GLY A 1 431 ? 29.154 -8.293 -19.626 1.00 83.38 431 GLY A O 1
ATOM 3270 N N . VAL A 1 432 ? 27.587 -7.604 -18.191 1.00 76.06 432 VAL A N 1
ATOM 3271 C CA . VAL A 1 432 ? 28.448 -6.687 -17.412 1.00 76.06 432 VAL A CA 1
ATOM 3272 C C . VAL A 1 432 ? 28.196 -6.908 -15.928 1.00 76.06 432 VAL A C 1
ATOM 3274 O O . VAL A 1 432 ? 27.046 -7.031 -15.525 1.00 76.06 432 VAL A O 1
ATOM 3277 N N . GLU A 1 433 ? 29.246 -6.968 -15.108 1.00 75.81 433 GLU A N 1
ATOM 3278 C CA . GLU A 1 433 ? 29.133 -7.075 -13.646 1.00 75.81 433 GLU A CA 1
ATOM 3279 C C . GLU A 1 433 ? 28.377 -5.873 -13.045 1.00 75.81 433 GLU A C 1
ATOM 3281 O O . GLU A 1 433 ? 28.465 -4.762 -13.554 1.00 75.81 433 GLU A O 1
ATOM 3286 N N . GLY A 1 434 ? 27.611 -6.099 -11.972 1.00 78.12 434 GLY A N 1
ATOM 3287 C CA . GLY A 1 434 ? 26.925 -5.031 -11.231 1.00 78.12 434 GLY A CA 1
ATOM 3288 C C . GLY A 1 434 ? 25.456 -4.782 -11.595 1.00 78.12 434 GLY A C 1
ATOM 3289 O O . GLY A 1 434 ? 24.746 -4.195 -10.784 1.00 78.12 434 GLY A O 1
ATOM 3290 N N . ASN A 1 435 ? 24.945 -5.301 -12.720 1.00 85.06 435 ASN A N 1
ATOM 3291 C CA . ASN A 1 435 ? 23.533 -5.120 -13.115 1.00 85.06 435 ASN A CA 1
ATOM 3292 C C . ASN A 1 435 ? 22.602 -6.307 -12.830 1.00 85.06 435 ASN A C 1
ATOM 3294 O O . ASN A 1 435 ? 21.446 -6.321 -13.264 1.00 85.06 435 ASN A O 1
ATOM 3298 N N . CYS A 1 436 ? 23.086 -7.276 -12.048 1.00 85.25 436 CYS A N 1
ATOM 3299 C CA . CYS A 1 436 ? 22.364 -8.497 -11.684 1.00 85.25 436 CYS A CA 1
ATOM 3300 C C . CYS A 1 436 ? 20.976 -8.229 -11.081 1.00 85.25 436 CYS A C 1
ATOM 3302 O O . CYS A 1 436 ? 20.016 -8.908 -11.431 1.00 85.25 436 CYS A O 1
ATOM 3304 N N . VAL A 1 437 ? 20.835 -7.186 -10.253 1.00 86.31 437 VAL A N 1
ATOM 3305 C CA . VAL A 1 437 ? 19.549 -6.773 -9.663 1.00 86.31 437 VAL A CA 1
ATOM 3306 C C . VAL A 1 437 ? 18.558 -6.324 -10.735 1.00 86.31 437 VAL A C 1
ATOM 3308 O O . VAL A 1 437 ? 17.371 -6.643 -10.657 1.00 86.31 437 VAL A O 1
ATOM 3311 N N . THR A 1 438 ? 19.030 -5.616 -11.763 1.00 92.44 438 THR A N 1
ATOM 3312 C CA . THR A 1 438 ? 18.177 -5.200 -12.877 1.00 92.44 438 THR A CA 1
ATOM 3313 C C . THR A 1 438 ? 17.809 -6.382 -13.772 1.00 92.44 438 THR A C 1
ATOM 3315 O O . THR A 1 438 ? 16.643 -6.518 -14.146 1.00 92.44 438 THR A O 1
ATOM 3318 N N . VAL A 1 439 ? 18.758 -7.269 -14.074 1.00 94.69 439 VAL A N 1
ATOM 3319 C CA . VAL A 1 439 ? 18.510 -8.467 -14.894 1.00 94.69 439 VAL A CA 1
ATOM 3320 C C . VAL A 1 439 ? 17.512 -9.404 -14.219 1.00 94.69 439 VAL A C 1
ATOM 3322 O O . VAL A 1 439 ? 16.524 -9.786 -14.848 1.00 94.69 439 VAL A O 1
ATOM 3325 N N . SER A 1 440 ? 17.704 -9.722 -12.937 1.00 93.69 440 SER A N 1
ATOM 3326 C CA . SER A 1 440 ? 16.798 -10.606 -12.198 1.00 93.69 440 SER A CA 1
ATOM 3327 C C . SER A 1 440 ? 15.380 -10.036 -12.113 1.00 93.69 440 SER A C 1
ATOM 3329 O O . SER A 1 440 ? 14.409 -10.769 -12.307 1.00 93.69 440 SER A O 1
ATOM 3331 N N . ALA A 1 441 ? 15.241 -8.721 -11.922 1.00 94.56 441 ALA A N 1
ATOM 3332 C CA . ALA A 1 441 ? 13.948 -8.043 -11.923 1.00 94.56 441 ALA A CA 1
ATOM 3333 C C . ALA A 1 441 ? 13.257 -8.070 -13.296 1.00 94.56 441 ALA A C 1
ATOM 3335 O O . ALA A 1 441 ? 12.052 -8.320 -13.359 1.00 94.56 441 ALA A O 1
ATOM 3336 N N . ILE A 1 442 ? 13.994 -7.851 -14.393 1.00 96.62 442 ILE A N 1
ATOM 3337 C CA . ILE A 1 442 ? 13.452 -7.953 -15.759 1.00 96.62 442 ILE A CA 1
ATOM 3338 C C . ILE A 1 442 ? 12.980 -9.383 -16.034 1.00 96.62 442 ILE A C 1
ATOM 3340 O O . ILE A 1 442 ? 11.851 -9.570 -16.489 1.00 96.62 442 ILE A O 1
ATOM 3344 N N . LYS A 1 443 ? 13.795 -10.394 -15.703 1.00 96.12 443 LYS A N 1
ATOM 3345 C CA . LYS A 1 443 ? 13.416 -11.804 -15.875 1.00 96.12 443 LYS A CA 1
ATOM 3346 C C . LYS A 1 443 ? 12.169 -12.151 -15.063 1.00 96.12 443 LYS A C 1
ATOM 3348 O O . LYS A 1 443 ? 11.231 -12.735 -15.603 1.00 96.12 443 LYS A O 1
ATOM 3353 N N . ALA A 1 444 ? 12.110 -11.734 -13.796 1.00 94.81 444 ALA A N 1
ATOM 3354 C CA . ALA A 1 444 ? 10.936 -11.937 -12.948 1.00 94.81 444 ALA A CA 1
ATOM 3355 C C . ALA A 1 444 ? 9.681 -11.287 -13.559 1.00 94.81 444 ALA A C 1
ATOM 3357 O O . ALA A 1 444 ? 8.627 -11.922 -13.637 1.00 94.81 444 ALA A O 1
ATOM 3358 N N . ALA A 1 445 ? 9.801 -10.045 -14.042 1.00 95.56 445 ALA A N 1
ATOM 3359 C CA . ALA A 1 445 ? 8.708 -9.321 -14.683 1.00 95.56 445 ALA A CA 1
ATOM 3360 C C . ALA A 1 445 ? 8.213 -10.033 -15.949 1.00 95.56 445 ALA A C 1
ATOM 3362 O O . ALA A 1 445 ? 7.006 -10.218 -16.105 1.00 95.56 445 ALA A O 1
ATOM 3363 N N . MET A 1 446 ? 9.122 -10.494 -16.811 1.00 96.00 446 MET A N 1
ATOM 3364 C CA . MET A 1 446 ? 8.773 -11.212 -18.039 1.00 96.00 446 MET A CA 1
ATOM 3365 C C . MET A 1 446 ? 8.128 -12.575 -17.765 1.00 96.00 446 MET A C 1
ATOM 3367 O O . MET A 1 446 ? 7.194 -12.970 -18.461 1.00 96.00 446 MET A O 1
ATOM 3371 N N . MET A 1 447 ? 8.558 -13.286 -16.720 1.00 94.56 447 MET A N 1
ATOM 3372 C CA . MET A 1 447 ? 7.930 -14.557 -16.338 1.00 94.56 447 MET A CA 1
ATOM 3373 C C . MET A 1 447 ? 6.559 -14.381 -15.688 1.00 94.56 447 MET A C 1
ATOM 3375 O O . MET A 1 447 ? 5.723 -15.284 -15.778 1.00 94.56 447 MET A O 1
ATOM 3379 N N . LYS A 1 448 ? 6.309 -13.236 -15.045 1.00 92.44 448 LYS A N 1
ATOM 3380 C CA . LYS A 1 448 ? 5.010 -12.915 -14.443 1.00 92.44 448 LYS A CA 1
ATOM 3381 C C . LYS A 1 448 ? 4.014 -12.364 -15.463 1.00 92.44 448 LYS A C 1
ATOM 3383 O O . LYS A 1 448 ? 2.860 -12.782 -15.462 1.00 92.44 448 LYS A O 1
ATOM 3388 N N . TYR A 1 449 ? 4.452 -11.432 -16.305 1.00 93.06 449 TYR A N 1
ATOM 3389 C CA . TYR A 1 449 ? 3.581 -10.605 -17.145 1.00 93.06 449 TYR A CA 1
ATOM 3390 C C . TYR A 1 449 ? 3.775 -10.811 -18.655 1.00 93.06 449 TYR A C 1
ATOM 3392 O O . TYR A 1 449 ? 3.061 -10.203 -19.453 1.00 93.06 449 TYR A O 1
ATOM 3400 N N . GLY A 1 450 ? 4.711 -11.670 -19.052 1.00 94.44 450 GLY A N 1
ATOM 3401 C CA . GLY A 1 450 ? 5.051 -11.953 -20.442 1.00 94.44 450 GLY A CA 1
ATOM 3402 C C . GLY A 1 450 ? 6.267 -11.173 -20.947 1.00 94.44 450 GLY A C 1
ATOM 3403 O O . GLY A 1 450 ? 6.633 -10.133 -20.405 1.00 94.44 450 GLY A O 1
ATOM 3404 N N . GLN A 1 451 ? 6.881 -11.695 -22.009 1.00 95.12 451 GLN A N 1
ATOM 3405 C CA . GLN A 1 451 ? 8.066 -11.139 -22.668 1.00 95.12 451 GLN A CA 1
ATOM 3406 C C . GLN A 1 451 ? 7.843 -9.707 -23.165 1.00 95.12 451 GLN A C 1
ATOM 3408 O O . GLN A 1 451 ? 8.665 -8.825 -22.936 1.00 95.12 451 GLN A O 1
ATOM 3413 N N . ASN A 1 452 ? 6.720 -9.490 -23.849 1.00 94.88 452 ASN A N 1
ATOM 3414 C CA . ASN A 1 452 ? 6.409 -8.221 -24.486 1.00 94.88 452 ASN A CA 1
ATOM 3415 C C . ASN A 1 452 ? 6.277 -7.104 -23.423 1.00 94.88 452 ASN A C 1
ATOM 3417 O O . ASN A 1 452 ? 5.443 -7.243 -22.521 1.00 94.88 452 ASN A O 1
ATOM 3421 N N . PRO A 1 453 ? 7.013 -5.976 -23.523 1.00 96.25 453 PRO A N 1
ATOM 3422 C CA . PRO A 1 453 ? 6.964 -4.889 -22.541 1.00 96.25 453 PRO A CA 1
ATOM 3423 C C . PRO A 1 453 ? 5.569 -4.300 -22.298 1.00 96.25 453 PRO A C 1
ATOM 3425 O O . PRO A 1 453 ? 5.315 -3.784 -21.209 1.00 96.25 453 PRO A O 1
ATOM 3428 N N . MET A 1 454 ? 4.635 -4.415 -23.250 1.00 92.44 454 MET A N 1
ATOM 3429 C CA . MET A 1 454 ? 3.229 -4.024 -23.056 1.00 92.44 454 MET A CA 1
ATOM 3430 C C . MET A 1 454 ? 2.476 -4.925 -22.069 1.00 92.44 454 MET A C 1
ATOM 3432 O O . MET A 1 454 ? 1.424 -4.543 -21.569 1.00 92.44 454 MET A O 1
ATOM 3436 N N . GLY A 1 455 ? 2.995 -6.121 -21.786 1.00 92.56 455 GLY A N 1
ATOM 3437 C CA . GLY A 1 455 ? 2.513 -6.971 -20.703 1.00 92.56 455 GLY A CA 1
ATOM 3438 C C . GLY A 1 455 ? 2.954 -6.450 -19.339 1.00 92.56 455 GLY A C 1
ATOM 3439 O O . GLY A 1 455 ? 2.220 -6.585 -18.367 1.00 92.56 455 GLY A O 1
ATOM 3440 N N . ILE A 1 456 ? 4.118 -5.802 -19.249 1.00 94.69 456 ILE A N 1
ATOM 3441 C CA . ILE A 1 456 ? 4.695 -5.320 -17.986 1.00 94.69 456 ILE A CA 1
ATOM 3442 C C . ILE A 1 456 ? 4.266 -3.882 -17.683 1.00 94.69 456 ILE A C 1
ATOM 3444 O O . ILE A 1 456 ? 3.922 -3.588 -16.542 1.00 94.69 456 ILE A O 1
ATOM 3448 N N . PHE A 1 457 ? 4.260 -2.987 -18.670 1.00 93.81 457 PHE A N 1
ATOM 3449 C CA . PHE A 1 457 ? 3.850 -1.589 -18.513 1.00 93.81 457 PHE A CA 1
ATOM 3450 C C . PHE A 1 457 ? 2.371 -1.380 -18.844 1.00 93.81 457 PHE A C 1
ATOM 3452 O O . PHE A 1 457 ? 1.771 -2.150 -19.582 1.00 93.81 457 PHE A O 1
ATOM 3459 N N . LYS A 1 458 ? 1.771 -0.310 -18.308 1.00 88.19 458 LYS A N 1
ATOM 3460 C CA . LYS A 1 458 ? 0.356 0.007 -18.543 1.00 88.19 458 LYS A CA 1
ATOM 3461 C C . LYS A 1 458 ? 0.131 0.489 -19.976 1.00 88.19 458 LYS A C 1
ATOM 3463 O O . LYS A 1 458 ? -0.801 0.045 -20.637 1.00 88.19 458 LYS A O 1
ATOM 3468 N N . HIS A 1 459 ? 0.991 1.393 -20.447 1.00 88.81 459 HIS A N 1
ATOM 3469 C CA . HIS A 1 459 ? 0.984 1.881 -21.824 1.00 88.81 459 HIS A CA 1
ATOM 3470 C C . HIS A 1 459 ? 2.403 2.157 -22.302 1.00 88.81 459 HIS A C 1
ATOM 3472 O O . HIS A 1 459 ? 3.211 2.724 -21.567 1.00 88.81 459 HIS A O 1
ATOM 3478 N N . VAL A 1 460 ? 2.667 1.834 -23.565 1.00 92.50 460 VAL A N 1
ATOM 3479 C CA . VAL A 1 460 ? 3.865 2.282 -24.270 1.00 92.50 460 VAL A CA 1
ATOM 3480 C C . VAL A 1 460 ? 3.440 2.935 -25.572 1.00 92.50 460 VAL A C 1
ATOM 3482 O O . VAL A 1 460 ? 2.782 2.318 -26.410 1.00 92.50 460 VAL A O 1
ATOM 3485 N N . THR A 1 461 ? 3.806 4.200 -25.714 1.00 91.31 461 THR A N 1
ATOM 3486 C CA . THR A 1 461 ? 3.522 5.008 -26.894 1.00 91.31 461 THR A CA 1
ATOM 3487 C C . THR A 1 461 ? 4.836 5.384 -27.553 1.00 91.31 461 THR A C 1
ATOM 3489 O O . THR A 1 461 ? 5.708 5.966 -26.908 1.00 91.31 461 THR A O 1
ATOM 3492 N N . GLU A 1 462 ? 4.974 5.049 -28.825 1.00 91.88 462 GLU A N 1
ATOM 3493 C CA . GLU A 1 462 ? 6.090 5.465 -29.662 1.00 91.88 462 GLU A CA 1
ATOM 3494 C C . GLU A 1 462 ? 5.805 6.851 -30.253 1.00 91.88 462 GLU A C 1
ATOM 3496 O O . GLU A 1 462 ? 4.700 7.132 -30.735 1.00 91.88 462 GLU A O 1
ATOM 3501 N N . THR A 1 463 ? 6.806 7.723 -30.187 1.00 89.19 463 THR A N 1
ATOM 3502 C CA . THR A 1 463 ? 6.820 9.067 -30.773 1.00 89.19 463 THR A CA 1
ATOM 3503 C C . THR A 1 463 ? 7.996 9.171 -31.750 1.00 89.19 463 THR A C 1
ATOM 3505 O O . THR A 1 463 ? 8.904 8.344 -31.691 1.00 89.19 463 THR A O 1
ATOM 3508 N N . PRO A 1 464 ? 8.036 10.177 -32.641 1.00 89.50 464 PRO A N 1
ATOM 3509 C CA . PRO A 1 464 ? 9.175 10.359 -33.547 1.00 89.50 464 PRO A CA 1
ATOM 3510 C C . PRO A 1 464 ? 10.535 10.500 -32.837 1.00 89.50 464 PRO A C 1
ATOM 3512 O O . PRO A 1 464 ? 11.578 10.195 -33.412 1.00 89.50 464 PRO A O 1
ATOM 3515 N N . GLU A 1 465 ? 10.540 10.979 -31.593 1.00 89.50 465 GLU A N 1
ATOM 3516 C CA . GLU A 1 465 ? 11.742 11.217 -30.791 1.00 89.50 465 GLU A CA 1
ATOM 3517 C C . GLU A 1 465 ? 12.143 10.004 -29.933 1.00 89.50 465 GLU A C 1
ATOM 3519 O O . GLU A 1 465 ? 13.298 9.914 -29.496 1.00 89.50 465 GLU A O 1
ATOM 3524 N N . GLY A 1 466 ? 11.219 9.074 -29.675 1.00 94.06 466 GLY A N 1
ATOM 3525 C CA . GLY A 1 466 ? 11.440 7.907 -28.826 1.00 94.06 466 GLY A CA 1
ATOM 3526 C C . GLY A 1 466 ? 10.151 7.327 -28.256 1.00 94.06 466 GLY A C 1
ATOM 3527 O O . GLY A 1 466 ? 9.239 6.959 -28.988 1.00 94.06 466 GLY A O 1
ATOM 3528 N N . PHE A 1 467 ? 10.080 7.198 -26.931 1.00 94.44 467 PHE A N 1
ATOM 3529 C CA . PHE A 1 467 ? 8.982 6.507 -26.261 1.00 94.44 467 PHE A CA 1
ATOM 3530 C C . PHE A 1 467 ? 8.487 7.258 -25.033 1.00 94.44 467 PHE A C 1
ATOM 3532 O O . PHE A 1 467 ? 9.270 7.743 -24.213 1.00 94.44 467 PHE A O 1
ATOM 3539 N N . THR A 1 468 ? 7.168 7.262 -24.863 1.00 92.94 468 THR A N 1
ATOM 3540 C CA . THR A 1 468 ? 6.491 7.584 -23.606 1.00 92.94 468 THR A CA 1
ATOM 3541 C C . THR A 1 468 ? 5.940 6.294 -23.011 1.00 92.94 468 THR A C 1
ATOM 3543 O O . THR A 1 468 ? 5.084 5.637 -23.604 1.00 92.94 468 THR A O 1
ATOM 3546 N N . THR A 1 469 ? 6.430 5.928 -21.830 1.00 92.31 469 THR A N 1
ATOM 3547 C CA . THR A 1 469 ? 6.032 4.712 -21.115 1.00 92.31 469 THR A CA 1
ATOM 3548 C C . THR A 1 469 ? 5.338 5.080 -19.814 1.00 92.31 469 THR A C 1
ATOM 3550 O O . THR A 1 469 ? 5.916 5.775 -18.980 1.00 92.31 469 THR A O 1
ATOM 3553 N N . ILE A 1 470 ? 4.118 4.580 -19.628 1.00 90.06 470 ILE A N 1
ATOM 3554 C CA . ILE A 1 470 ? 3.365 4.668 -18.377 1.00 90.06 470 ILE A CA 1
ATOM 3555 C C . ILE A 1 470 ? 3.482 3.317 -17.673 1.00 90.06 470 ILE A C 1
ATOM 3557 O O . ILE A 1 470 ? 2.980 2.298 -18.155 1.00 90.06 470 ILE A O 1
ATOM 3561 N N . MET A 1 471 ? 4.158 3.306 -16.530 1.00 90.06 471 MET A N 1
ATOM 3562 C CA . MET A 1 471 ? 4.367 2.120 -15.705 1.00 90.06 471 MET A CA 1
ATOM 3563 C C . MET A 1 471 ? 3.097 1.746 -14.922 1.00 90.06 471 MET A C 1
ATOM 3565 O O . MET A 1 471 ? 2.170 2.548 -14.787 1.00 90.06 471 MET A O 1
ATOM 3569 N N . ARG A 1 472 ? 3.045 0.521 -14.379 1.00 87.62 472 ARG A N 1
ATOM 3570 C CA . ARG A 1 472 ? 1.880 0.021 -13.617 1.00 87.62 472 ARG A CA 1
ATOM 3571 C C . ARG A 1 472 ? 1.560 0.847 -12.375 1.00 87.62 472 ARG A C 1
ATOM 3573 O O . ARG A 1 472 ? 0.398 0.978 -12.017 1.00 87.62 472 ARG A O 1
ATOM 3580 N N . ASP A 1 473 ? 2.573 1.448 -11.766 1.00 81.12 473 ASP A N 1
ATOM 3581 C CA . ASP A 1 473 ? 2.425 2.332 -10.611 1.00 81.12 473 ASP A CA 1
ATOM 3582 C C . ASP A 1 473 ? 2.135 3.804 -10.973 1.00 81.12 473 ASP A C 1
ATOM 3584 O O . ASP A 1 473 ? 2.246 4.701 -10.135 1.00 81.12 473 ASP A O 1
ATOM 3588 N N . GLY A 1 474 ? 1.795 4.068 -12.238 1.00 79.25 474 GLY A N 1
ATOM 3589 C CA . GLY A 1 474 ? 1.467 5.397 -12.751 1.00 79.25 474 GLY A CA 1
ATOM 3590 C C . GLY A 1 474 ? 2.679 6.289 -13.021 1.00 79.25 474 GLY A C 1
ATOM 3591 O O . GLY A 1 474 ? 2.507 7.408 -13.502 1.00 79.25 474 GLY A O 1
ATOM 3592 N N . CYS A 1 475 ? 3.910 5.834 -12.752 1.00 82.56 475 CYS A N 1
ATOM 3593 C CA . CYS A 1 475 ? 5.095 6.593 -13.135 1.00 82.56 475 CYS A CA 1
ATOM 3594 C C . CYS A 1 475 ? 5.190 6.687 -14.661 1.00 82.56 475 CYS A C 1
ATOM 3596 O O . CYS A 1 475 ? 5.122 5.673 -15.352 1.00 82.56 475 CYS A O 1
ATOM 3598 N N . THR A 1 476 ? 5.368 7.898 -15.186 1.00 87.44 476 THR A N 1
ATOM 3599 C CA . THR A 1 476 ? 5.588 8.103 -16.619 1.00 87.44 476 THR A CA 1
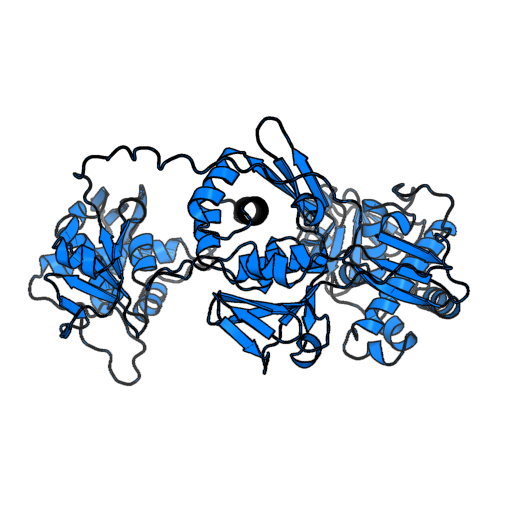ATOM 3600 C C . THR A 1 476 ? 7.043 8.453 -16.866 1.00 87.44 476 THR A C 1
ATOM 3602 O O . THR A 1 476 ? 7.579 9.375 -16.252 1.00 87.44 476 THR A O 1
ATOM 3605 N N . VAL A 1 477 ? 7.668 7.741 -17.796 1.00 91.06 477 VAL A N 1
ATOM 3606 C CA . VAL A 1 477 ? 9.024 8.020 -18.262 1.00 91.06 477 VAL A CA 1
ATOM 3607 C C . VAL A 1 477 ? 9.020 8.294 -19.756 1.00 91.06 477 VAL A C 1
ATOM 3609 O O . VAL A 1 477 ? 8.265 7.684 -20.514 1.00 91.06 477 VAL A O 1
ATOM 3612 N N . ARG A 1 478 ? 9.879 9.221 -20.176 1.00 93.00 478 ARG A N 1
ATOM 3613 C CA . ARG A 1 478 ? 10.103 9.556 -21.582 1.00 93.00 478 ARG A CA 1
ATOM 3614 C C . ARG A 1 478 ? 11.574 9.396 -21.894 1.00 93.00 478 ARG A C 1
ATOM 3616 O O . ARG A 1 478 ? 12.399 9.993 -21.201 1.00 93.00 478 ARG A O 1
ATOM 3623 N N . PHE A 1 479 ? 11.902 8.595 -22.895 1.00 95.31 479 PHE A N 1
ATOM 3624 C CA . PHE A 1 479 ? 13.282 8.409 -23.324 1.00 95.31 479 PHE A CA 1
ATOM 3625 C C . PHE A 1 479 ? 13.381 8.353 -24.841 1.00 95.31 479 PHE A C 1
ATOM 3627 O O . PHE A 1 479 ? 12.483 7.865 -25.524 1.00 95.31 479 PHE A O 1
ATOM 3634 N N . THR A 1 480 ? 14.472 8.900 -25.361 1.00 97.00 480 THR A N 1
ATOM 3635 C CA . THR A 1 480 ? 14.690 9.035 -26.805 1.00 97.00 480 THR A CA 1
ATOM 3636 C C . THR A 1 480 ? 15.194 7.738 -27.434 1.00 97.00 480 THR A C 1
ATOM 3638 O O . THR A 1 480 ? 15.726 6.863 -26.744 1.00 97.00 480 THR A O 1
ATOM 3641 N N . HIS A 1 481 ? 15.133 7.631 -28.764 1.00 97.00 481 HIS A N 1
ATOM 3642 C CA . HIS A 1 481 ? 15.802 6.534 -29.476 1.00 97.00 481 HIS A CA 1
ATOM 3643 C C . HIS A 1 481 ? 17.316 6.494 -29.197 1.00 97.00 481 HIS A C 1
ATOM 3645 O O . HIS A 1 481 ? 17.893 5.415 -29.079 1.00 97.00 481 HIS A O 1
ATOM 3651 N N . VAL A 1 482 ? 17.961 7.655 -29.028 1.00 97.81 482 VAL A N 1
ATOM 3652 C CA . VAL A 1 482 ? 19.388 7.739 -28.665 1.00 97.81 482 VAL A CA 1
ATOM 3653 C C . VAL A 1 482 ? 19.632 7.162 -27.272 1.00 97.81 482 VAL A C 1
ATOM 3655 O O . VAL A 1 482 ? 20.580 6.407 -27.073 1.00 97.81 482 VAL A O 1
ATOM 3658 N N . GLU A 1 483 ? 18.772 7.479 -26.308 1.00 98.38 483 GLU A N 1
ATOM 3659 C CA . GLU A 1 483 ? 18.858 6.928 -24.953 1.00 98.38 483 GLU A CA 1
ATOM 3660 C C . GLU A 1 483 ? 18.606 5.420 -24.932 1.00 98.38 483 GLU A C 1
ATOM 3662 O O . GLU A 1 483 ? 19.320 4.708 -24.232 1.00 98.38 483 GLU A O 1
ATOM 3667 N N . LEU A 1 484 ? 17.688 4.905 -25.756 1.00 98.19 484 LEU A N 1
ATOM 3668 C CA . LEU A 1 484 ? 17.502 3.460 -25.920 1.00 98.19 484 LEU A CA 1
ATOM 3669 C C . LEU A 1 484 ? 18.774 2.776 -26.457 1.00 98.19 484 LEU A C 1
ATOM 3671 O O . LEU A 1 484 ? 19.160 1.719 -25.960 1.00 98.19 484 LEU A O 1
ATOM 3675 N N . GLN A 1 485 ? 19.473 3.386 -27.420 1.00 97.88 485 GLN A N 1
ATOM 3676 C CA . GLN A 1 485 ? 20.745 2.846 -27.923 1.00 97.88 485 GLN A CA 1
ATOM 3677 C C . GLN A 1 485 ? 21.864 2.900 -26.874 1.00 97.88 485 GLN A C 1
ATOM 3679 O O . GLN A 1 485 ? 22.639 1.953 -26.742 1.00 97.88 485 GLN A O 1
ATOM 3684 N N . ARG A 1 486 ? 21.934 3.969 -26.072 1.00 98.12 486 ARG A N 1
ATOM 3685 C CA . ARG A 1 486 ? 22.882 4.044 -24.946 1.00 98.12 486 ARG A CA 1
ATOM 3686 C C . ARG A 1 486 ? 22.575 3.007 -23.874 1.00 98.12 486 ARG A C 1
ATOM 3688 O O . ARG A 1 486 ? 23.492 2.367 -23.369 1.00 98.12 486 ARG A O 1
ATOM 3695 N N . ALA A 1 487 ? 21.297 2.810 -23.563 1.00 97.88 487 ALA A N 1
ATOM 3696 C CA . ALA A 1 487 ? 20.840 1.785 -22.638 1.00 97.88 487 ALA A CA 1
ATOM 3697 C C . ALA A 1 487 ? 21.223 0.385 -23.125 1.00 97.88 487 ALA A C 1
ATOM 3699 O O . ALA A 1 487 ? 21.720 -0.401 -22.328 1.00 97.88 487 ALA A O 1
ATOM 3700 N N . ARG A 1 488 ? 21.099 0.100 -24.429 1.00 97.31 488 ARG A N 1
ATOM 3701 C CA . ARG A 1 488 ? 21.578 -1.155 -25.031 1.00 97.31 488 ARG A CA 1
ATOM 3702 C C . ARG A 1 488 ? 23.063 -1.388 -24.774 1.00 97.31 488 ARG A C 1
ATOM 3704 O O . ARG A 1 488 ? 23.439 -2.455 -24.298 1.00 97.31 488 ARG A O 1
ATOM 3711 N N . ALA A 1 489 ? 23.891 -0.389 -25.078 1.00 96.31 489 ALA A N 1
ATOM 3712 C CA . ALA A 1 489 ? 25.335 -0.482 -24.888 1.00 96.31 489 ALA A CA 1
ATOM 3713 C C . ALA A 1 489 ? 25.711 -0.659 -23.407 1.00 96.31 489 ALA A C 1
ATOM 3715 O O . ALA A 1 489 ? 26.582 -1.460 -23.088 1.00 96.31 489 ALA A O 1
ATOM 3716 N N . ALA A 1 490 ? 25.039 0.058 -22.501 1.00 95.56 490 ALA A N 1
ATOM 3717 C CA . ALA A 1 490 ? 25.319 0.004 -21.068 1.00 95.56 490 ALA A CA 1
ATOM 3718 C C . ALA A 1 490 ? 24.784 -1.260 -20.377 1.00 95.56 490 ALA A C 1
ATOM 3720 O O . ALA A 1 490 ? 25.411 -1.731 -19.432 1.00 95.56 490 ALA A O 1
ATOM 3721 N N . ALA A 1 491 ? 23.643 -1.796 -20.819 1.00 94.81 491 ALA A N 1
ATOM 3722 C CA . ALA A 1 491 ? 23.089 -3.052 -20.316 1.00 94.81 491 ALA A CA 1
ATOM 3723 C C . ALA A 1 491 ? 23.988 -4.240 -20.680 1.00 94.81 491 ALA A C 1
ATOM 3725 O O . ALA A 1 491 ? 24.146 -5.169 -19.887 1.00 94.81 491 ALA A O 1
ATOM 3726 N N . ASN A 1 492 ? 24.562 -4.191 -21.891 1.00 94.94 492 ASN A N 1
ATOM 3727 C CA . ASN A 1 492 ? 25.381 -5.245 -22.481 1.00 94.94 492 ASN A CA 1
ATOM 3728 C C . ASN A 1 492 ? 24.741 -6.636 -22.322 1.00 94.94 492 ASN A C 1
ATOM 3730 O O . ASN A 1 492 ? 25.387 -7.588 -21.899 1.00 94.94 492 ASN A O 1
ATOM 3734 N N . PHE A 1 493 ? 23.437 -6.743 -22.583 1.00 95.69 493 PHE A N 1
ATOM 3735 C CA . PHE A 1 493 ? 22.750 -8.029 -22.515 1.00 95.69 493 PHE A CA 1
ATOM 3736 C C . PHE A 1 493 ? 23.167 -8.920 -23.686 1.00 95.69 493 PHE A C 1
ATOM 3738 O O . PHE A 1 493 ? 23.307 -8.460 -24.823 1.00 95.69 493 PHE A O 1
ATOM 3745 N N . HIS A 1 494 ? 23.342 -10.204 -23.398 1.00 93.75 494 HIS A N 1
ATOM 3746 C CA . HIS A 1 494 ? 23.649 -11.246 -24.374 1.00 93.75 494 HIS A CA 1
ATOM 3747 C C . HIS A 1 494 ? 22.512 -12.262 -24.409 1.00 93.75 494 HIS A C 1
ATOM 3749 O O . HIS A 1 494 ? 21.762 -12.358 -23.447 1.00 93.75 494 HIS A O 1
ATOM 3755 N N . GLY A 1 495 ? 22.365 -13.005 -25.504 1.00 93.19 495 GLY A N 1
ATOM 3756 C CA . GLY A 1 495 ? 21.324 -14.021 -25.636 1.00 93.19 495 GLY A CA 1
ATOM 3757 C C . GLY A 1 495 ? 21.108 -14.460 -27.079 1.00 93.19 495 GLY A C 1
ATOM 3758 O O . GLY A 1 495 ? 21.470 -13.741 -28.015 1.00 93.19 495 GLY A O 1
ATOM 3759 N N . GLU A 1 496 ? 20.536 -15.649 -27.259 1.00 91.25 496 GLU A N 1
ATOM 3760 C CA . GLU A 1 496 ? 20.243 -16.207 -28.590 1.00 91.25 496 GLU A CA 1
ATOM 3761 C C . GLU A 1 496 ? 18.950 -15.633 -29.192 1.00 91.25 496 GLU A C 1
ATOM 3763 O O . GLU A 1 496 ? 18.835 -15.486 -30.414 1.00 91.25 496 GLU A O 1
ATOM 3768 N N . ASP A 1 497 ? 17.995 -15.244 -28.341 1.00 93.69 497 ASP A N 1
ATOM 3769 C CA . ASP A 1 497 ? 16.739 -14.622 -28.752 1.00 93.69 497 ASP A CA 1
ATOM 3770 C C . ASP A 1 497 ? 16.896 -13.098 -28.828 1.00 93.69 497 ASP A C 1
ATOM 3772 O O . ASP A 1 497 ? 16.759 -12.364 -27.848 1.00 93.69 497 ASP A O 1
ATOM 3776 N N . LYS A 1 498 ? 17.164 -12.605 -30.040 1.00 93.38 498 LYS A N 1
ATOM 3777 C CA . LYS A 1 498 ? 17.318 -11.166 -30.299 1.00 93.38 498 LYS A CA 1
ATOM 3778 C C . LYS A 1 498 ? 16.071 -10.358 -29.931 1.00 93.38 498 LYS A C 1
ATOM 3780 O O . LYS A 1 498 ? 16.214 -9.229 -29.473 1.00 93.38 498 LYS A O 1
ATOM 3785 N N . GLY A 1 499 ? 14.872 -10.917 -30.112 1.00 94.69 499 GLY A N 1
ATOM 3786 C CA . GLY A 1 499 ? 13.628 -10.234 -29.762 1.00 94.69 499 GLY A CA 1
ATOM 3787 C C . GLY A 1 499 ? 13.493 -10.067 -28.251 1.00 94.69 499 GLY A C 1
ATOM 3788 O O . GLY A 1 499 ? 13.163 -8.983 -27.778 1.00 94.69 499 GLY A O 1
ATOM 3789 N N . LEU A 1 500 ? 13.828 -11.108 -27.488 1.00 96.12 500 LEU A N 1
ATOM 3790 C CA . LEU A 1 500 ? 13.839 -11.055 -26.027 1.00 96.12 500 LEU A CA 1
ATOM 3791 C C . LEU A 1 500 ? 14.907 -10.093 -25.489 1.00 96.12 500 LEU A C 1
ATOM 3793 O O . LEU A 1 500 ? 14.631 -9.334 -24.560 1.00 96.12 500 LEU A O 1
ATOM 3797 N N . VAL A 1 501 ? 16.103 -10.076 -26.089 1.00 96.88 501 VAL A N 1
ATOM 3798 C CA . VAL A 1 501 ? 17.153 -9.098 -25.755 1.00 96.88 501 VAL A CA 1
ATOM 3799 C C . VAL A 1 501 ? 16.665 -7.668 -26.010 1.00 96.88 501 VAL A C 1
ATOM 3801 O O . VAL A 1 501 ? 16.871 -6.797 -25.166 1.00 96.88 501 VAL A O 1
ATOM 3804 N N . ASP A 1 502 ? 15.998 -7.412 -27.137 1.00 96.62 502 ASP A N 1
ATOM 3805 C CA . ASP A 1 502 ? 15.463 -6.088 -27.475 1.00 96.62 502 ASP A CA 1
ATOM 3806 C C . ASP A 1 502 ? 14.387 -5.628 -26.479 1.00 96.62 502 ASP A C 1
ATOM 3808 O O . ASP A 1 502 ? 14.441 -4.494 -25.989 1.00 96.62 502 ASP A O 1
ATOM 3812 N N . ASP A 1 503 ? 13.471 -6.526 -26.115 1.00 97.69 503 ASP A N 1
ATOM 3813 C CA . ASP A 1 503 ? 12.436 -6.278 -25.110 1.00 97.69 503 ASP A CA 1
ATOM 3814 C C . ASP A 1 503 ? 13.057 -6.015 -23.718 1.00 97.69 503 ASP A C 1
ATOM 3816 O O . ASP A 1 503 ? 12.658 -5.083 -23.010 1.00 97.69 503 ASP A O 1
ATOM 3820 N N . ALA A 1 504 ? 14.091 -6.771 -23.332 1.00 97.75 504 ALA A N 1
ATOM 3821 C CA . ALA A 1 504 ? 14.820 -6.576 -22.076 1.00 97.75 504 ALA A CA 1
ATOM 3822 C C . ALA A 1 504 ? 15.583 -5.241 -22.044 1.00 97.75 504 ALA A C 1
ATOM 3824 O O . ALA A 1 504 ? 15.555 -4.526 -21.038 1.00 97.75 504 ALA A O 1
ATOM 3825 N N . VAL A 1 505 ? 16.228 -4.859 -23.149 1.00 98.00 505 VAL A N 1
ATOM 3826 C CA . VAL A 1 505 ? 16.909 -3.562 -23.297 1.00 98.00 505 VAL A CA 1
ATOM 3827 C C . VAL A 1 505 ? 15.920 -2.404 -23.167 1.00 98.00 505 VAL A C 1
ATOM 3829 O O . VAL A 1 505 ? 16.240 -1.392 -22.538 1.00 98.00 505 VAL A O 1
ATOM 3832 N N . PHE A 1 506 ? 14.707 -2.543 -23.705 1.00 98.44 506 PHE A N 1
ATOM 3833 C CA . PHE A 1 506 ? 13.661 -1.538 -23.538 1.00 98.44 506 PHE A CA 1
ATOM 3834 C C . PHE A 1 506 ? 13.277 -1.352 -22.064 1.00 98.44 506 PHE A C 1
ATOM 3836 O O . PHE A 1 506 ? 13.233 -0.221 -21.568 1.00 98.44 506 PHE A O 1
ATOM 3843 N N . LEU A 1 507 ? 13.050 -2.454 -21.340 1.00 98.38 507 LEU A N 1
ATOM 3844 C CA . LEU A 1 507 ? 12.755 -2.419 -19.903 1.00 98.38 507 LEU A CA 1
ATOM 3845 C C . LEU A 1 507 ? 13.908 -1.782 -19.117 1.00 98.38 507 LEU A C 1
ATOM 3847 O O . LEU A 1 507 ? 13.664 -0.943 -18.249 1.00 98.38 507 LEU A O 1
ATOM 3851 N N . TYR A 1 508 ? 15.155 -2.108 -19.464 1.00 98.19 508 TYR A N 1
ATOM 3852 C CA . TYR A 1 508 ? 16.351 -1.501 -18.879 1.00 98.19 508 TYR A CA 1
ATOM 3853 C C . TYR A 1 508 ? 16.403 0.019 -19.111 1.00 98.19 508 TYR A C 1
ATOM 3855 O O . TYR A 1 508 ? 16.630 0.780 -18.169 1.00 98.19 508 TYR A O 1
ATOM 3863 N N . ALA A 1 509 ? 16.119 0.485 -20.332 1.00 98.31 509 ALA A N 1
ATOM 3864 C CA . ALA A 1 509 ? 16.093 1.909 -20.676 1.00 98.31 509 ALA A CA 1
ATOM 3865 C C . ALA A 1 509 ? 15.024 2.685 -19.889 1.00 98.31 509 ALA A C 1
ATOM 3867 O O . ALA A 1 509 ? 15.312 3.745 -19.324 1.00 98.31 509 ALA A O 1
ATOM 3868 N N . ALA A 1 510 ? 13.808 2.138 -19.795 1.00 97.94 510 ALA A N 1
ATOM 3869 C CA . ALA A 1 510 ? 12.733 2.715 -18.990 1.00 97.94 510 ALA A CA 1
ATOM 3870 C C . ALA A 1 510 ? 13.130 2.795 -17.505 1.00 97.94 510 ALA A C 1
ATOM 3872 O O . ALA A 1 510 ? 12.905 3.815 -16.845 1.00 97.94 510 ALA A O 1
ATOM 3873 N N . SER A 1 511 ? 13.788 1.748 -17.005 1.00 96.62 511 SER A N 1
ATOM 3874 C CA . SER A 1 511 ? 14.287 1.657 -15.634 1.00 96.62 511 SER A CA 1
ATOM 3875 C C . SER A 1 511 ? 15.386 2.691 -15.339 1.00 96.62 511 SER A C 1
ATOM 3877 O O . SER A 1 511 ? 15.355 3.350 -14.298 1.00 96.62 511 SER A O 1
ATOM 3879 N N . ALA A 1 512 ? 16.313 2.912 -16.278 1.00 97.12 512 ALA A N 1
ATOM 3880 C CA . ALA A 1 512 ? 17.344 3.951 -16.189 1.00 97.12 512 ALA A CA 1
ATOM 3881 C C . ALA A 1 512 ? 16.739 5.362 -16.230 1.00 97.12 512 ALA A C 1
ATOM 3883 O O . ALA A 1 512 ? 17.137 6.245 -15.469 1.00 97.12 512 ALA A O 1
ATOM 3884 N N . LYS A 1 513 ? 15.727 5.583 -17.077 1.00 96.31 513 LYS A N 1
ATOM 3885 C CA . LYS A 1 513 ? 15.037 6.876 -17.146 1.00 96.31 513 LYS A CA 1
ATOM 3886 C C . LYS A 1 513 ? 14.305 7.189 -15.843 1.00 96.31 513 LYS A C 1
ATOM 3888 O O . LYS A 1 513 ? 14.320 8.334 -15.392 1.00 96.31 513 LYS A O 1
ATOM 3893 N N . ARG A 1 514 ? 13.716 6.177 -15.201 1.00 91.75 514 ARG A N 1
ATOM 3894 C CA . ARG A 1 514 ? 13.131 6.335 -13.869 1.00 91.75 514 ARG A CA 1
ATOM 3895 C C . ARG A 1 514 ? 14.184 6.612 -12.798 1.00 91.75 514 ARG A C 1
ATOM 3897 O O . ARG A 1 514 ? 13.961 7.494 -11.977 1.00 91.75 514 ARG A O 1
ATOM 3904 N N . ALA A 1 515 ? 15.332 5.934 -12.837 1.00 85.62 515 ALA A N 1
ATOM 3905 C CA . ALA A 1 515 ? 16.450 6.236 -11.940 1.00 85.62 515 ALA A CA 1
ATOM 3906 C C . ALA A 1 515 ? 16.902 7.699 -12.065 1.00 85.62 515 ALA A C 1
ATOM 3908 O O . ALA A 1 515 ? 17.082 8.374 -11.053 1.00 85.62 515 ALA A O 1
ATOM 3909 N N . GLN A 1 516 ? 17.016 8.210 -13.296 1.00 88.12 516 GLN A N 1
ATOM 3910 C CA . GLN A 1 516 ? 17.331 9.616 -13.558 1.00 88.12 516 GLN A CA 1
ATOM 3911 C C . GLN A 1 516 ? 16.288 10.554 -12.932 1.00 88.12 516 GLN A C 1
ATOM 3913 O O . GLN A 1 516 ? 16.653 11.489 -12.221 1.00 88.12 516 GLN A O 1
ATOM 3918 N N . LEU A 1 517 ? 14.998 10.293 -13.184 1.00 79.31 517 LEU A N 1
ATOM 3919 C CA . LEU A 1 517 ? 13.880 11.102 -12.688 1.00 79.31 517 LEU A CA 1
ATOM 3920 C C . LEU A 1 517 ? 13.833 11.155 -11.156 1.00 79.31 517 LEU A C 1
ATOM 3922 O O . LEU A 1 517 ? 13.590 12.210 -10.579 1.00 79.31 517 LEU A O 1
ATOM 3926 N N . GLU A 1 518 ? 14.061 10.019 -10.502 1.00 75.31 518 GLU A N 1
ATOM 3927 C CA . GLU A 1 518 ? 13.998 9.891 -9.043 1.00 75.31 518 GLU A CA 1
ATOM 3928 C C . GLU A 1 518 ? 15.327 10.226 -8.347 1.00 75.31 518 GLU A C 1
ATOM 3930 O O . GLU A 1 518 ? 15.431 10.082 -7.131 1.00 75.31 518 GLU A O 1
ATOM 3935 N N . ASN A 1 519 ? 16.335 10.681 -9.101 1.00 71.19 519 ASN A N 1
ATOM 3936 C CA . ASN A 1 519 ? 17.690 10.932 -8.617 1.00 71.19 519 ASN A CA 1
ATOM 3937 C C . ASN A 1 519 ? 18.256 9.758 -7.798 1.00 71.19 519 ASN A C 1
ATOM 3939 O O . ASN A 1 519 ? 18.740 9.941 -6.680 1.00 71.19 519 ASN A O 1
ATOM 3943 N N . HIS A 1 520 ? 18.168 8.551 -8.356 1.00 72.62 520 HIS A N 1
ATOM 3944 C CA . HIS A 1 520 ? 18.699 7.333 -7.754 1.00 72.62 520 HIS A CA 1
ATOM 3945 C C . HIS A 1 520 ? 20.151 7.523 -7.273 1.00 72.62 520 HIS A C 1
ATOM 3947 O O . HIS A 1 520 ? 20.961 8.180 -7.940 1.00 72.62 520 HIS A O 1
ATOM 3953 N N . GLU A 1 521 ? 20.436 7.025 -6.065 1.00 69.25 521 GLU A N 1
ATOM 3954 C CA . GLU A 1 521 ? 21.710 7.205 -5.346 1.00 69.25 521 GLU A CA 1
ATOM 3955 C C . GLU A 1 521 ? 22.177 8.665 -5.209 1.00 69.25 521 GLU A C 1
ATOM 3957 O O . GLU A 1 521 ? 23.369 8.955 -5.120 1.00 69.25 521 GLU A O 1
ATOM 3962 N N . PHE A 1 522 ? 21.238 9.613 -5.244 1.00 65.00 522 PHE A N 1
ATOM 3963 C CA . PHE A 1 522 ? 21.479 11.058 -5.181 1.00 65.00 522 PHE A CA 1
ATOM 3964 C C . PHE A 1 522 ? 22.351 11.633 -6.310 1.00 65.00 522 PHE A C 1
ATOM 3966 O O . PHE A 1 522 ? 22.706 12.813 -6.262 1.00 65.00 522 PHE A O 1
ATOM 3973 N N . ARG A 1 523 ? 22.659 10.840 -7.344 1.00 80.38 523 ARG A N 1
ATOM 3974 C CA . ARG A 1 523 ? 23.547 11.227 -8.454 1.00 80.38 523 ARG A CA 1
ATOM 3975 C C . ARG A 1 523 ? 22.958 10.993 -9.845 1.00 80.38 523 ARG A C 1
ATOM 3977 O O . ARG A 1 523 ? 23.439 11.594 -10.806 1.00 80.38 523 ARG A O 1
ATOM 3984 N N . ALA A 1 524 ? 21.929 10.153 -9.987 1.00 72.88 524 ALA A N 1
ATOM 3985 C CA . ALA A 1 524 ? 21.367 9.807 -11.295 1.00 72.88 524 ALA A CA 1
ATOM 3986 C C . ALA A 1 524 ? 20.749 11.001 -12.040 1.00 72.88 524 ALA A C 1
ATOM 3988 O O . ALA A 1 524 ? 20.748 11.010 -13.268 1.00 72.88 524 ALA A O 1
ATOM 3989 N N . SER A 1 525 ? 20.255 12.026 -11.335 1.00 73.50 525 SER A N 1
ATOM 3990 C CA . SER A 1 525 ? 19.635 13.201 -11.973 1.00 73.50 525 SER A CA 1
ATOM 3991 C C . SER A 1 525 ? 20.607 14.023 -12.825 1.00 73.50 525 SER A C 1
ATOM 3993 O O . SER A 1 525 ? 20.164 14.767 -13.699 1.00 73.50 525 SER A O 1
ATOM 3995 N N . ALA A 1 526 ? 21.921 13.855 -12.629 1.00 81.88 526 ALA A N 1
ATOM 3996 C CA . ALA A 1 526 ? 22.944 14.590 -13.365 1.00 81.88 526 ALA A CA 1
ATOM 3997 C C . ALA A 1 526 ? 22.888 14.340 -14.883 1.00 81.88 526 ALA A C 1
ATOM 3999 O O . ALA A 1 526 ? 23.146 15.251 -15.665 1.00 81.88 526 ALA A O 1
ATOM 4000 N N . SER A 1 527 ? 22.586 13.110 -15.316 1.00 92.94 527 SER A N 1
ATOM 4001 C CA . SER A 1 527 ? 22.433 12.747 -16.735 1.00 92.94 527 SER A CA 1
ATOM 4002 C C . SER A 1 527 ? 21.890 11.326 -16.894 1.00 92.94 527 SER A C 1
ATOM 4004 O O . SER A 1 527 ? 21.978 10.513 -15.976 1.00 92.94 527 SER A O 1
ATOM 4006 N N . PHE A 1 528 ? 21.403 10.984 -18.091 1.00 96.69 528 PHE A N 1
ATOM 4007 C CA . PHE A 1 528 ? 21.013 9.606 -18.399 1.00 96.69 528 PHE A CA 1
ATOM 4008 C C . PHE A 1 528 ? 22.196 8.633 -18.257 1.00 96.69 528 PHE A C 1
ATOM 4010 O O . PHE A 1 528 ? 22.034 7.548 -17.712 1.00 96.69 528 PHE A O 1
ATOM 4017 N N . ASP A 1 529 ? 23.409 9.048 -18.637 1.00 96.31 529 ASP A N 1
ATOM 4018 C CA . ASP A 1 529 ? 24.615 8.228 -18.472 1.00 96.31 529 ASP A CA 1
ATOM 4019 C C . ASP A 1 529 ? 24.980 8.031 -16.988 1.00 96.31 529 ASP A C 1
ATOM 4021 O O . ASP A 1 529 ? 25.434 6.957 -16.595 1.00 96.31 529 ASP A O 1
ATOM 4025 N N . ALA A 1 530 ? 24.754 9.040 -16.134 1.00 89.69 530 ALA A N 1
ATOM 4026 C CA . ALA A 1 530 ? 24.905 8.893 -14.686 1.00 89.69 530 ALA A CA 1
ATOM 4027 C C . ALA A 1 530 ? 23.887 7.897 -14.116 1.00 89.69 530 ALA A C 1
ATOM 4029 O O . ALA A 1 530 ? 24.261 7.078 -13.279 1.00 89.69 530 ALA A O 1
ATOM 4030 N N . ALA A 1 531 ? 22.645 7.923 -14.605 1.00 91.75 531 ALA A N 1
ATOM 4031 C CA . ALA A 1 531 ? 21.622 6.955 -14.231 1.00 91.75 531 ALA A CA 1
ATOM 4032 C C . ALA A 1 531 ? 21.992 5.531 -14.671 1.00 91.75 531 ALA A C 1
ATOM 4034 O O . ALA A 1 531 ? 21.958 4.626 -13.845 1.00 91.75 531 ALA A O 1
ATOM 4035 N N . LEU A 1 532 ? 22.446 5.330 -15.914 1.00 94.62 532 LEU A N 1
ATOM 4036 C CA . LEU A 1 532 ? 22.926 4.025 -16.394 1.00 94.62 532 LEU A CA 1
ATOM 4037 C C . LEU A 1 532 ? 24.041 3.452 -15.505 1.00 94.62 532 LEU A C 1
ATOM 4039 O O . LEU A 1 532 ? 24.075 2.249 -15.274 1.00 94.62 532 LEU A O 1
ATOM 4043 N N . LYS A 1 533 ? 24.923 4.304 -14.962 1.00 90.19 533 LYS A N 1
ATOM 4044 C CA . LYS A 1 533 ? 25.963 3.873 -14.015 1.00 90.19 533 LYS A CA 1
ATOM 4045 C C . LYS A 1 533 ? 25.395 3.370 -12.687 1.00 90.19 533 LYS A C 1
ATOM 4047 O O . LYS A 1 533 ? 25.957 2.425 -12.167 1.00 90.19 533 LYS A O 1
ATOM 4052 N N . THR A 1 534 ? 24.319 3.974 -12.166 1.00 82.81 534 THR A N 1
ATOM 4053 C CA . THR A 1 534 ? 23.651 3.520 -10.916 1.00 82.81 534 THR A CA 1
ATOM 4054 C C . THR A 1 534 ? 22.929 2.180 -11.058 1.00 82.81 534 THR A C 1
ATOM 4056 O O . THR A 1 534 ? 22.463 1.619 -10.083 1.00 82.81 534 THR A O 1
ATOM 4059 N N . LEU A 1 535 ? 22.743 1.697 -12.289 1.00 88.50 535 LEU A N 1
ATOM 4060 C CA . LEU A 1 535 ? 22.148 0.386 -12.555 1.00 88.50 535 LEU A CA 1
ATOM 4061 C C . LEU A 1 535 ? 23.211 -0.718 -12.667 1.00 88.50 535 LEU A C 1
ATOM 4063 O O . LEU A 1 535 ? 22.862 -1.894 -12.729 1.00 88.50 535 LEU A O 1
ATOM 4067 N N . ASN A 1 536 ? 24.489 -0.336 -12.752 1.00 84.50 536 ASN A N 1
ATOM 4068 C CA . ASN A 1 536 ? 25.613 -1.197 -13.117 1.00 84.50 536 ASN A CA 1
ATOM 4069 C C . ASN A 1 536 ? 26.685 -1.281 -12.008 1.00 84.50 536 ASN A C 1
ATOM 4071 O O . ASN A 1 536 ? 27.772 -1.785 -12.271 1.00 84.50 536 ASN A O 1
ATOM 4075 N N . ASP A 1 537 ? 26.439 -0.781 -10.797 1.00 76.12 537 ASP A N 1
ATOM 4076 C CA . ASP A 1 537 ? 27.428 -0.716 -9.708 1.00 76.12 537 ASP A CA 1
ATOM 4077 C C . ASP A 1 537 ? 27.034 -1.483 -8.435 1.00 76.12 537 ASP A C 1
ATOM 4079 O O . ASP A 1 537 ? 27.704 -1.358 -7.412 1.00 76.12 537 ASP A O 1
ATOM 4083 N N . GLY A 1 538 ? 26.024 -2.354 -8.526 1.00 66.25 538 GLY A N 1
ATOM 4084 C CA . GLY A 1 538 ? 25.570 -3.191 -7.416 1.00 66.25 538 GLY A CA 1
ATOM 4085 C C . GLY A 1 538 ? 24.491 -2.502 -6.585 1.00 66.25 538 GLY A C 1
ATOM 4086 O O . GLY A 1 538 ? 24.774 -1.784 -5.634 1.00 66.25 538 GLY A O 1
ATOM 4087 N N . GLU A 1 539 ? 23.232 -2.761 -6.940 1.00 69.31 539 GLU A N 1
ATOM 4088 C CA . GLU A 1 539 ? 22.071 -2.117 -6.317 1.00 69.31 539 GLU A CA 1
ATOM 4089 C C . GLU A 1 539 ? 21.514 -2.888 -5.112 1.00 69.31 539 GLU A C 1
ATOM 4091 O O . GLU A 1 539 ? 21.781 -4.077 -4.905 1.00 69.31 539 GLU A O 1
ATOM 4096 N N . ILE A 1 540 ? 20.656 -2.221 -4.337 1.00 69.88 540 ILE A N 1
ATOM 4097 C CA . ILE A 1 540 ? 19.928 -2.850 -3.235 1.00 69.88 540 ILE A CA 1
ATOM 4098 C C . ILE A 1 540 ? 18.813 -3.750 -3.810 1.00 69.88 540 ILE A C 1
ATOM 4100 O O . ILE A 1 540 ? 18.080 -3.348 -4.724 1.00 69.88 540 ILE A O 1
ATOM 4104 N N . PRO A 1 541 ? 18.625 -4.976 -3.281 1.00 69.81 541 PRO A N 1
ATOM 4105 C CA . PRO A 1 541 ? 17.555 -5.865 -3.722 1.00 69.81 541 PRO A CA 1
ATOM 4106 C C . PRO A 1 541 ? 16.172 -5.199 -3.674 1.00 69.81 541 PRO A C 1
ATOM 4108 O O . PRO A 1 541 ? 15.744 -4.688 -2.642 1.00 69.81 541 PRO A O 1
ATOM 4111 N N . GLY A 1 542 ? 15.451 -5.250 -4.796 1.00 72.81 542 GLY A N 1
ATOM 4112 C CA . GLY A 1 542 ? 14.114 -4.665 -4.946 1.00 72.81 542 GLY A CA 1
ATOM 4113 C C . GLY A 1 542 ? 14.075 -3.301 -5.643 1.00 72.81 542 GLY A C 1
ATOM 4114 O O . GLY A 1 542 ? 13.024 -2.951 -6.190 1.00 72.81 542 GLY A O 1
ATOM 4115 N N . ASP A 1 543 ? 15.193 -2.574 -5.736 1.00 78.56 543 ASP A N 1
ATOM 4116 C CA . ASP A 1 543 ? 15.226 -1.264 -6.405 1.00 78.56 543 ASP A CA 1
ATOM 4117 C C . ASP A 1 543 ? 14.876 -1.365 -7.891 1.00 78.56 543 ASP A C 1
ATOM 4119 O O . ASP A 1 543 ? 14.080 -0.575 -8.403 1.00 78.56 543 ASP A O 1
ATOM 4123 N N . ALA A 1 544 ? 15.358 -2.399 -8.580 1.00 87.12 544 ALA A N 1
ATOM 4124 C CA . ALA A 1 544 ? 15.003 -2.622 -9.977 1.00 87.12 544 ALA A CA 1
ATOM 4125 C C . ALA A 1 544 ? 13.509 -2.915 -10.186 1.00 87.12 544 ALA A C 1
ATOM 4127 O O . ALA A 1 544 ? 12.909 -2.395 -11.127 1.00 87.12 544 ALA A O 1
ATOM 4128 N N . LEU A 1 545 ? 12.872 -3.681 -9.290 1.00 89.56 545 LEU A N 1
ATOM 4129 C CA . LEU A 1 545 ? 11.422 -3.912 -9.338 1.00 89.56 545 LEU A CA 1
ATOM 4130 C C . LEU A 1 545 ? 10.664 -2.593 -9.151 1.00 89.56 545 LEU A C 1
ATOM 4132 O O . LEU A 1 545 ? 9.682 -2.331 -9.848 1.00 89.56 545 LEU A O 1
ATOM 4136 N N . ARG A 1 546 ? 11.152 -1.710 -8.272 1.00 84.75 546 ARG A N 1
ATOM 4137 C CA . ARG A 1 546 ? 10.609 -0.358 -8.115 1.00 84.75 546 ARG A CA 1
ATOM 4138 C C . ARG A 1 546 ? 10.792 0.484 -9.370 1.00 84.75 546 ARG A C 1
ATOM 4140 O O . ARG A 1 546 ? 9.825 1.097 -9.813 1.00 84.75 546 ARG A O 1
ATOM 4147 N N . ARG A 1 547 ? 11.968 0.469 -9.991 1.00 90.62 547 ARG A N 1
ATOM 4148 C CA . ARG A 1 547 ? 12.248 1.226 -11.221 1.00 90.62 547 ARG A CA 1
ATOM 4149 C C . ARG A 1 547 ? 11.497 0.701 -12.453 1.00 90.62 547 ARG A C 1
ATOM 4151 O O . ARG A 1 547 ? 11.246 1.469 -13.374 1.00 90.62 547 ARG A O 1
ATOM 4158 N N . LEU A 1 548 ? 11.043 -0.551 -12.442 1.00 94.25 548 LEU A N 1
ATOM 4159 C CA . LEU A 1 548 ? 10.105 -1.094 -13.437 1.00 94.25 548 LEU A CA 1
ATOM 4160 C C . LEU A 1 548 ? 8.628 -0.775 -13.123 1.00 94.25 548 LEU A C 1
ATOM 4162 O O . LEU A 1 548 ? 7.733 -1.160 -13.872 1.00 94.25 548 LEU A O 1
ATOM 4166 N N . GLY A 1 549 ? 8.345 -0.076 -12.019 1.00 88.25 549 GLY A N 1
ATOM 4167 C CA . GLY A 1 549 ? 6.983 0.226 -11.569 1.00 88.25 549 GLY A CA 1
ATOM 4168 C C . GLY A 1 549 ? 6.226 -0.966 -11.004 1.00 88.25 549 GLY A C 1
ATOM 4169 O O . GLY A 1 549 ? 4.997 -0.970 -10.999 1.00 88.25 549 GLY A O 1
ATOM 4170 N N . LEU A 1 550 ? 6.957 -1.962 -10.504 1.00 90.62 550 LEU A N 1
ATOM 4171 C CA . LEU A 1 550 ? 6.428 -3.191 -9.915 1.00 90.62 550 LEU A CA 1
ATOM 4172 C C . LEU A 1 550 ? 6.517 -3.205 -8.385 1.00 90.62 550 LEU A C 1
ATOM 4174 O O . LEU A 1 550 ? 6.178 -4.210 -7.765 1.00 90.62 550 LEU A O 1
ATOM 4178 N N . TYR A 1 551 ? 6.924 -2.098 -7.750 1.00 82.50 551 TYR A N 1
ATOM 4179 C CA . TYR A 1 551 ? 7.047 -2.013 -6.287 1.00 82.50 551 TYR A CA 1
ATOM 4180 C C . TYR A 1 551 ? 5.749 -2.406 -5.571 1.00 82.50 551 TYR A C 1
ATOM 4182 O O . TYR A 1 551 ? 5.762 -3.183 -4.620 1.00 82.50 551 TYR A O 1
ATOM 4190 N N . ALA A 1 552 ? 4.612 -1.923 -6.083 1.00 81.38 552 ALA A N 1
ATOM 4191 C CA . ALA A 1 552 ? 3.294 -2.257 -5.552 1.00 81.38 552 ALA A CA 1
ATOM 4192 C C . ALA A 1 552 ? 2.955 -3.749 -5.679 1.00 81.38 552 ALA A C 1
ATOM 4194 O O . ALA A 1 552 ? 2.232 -4.280 -4.848 1.00 81.38 552 ALA A O 1
ATOM 4195 N N . PHE A 1 553 ? 3.544 -4.449 -6.643 1.00 85.38 553 PHE A N 1
ATOM 4196 C CA . PHE A 1 553 ? 3.307 -5.864 -6.925 1.00 85.38 553 PHE A CA 1
ATOM 4197 C C . PHE A 1 553 ? 4.427 -6.757 -6.380 1.00 85.38 553 PHE A C 1
ATOM 4199 O O . PHE A 1 553 ? 4.524 -7.924 -6.737 1.00 85.38 553 PHE A O 1
ATOM 4206 N N . THR A 1 554 ? 5.288 -6.218 -5.513 1.00 85.12 554 THR A N 1
ATOM 4207 C CA . THR A 1 554 ? 6.393 -6.952 -4.892 1.00 85.12 554 THR A CA 1
ATOM 4208 C C . THR A 1 554 ? 6.066 -7.252 -3.431 1.00 85.12 554 THR A C 1
ATOM 4210 O O . THR A 1 554 ? 5.528 -6.401 -2.713 1.00 85.12 554 THR A O 1
ATOM 4213 N N . ARG A 1 555 ? 6.370 -8.461 -2.959 1.00 84.38 555 ARG A N 1
ATOM 4214 C CA . ARG A 1 555 ? 6.227 -8.860 -1.549 1.00 84.38 555 ARG A CA 1
ATOM 4215 C C . ARG A 1 555 ? 7.500 -9.528 -1.053 1.00 84.38 555 ARG A C 1
ATOM 4217 O O . ARG A 1 555 ? 8.188 -10.186 -1.828 1.00 84.38 555 ARG A O 1
ATOM 4224 N N . SER A 1 556 ? 7.773 -9.399 0.243 1.00 84.38 556 SER A N 1
ATOM 4225 C CA . SER A 1 556 ? 8.764 -10.245 0.906 1.00 84.38 556 SER A CA 1
ATOM 4226 C C . SER A 1 556 ? 8.368 -11.713 0.762 1.00 84.38 556 SER A C 1
ATOM 4228 O O . SER A 1 556 ? 7.185 -12.057 0.830 1.00 84.38 556 SER A O 1
ATOM 4230 N N . SER A 1 557 ? 9.367 -12.555 0.543 1.00 87.75 557 SER A N 1
ATOM 4231 C CA . SER A 1 557 ? 9.242 -14.001 0.401 1.00 87.75 557 SER A CA 1
ATOM 4232 C C . SER A 1 557 ? 10.273 -14.683 1.302 1.00 87.75 557 SER A C 1
ATOM 4234 O O . SER A 1 557 ? 11.071 -14.023 1.970 1.00 87.75 557 SER A O 1
ATOM 4236 N N . SER A 1 558 ? 10.267 -16.009 1.310 1.00 87.44 558 SER A N 1
ATOM 4237 C CA . SER A 1 558 ? 11.363 -16.824 1.839 1.00 87.44 558 SER A CA 1
ATOM 4238 C C . SER A 1 558 ? 12.062 -17.569 0.705 1.00 87.44 558 SER A C 1
ATOM 4240 O O . SER A 1 558 ? 11.481 -17.765 -0.367 1.00 87.44 558 SER A O 1
ATOM 4242 N N . VAL A 1 559 ? 13.298 -18.014 0.941 1.00 88.62 559 VAL A N 1
ATOM 4243 C CA . VAL A 1 559 ? 14.022 -18.873 -0.011 1.00 88.62 559 VAL A CA 1
ATOM 4244 C C . VAL A 1 559 ? 13.237 -20.164 -0.265 1.00 88.62 559 VAL A C 1
ATOM 4246 O O . VAL A 1 559 ? 13.130 -20.611 -1.402 1.00 88.62 559 VAL A O 1
ATOM 4249 N N . GLN A 1 560 ? 12.611 -20.715 0.778 1.00 88.94 560 GLN A N 1
ATOM 4250 C CA . GLN A 1 560 ? 11.794 -21.927 0.712 1.00 88.94 560 GLN A CA 1
ATOM 4251 C C . GLN A 1 560 ? 10.550 -21.733 -0.163 1.00 88.94 560 GLN A C 1
ATOM 4253 O O . GLN A 1 560 ? 10.209 -22.607 -0.956 1.00 88.94 560 GLN A O 1
ATOM 4258 N N . GLU A 1 561 ? 9.885 -20.581 -0.057 1.00 87.75 561 GLU A N 1
ATOM 4259 C CA . GLU A 1 561 ? 8.732 -20.264 -0.901 1.00 87.75 561 GLU A CA 1
ATOM 4260 C C . GLU A 1 561 ? 9.140 -20.134 -2.378 1.00 87.75 561 GLU A C 1
ATOM 4262 O O . GLU A 1 561 ? 8.476 -20.699 -3.247 1.00 87.75 561 GLU A O 1
ATOM 4267 N N . LEU A 1 562 ? 10.266 -19.476 -2.675 1.00 89.94 562 LEU A N 1
ATOM 4268 C CA . LEU A 1 562 ? 10.775 -19.395 -4.050 1.00 89.94 562 LEU A CA 1
ATOM 4269 C C . LEU A 1 562 ? 11.179 -20.780 -4.590 1.00 89.94 562 LEU A C 1
ATOM 4271 O O . LEU A 1 562 ? 10.866 -21.114 -5.733 1.00 89.94 562 LEU A O 1
ATOM 4275 N N . ALA A 1 563 ? 11.793 -21.623 -3.752 1.00 87.94 563 ALA A N 1
ATOM 4276 C CA . ALA A 1 563 ? 12.139 -23.006 -4.093 1.00 87.94 563 ALA A CA 1
ATOM 4277 C C . ALA A 1 563 ? 10.905 -23.874 -4.393 1.00 87.94 563 ALA A C 1
ATOM 4279 O O . ALA A 1 563 ? 10.982 -24.780 -5.217 1.00 87.94 563 ALA A O 1
ATOM 4280 N N . SER A 1 564 ? 9.751 -23.571 -3.787 1.00 86.19 564 SER A N 1
ATOM 4281 C CA . SER A 1 564 ? 8.481 -24.257 -4.077 1.00 86.19 564 SER A CA 1
ATOM 4282 C C . SER A 1 564 ? 7.863 -23.893 -5.435 1.00 86.19 564 SER A C 1
ATOM 4284 O O . SER A 1 564 ? 6.854 -24.476 -5.828 1.00 86.19 564 SER A O 1
ATOM 4286 N N . GLY A 1 565 ? 8.468 -22.946 -6.160 1.00 82.12 565 GLY A N 1
ATOM 4287 C CA . GLY A 1 565 ? 8.103 -22.595 -7.530 1.00 82.12 565 GLY A CA 1
ATOM 4288 C C . GLY A 1 565 ? 7.482 -21.211 -7.706 1.00 82.12 565 GLY A C 1
ATOM 4289 O O . GLY A 1 565 ? 7.126 -20.847 -8.828 1.00 82.12 565 GLY A O 1
ATOM 4290 N N . VAL A 1 566 ? 7.376 -20.414 -6.639 1.00 82.88 566 VAL A N 1
ATOM 4291 C CA . VAL A 1 566 ? 6.906 -19.025 -6.729 1.00 82.88 566 VAL A CA 1
ATOM 4292 C C . VAL A 1 566 ? 7.961 -18.174 -7.452 1.00 82.88 566 VAL A C 1
ATOM 4294 O O . VAL A 1 566 ? 9.098 -18.109 -6.985 1.00 82.88 566 VAL A O 1
ATOM 4297 N N . PRO A 1 567 ? 7.624 -17.499 -8.569 1.00 85.50 567 PRO A N 1
ATOM 4298 C CA . PRO A 1 567 ? 8.588 -16.679 -9.287 1.00 85.50 567 PRO A CA 1
ATOM 4299 C C . PRO A 1 567 ? 8.940 -15.408 -8.505 1.00 85.50 567 PRO A C 1
ATOM 4301 O O . PRO A 1 567 ? 8.069 -14.724 -7.954 1.00 85.50 567 PRO A O 1
ATOM 4304 N N . GLY A 1 568 ? 10.222 -15.059 -8.486 1.00 91.75 568 GLY A N 1
ATOM 4305 C CA . GLY A 1 568 ? 10.718 -13.943 -7.691 1.00 91.75 568 GLY A CA 1
ATOM 4306 C C . GLY A 1 568 ? 12.189 -13.628 -7.918 1.00 91.75 568 GLY A C 1
ATOM 4307 O O . GLY A 1 568 ? 12.803 -14.116 -8.862 1.00 91.75 568 GLY A O 1
ATOM 4308 N N . THR A 1 569 ? 12.757 -12.806 -7.045 1.00 92.44 569 THR A N 1
ATOM 4309 C CA . THR A 1 569 ? 14.191 -12.505 -7.017 1.00 92.44 569 THR A CA 1
ATOM 4310 C C . THR A 1 569 ? 14.773 -12.925 -5.679 1.00 92.44 569 THR A C 1
ATOM 4312 O O . THR A 1 569 ? 14.151 -12.710 -4.636 1.00 92.44 569 THR A O 1
ATOM 4315 N N . LEU A 1 570 ? 15.983 -13.463 -5.701 1.00 89.88 570 LEU A N 1
ATOM 4316 C CA . LEU A 1 570 ? 16.743 -13.825 -4.516 1.00 89.88 570 LEU A CA 1
ATOM 4317 C C . LEU A 1 570 ? 18.101 -13.135 -4.577 1.00 89.88 570 LEU A C 1
ATOM 4319 O O . LEU A 1 570 ? 18.802 -13.244 -5.577 1.00 89.88 570 LEU A O 1
ATOM 4323 N N . ALA A 1 571 ? 18.470 -12.416 -3.523 1.00 84.31 571 ALA A N 1
ATOM 4324 C CA . ALA A 1 571 ? 19.717 -11.664 -3.508 1.00 84.31 571 ALA A CA 1
ATOM 4325 C C . ALA A 1 571 ? 20.489 -11.815 -2.199 1.00 84.31 571 ALA A C 1
ATOM 4327 O O . ALA A 1 571 ? 19.912 -12.016 -1.133 1.00 84.31 571 ALA A O 1
ATOM 4328 N N . ASN A 1 572 ? 21.807 -11.693 -2.289 1.00 74.69 572 ASN A N 1
ATOM 4329 C CA . ASN A 1 572 ? 22.727 -11.602 -1.160 1.00 74.69 572 ASN A CA 1
ATOM 4330 C C . ASN A 1 572 ? 23.665 -10.398 -1.371 1.00 74.69 572 ASN A C 1
ATOM 4332 O O . ASN A 1 572 ? 23.458 -9.603 -2.283 1.00 74.69 572 ASN A O 1
ATOM 4336 N N . PHE A 1 573 ? 24.696 -10.250 -0.535 1.00 65.50 573 PHE A N 1
ATOM 4337 C CA . PHE A 1 573 ? 25.613 -9.104 -0.605 1.00 65.50 573 PHE A CA 1
ATOM 4338 C C . PHE A 1 573 ? 26.430 -9.019 -1.914 1.00 65.50 573 PHE A C 1
ATOM 4340 O O . PHE A 1 573 ? 26.963 -7.961 -2.222 1.00 65.50 573 PHE A O 1
ATOM 4347 N N . GLY A 1 574 ? 26.555 -10.111 -2.677 1.00 68.56 574 GLY A N 1
ATOM 4348 C CA . GLY A 1 574 ? 27.375 -10.159 -3.893 1.00 68.56 574 GLY A CA 1
ATOM 4349 C C . GLY A 1 574 ? 26.605 -10.361 -5.199 1.00 68.56 574 GLY A C 1
ATOM 4350 O O . GLY A 1 574 ? 27.148 -10.073 -6.262 1.00 68.56 574 GLY A O 1
ATOM 4351 N N . HIS A 1 575 ? 25.372 -10.877 -5.164 1.00 82.69 575 HIS A N 1
ATOM 4352 C CA . HIS A 1 575 ? 24.632 -11.207 -6.383 1.00 82.69 575 HIS A CA 1
ATOM 4353 C C . HIS A 1 575 ? 23.112 -11.218 -6.180 1.00 82.69 575 HIS A C 1
ATOM 4355 O O . HIS A 1 575 ? 22.618 -11.435 -5.071 1.00 82.69 575 HIS A O 1
ATOM 4361 N N . SER A 1 576 ? 22.371 -11.030 -7.273 1.00 87.19 576 SER A N 1
ATOM 4362 C CA . SER A 1 576 ? 20.912 -11.118 -7.336 1.00 87.19 576 SER A CA 1
ATOM 4363 C C . SER A 1 576 ? 20.502 -11.980 -8.522 1.00 87.19 576 SER A C 1
ATOM 4365 O O . SER A 1 576 ? 20.923 -11.722 -9.647 1.00 87.19 576 SER A O 1
ATOM 4367 N N . VAL A 1 577 ? 19.672 -12.987 -8.265 1.00 91.12 577 VAL A N 1
ATOM 4368 C CA . VAL A 1 577 ? 19.206 -13.970 -9.248 1.00 91.12 577 VAL A CA 1
ATOM 4369 C C . VAL A 1 577 ? 17.687 -13.939 -9.346 1.00 91.12 577 VAL A C 1
ATOM 4371 O O . VAL A 1 577 ? 16.990 -13.635 -8.374 1.00 91.12 577 VAL A O 1
ATOM 4374 N N . VAL A 1 578 ? 17.149 -14.254 -10.525 1.00 93.62 578 VAL A N 1
ATOM 4375 C CA . VAL A 1 578 ? 15.724 -14.594 -10.638 1.00 93.62 578 VAL A CA 1
ATOM 4376 C C . VAL A 1 578 ? 15.540 -16.033 -10.171 1.00 93.62 578 VAL A C 1
ATOM 4378 O O . VAL A 1 578 ? 16.400 -16.869 -10.434 1.00 93.62 578 VAL A O 1
ATOM 4381 N N . VAL A 1 579 ? 14.425 -16.320 -9.507 1.00 93.56 579 VAL A N 1
ATOM 4382 C CA . VAL A 1 579 ? 13.964 -17.682 -9.239 1.00 93.56 579 VAL A CA 1
ATOM 4383 C C . VAL A 1 579 ? 12.686 -17.919 -10.030 1.00 93.56 579 VAL A C 1
ATOM 4385 O O . VAL A 1 579 ? 11.750 -17.124 -9.936 1.00 93.56 579 VAL A O 1
ATOM 4388 N N . VAL A 1 580 ? 12.633 -18.996 -10.806 1.00 92.25 580 VAL A N 1
ATOM 4389 C CA . VAL A 1 580 ? 11.450 -19.418 -11.567 1.00 92.25 580 VAL A CA 1
ATOM 4390 C C . VAL A 1 580 ? 11.305 -20.918 -11.394 1.00 92.25 580 VAL A C 1
ATOM 4392 O O . VAL A 1 580 ? 12.240 -21.649 -11.697 1.00 92.25 580 VAL A O 1
ATOM 4395 N N . GLU A 1 581 ? 10.156 -21.379 -10.896 1.00 89.88 581 GLU A N 1
ATOM 4396 C CA . GLU A 1 581 ? 9.886 -22.819 -10.733 1.00 89.88 581 GLU A CA 1
ATOM 4397 C C . GLU A 1 581 ? 10.977 -23.553 -9.920 1.00 89.88 581 GLU A C 1
ATOM 4399 O O . GLU A 1 581 ? 11.322 -24.692 -10.210 1.00 89.88 581 GLU A O 1
ATOM 4404 N N . GLY A 1 582 ? 11.544 -22.887 -8.903 1.00 90.81 582 GLY A N 1
ATOM 4405 C CA . GLY A 1 582 ? 12.600 -23.450 -8.051 1.00 90.81 582 GLY A CA 1
ATOM 4406 C C . GLY A 1 582 ? 14.003 -23.434 -8.667 1.00 90.81 582 GLY A C 1
ATOM 4407 O O . GLY A 1 582 ? 14.933 -23.992 -8.090 1.00 90.81 582 GLY A O 1
ATOM 4408 N N . VAL A 1 583 ? 14.182 -22.763 -9.803 1.00 93.81 583 VAL A N 1
ATOM 4409 C CA . VAL A 1 583 ? 15.443 -22.682 -10.544 1.00 93.81 583 VAL A CA 1
ATOM 4410 C C . VAL A 1 583 ? 15.960 -21.247 -10.549 1.00 93.81 583 VAL A C 1
ATOM 4412 O O . VAL A 1 583 ? 15.180 -20.316 -10.746 1.00 93.81 583 VAL A O 1
ATOM 4415 N N . ILE A 1 584 ? 17.266 -21.070 -10.359 1.00 92.75 584 ILE A N 1
ATOM 4416 C CA . ILE A 1 584 ? 17.953 -19.779 -10.413 1.00 92.75 584 ILE A CA 1
ATOM 4417 C C . ILE A 1 584 ? 18.703 -19.557 -11.729 1.00 92.75 584 ILE A C 1
ATOM 4419 O O . ILE A 1 584 ? 19.194 -20.501 -12.353 1.00 92.75 584 ILE A O 1
ATOM 4423 N N . ASP A 1 585 ? 18.817 -18.283 -12.106 1.00 91.19 585 ASP A N 1
ATOM 4424 C CA . ASP A 1 585 ? 19.692 -17.808 -13.180 1.00 91.19 585 ASP A CA 1
ATOM 4425 C C . ASP A 1 585 ? 21.016 -17.299 -12.610 1.00 91.19 585 ASP A C 1
ATOM 4427 O O . ASP A 1 585 ? 21.027 -16.293 -11.905 1.00 91.19 585 ASP A O 1
ATOM 4431 N N . GLU A 1 586 ? 22.131 -17.932 -12.961 1.00 86.75 586 GLU A N 1
ATOM 4432 C CA . GLU A 1 586 ? 23.467 -17.406 -12.676 1.00 86.75 586 GLU A CA 1
ATOM 4433 C C . GLU A 1 586 ? 24.164 -17.063 -13.993 1.00 86.75 586 GLU A C 1
ATOM 4435 O O . GLU A 1 586 ? 24.787 -17.918 -14.621 1.00 86.75 586 GLU A O 1
ATOM 4440 N N . TYR A 1 587 ? 24.046 -15.807 -14.429 1.00 83.62 587 TYR A N 1
ATOM 4441 C CA . TYR A 1 587 ? 24.645 -15.319 -15.681 1.00 83.62 587 TYR A CA 1
ATOM 4442 C C . TYR A 1 587 ? 24.220 -16.126 -16.926 1.00 83.62 587 TYR A C 1
ATOM 4444 O O . TYR A 1 587 ? 25.040 -16.415 -17.794 1.00 83.62 587 TYR A O 1
ATOM 4452 N N . GLY A 1 588 ? 22.942 -16.512 -17.008 1.00 85.69 588 GLY A N 1
ATOM 4453 C CA . GLY A 1 588 ? 22.399 -17.352 -18.085 1.00 85.69 588 GLY A CA 1
ATOM 4454 C C . GLY A 1 588 ? 22.488 -18.855 -17.812 1.00 85.69 588 GLY A C 1
ATOM 4455 O O . GLY A 1 588 ? 21.860 -19.649 -18.511 1.00 85.69 588 GLY A O 1
ATOM 4456 N N . ILE A 1 589 ? 23.224 -19.276 -16.777 1.00 86.62 589 ILE A N 1
ATOM 4457 C CA . ILE A 1 589 ? 23.330 -20.685 -16.399 1.00 86.62 589 ILE A CA 1
ATOM 4458 C C . ILE A 1 589 ? 22.166 -21.052 -15.482 1.00 86.62 589 ILE A C 1
ATOM 4460 O O . ILE A 1 589 ? 22.049 -20.564 -14.358 1.00 86.62 589 ILE A O 1
ATOM 446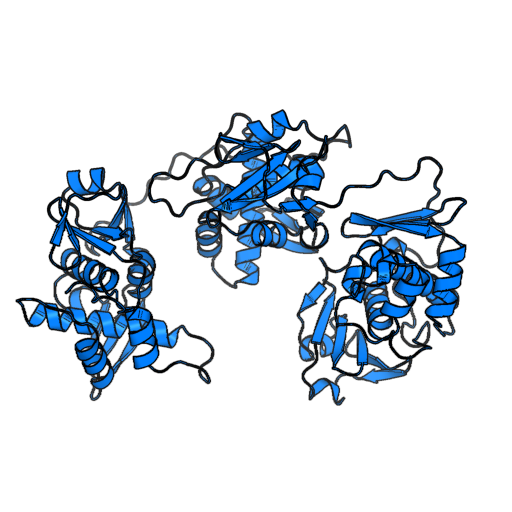4 N N . LYS A 1 590 ? 21.344 -21.986 -15.959 1.00 92.38 590 LYS A N 1
ATOM 4465 C CA . LYS A 1 590 ? 20.249 -22.592 -15.205 1.00 92.38 590 LYS A CA 1
ATOM 4466 C C . LYS A 1 590 ? 20.792 -23.468 -14.064 1.00 92.38 590 LYS A C 1
ATOM 4468 O O . LYS A 1 590 ? 21.521 -24.427 -14.330 1.00 92.38 590 LYS A O 1
ATOM 4473 N N . ARG A 1 591 ? 20.410 -23.197 -12.810 1.00 92.06 591 ARG A N 1
ATOM 4474 C CA . ARG A 1 591 ? 20.746 -24.047 -11.647 1.00 92.06 591 ARG A CA 1
ATOM 4475 C C . ARG A 1 591 ? 19.547 -24.293 -10.742 1.00 92.06 591 ARG A C 1
ATOM 4477 O O . ARG A 1 591 ? 18.725 -23.411 -10.546 1.00 92.06 591 ARG A O 1
ATOM 4484 N N . GLU A 1 592 ? 19.475 -25.472 -10.139 1.00 92.69 592 GLU A N 1
ATOM 4485 C CA . GLU A 1 592 ? 18.467 -25.763 -9.114 1.00 92.69 592 GLU A CA 1
ATOM 4486 C C . GLU A 1 592 ? 18.719 -24.918 -7.856 1.00 92.69 592 GLU A C 1
ATOM 4488 O O . GLU A 1 592 ? 19.848 -24.852 -7.364 1.00 92.69 592 GLU A O 1
ATOM 4493 N N . LEU A 1 593 ? 17.673 -24.285 -7.312 1.00 90.69 593 LEU A N 1
ATOM 4494 C CA . LEU A 1 593 ? 17.763 -23.590 -6.025 1.00 90.69 593 LEU A CA 1
ATOM 4495 C C . LEU A 1 593 ? 17.904 -24.607 -4.888 1.00 90.69 593 LEU A C 1
ATOM 4497 O O . LEU A 1 593 ? 18.711 -24.424 -3.973 1.00 90.69 593 LEU A O 1
ATOM 4501 N N . GLN A 1 594 ? 17.141 -25.700 -4.960 1.00 88.06 594 GLN A N 1
ATOM 4502 C CA . GLN A 1 594 ? 17.156 -26.757 -3.957 1.00 88.06 594 GLN A CA 1
ATOM 4503 C C . GLN A 1 594 ? 18.533 -27.436 -3.907 1.00 88.06 594 GLN A C 1
ATOM 4505 O O . GLN A 1 594 ? 19.026 -27.959 -4.901 1.00 88.06 594 GLN A O 1
ATOM 4510 N N . GLY A 1 595 ? 19.149 -27.452 -2.723 1.00 83.44 595 GLY A N 1
ATOM 4511 C CA . GLY A 1 595 ? 20.483 -28.030 -2.527 1.00 83.44 595 GLY A CA 1
ATOM 4512 C C . GLY A 1 595 ? 21.649 -27.115 -2.918 1.00 83.44 595 GLY A C 1
ATOM 4513 O O . GLY A 1 595 ? 22.795 -27.529 -2.773 1.00 83.44 595 GLY A O 1
ATOM 4514 N N . SER A 1 596 ? 21.384 -25.883 -3.362 1.00 86.75 596 SER A N 1
ATOM 4515 C CA . SER A 1 596 ? 22.422 -24.868 -3.571 1.00 86.75 596 SER A CA 1
ATOM 4516 C C . SER A 1 596 ? 22.787 -24.133 -2.273 1.00 86.75 596 SER A C 1
ATOM 4518 O O . SER A 1 596 ? 22.024 -24.125 -1.302 1.00 86.75 596 SER A O 1
ATOM 4520 N N . ASP A 1 597 ? 23.926 -23.438 -2.279 1.00 83.88 597 ASP A N 1
ATOM 4521 C CA . ASP A 1 597 ? 24.374 -22.582 -1.170 1.00 83.88 597 ASP A CA 1
ATOM 4522 C C . ASP A 1 597 ? 23.360 -21.485 -0.806 1.00 83.88 597 ASP A C 1
ATOM 4524 O O . ASP A 1 597 ? 23.344 -20.998 0.326 1.00 83.88 597 ASP A O 1
ATOM 4528 N N . TRP A 1 598 ? 22.493 -21.099 -1.746 1.00 82.44 598 TRP A N 1
ATOM 4529 C CA . TRP A 1 598 ? 21.426 -20.125 -1.520 1.00 82.44 598 TRP A CA 1
ATOM 4530 C C . TRP A 1 598 ? 20.394 -20.59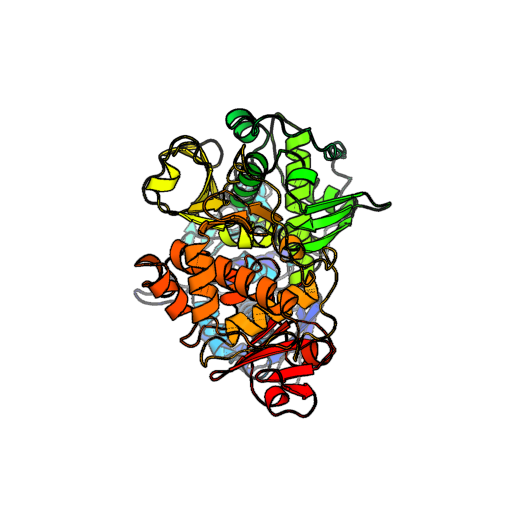6 -0.489 1.00 82.44 598 TRP A C 1
ATOM 4532 O O . TRP A 1 598 ? 19.783 -19.760 0.167 1.00 82.44 598 TRP A O 1
ATOM 4542 N N . MET A 1 599 ? 20.230 -21.909 -0.292 1.00 81.00 599 MET A N 1
ATOM 4543 C CA . MET A 1 599 ? 19.340 -22.466 0.738 1.00 81.00 599 MET A CA 1
ATOM 4544 C C . MET A 1 599 ? 19.896 -22.319 2.160 1.00 81.00 599 MET A C 1
ATOM 4546 O O . MET A 1 599 ? 19.135 -22.421 3.120 1.00 81.00 599 MET A O 1
ATOM 4550 N N . GLN A 1 600 ? 21.210 -22.119 2.300 1.00 69.06 600 GLN A N 1
ATOM 4551 C CA . GLN A 1 600 ? 21.900 -22.041 3.593 1.00 69.06 600 GLN A CA 1
ATOM 4552 C C . GLN A 1 600 ? 22.281 -20.609 3.987 1.00 69.06 600 GLN A C 1
ATOM 4554 O O . GLN A 1 600 ? 22.606 -20.358 5.146 1.00 69.06 600 GLN A O 1
ATOM 4559 N N . LYS A 1 601 ? 22.257 -19.670 3.037 1.00 64.62 601 LYS A N 1
ATOM 4560 C CA . LYS A 1 601 ? 22.586 -18.258 3.256 1.00 64.62 601 LYS A CA 1
ATOM 4561 C C . LYS A 1 601 ? 21.302 -17.456 3.467 1.00 64.62 601 LYS A C 1
ATOM 4563 O O . LYS A 1 601 ? 20.347 -17.609 2.710 1.00 64.62 601 LYS A O 1
ATOM 4568 N N . GLU A 1 602 ? 21.283 -16.576 4.469 1.00 60.81 602 GLU A N 1
ATOM 4569 C CA . GLU A 1 602 ? 20.224 -15.568 4.585 1.00 60.81 602 GLU A CA 1
ATOM 4570 C C . GLU A 1 602 ? 20.246 -14.692 3.323 1.00 60.81 602 GLU A C 1
ATOM 4572 O O . GLU A 1 602 ? 21.242 -14.033 3.021 1.00 60.81 602 GLU A O 1
ATOM 4577 N N . GLY A 1 603 ? 19.167 -14.750 2.543 1.00 68.88 603 GLY A N 1
ATOM 4578 C CA . GLY A 1 603 ? 19.011 -14.009 1.297 1.00 68.88 603 GLY A CA 1
ATOM 4579 C C . GLY A 1 603 ? 17.763 -13.136 1.329 1.00 68.88 603 GLY A C 1
ATOM 4580 O O . GLY A 1 603 ? 16.729 -13.511 1.884 1.00 68.88 603 GLY A O 1
ATOM 4581 N N . HIS A 1 604 ? 17.842 -11.968 0.700 1.00 81.81 604 HIS A N 1
ATOM 4582 C CA . HIS A 1 604 ? 16.703 -11.091 0.475 1.00 81.81 604 HIS A CA 1
ATOM 4583 C C . HIS A 1 604 ? 15.830 -11.677 -0.640 1.00 81.81 604 HIS A C 1
ATOM 4585 O O . HIS A 1 604 ? 16.114 -11.504 -1.826 1.00 81.81 604 HIS A O 1
ATOM 4591 N N . ALA A 1 605 ? 14.783 -12.402 -0.247 1.00 88.88 605 ALA A N 1
ATOM 4592 C CA . ALA A 1 605 ? 13.822 -13.016 -1.156 1.00 88.88 605 ALA A CA 1
ATOM 4593 C C . ALA A 1 605 ? 12.605 -12.103 -1.373 1.00 88.88 605 ALA A C 1
ATOM 4595 O O . ALA A 1 605 ? 11.944 -11.674 -0.422 1.00 88.88 605 ALA A O 1
ATOM 4596 N N . LEU A 1 606 ? 12.281 -11.845 -2.638 1.00 89.56 606 LEU A N 1
ATOM 4597 C CA . LEU A 1 606 ? 11.109 -11.083 -3.066 1.00 89.56 606 LEU A CA 1
ATOM 4598 C C . LEU A 1 606 ? 10.317 -11.893 -4.092 1.00 89.56 606 LEU A C 1
ATOM 4600 O O . LEU A 1 606 ? 10.908 -12.590 -4.911 1.00 89.56 606 LEU A O 1
ATOM 4604 N N . LYS A 1 607 ? 8.991 -11.769 -4.086 1.00 90.12 607 LYS A N 1
ATOM 4605 C CA . LYS A 1 607 ? 8.094 -12.373 -5.084 1.00 90.12 607 LYS A CA 1
ATOM 4606 C C . LYS A 1 607 ? 7.227 -11.325 -5.767 1.00 90.12 607 LYS A C 1
ATOM 4608 O O . LYS A 1 607 ? 6.903 -10.301 -5.157 1.00 90.12 607 LYS A O 1
ATOM 4613 N N . LEU A 1 608 ? 6.828 -11.612 -7.004 1.00 86.75 608 LEU A N 1
ATOM 4614 C CA . LEU A 1 608 ? 5.839 -10.824 -7.740 1.00 86.75 608 LEU A CA 1
ATOM 4615 C C . LEU A 1 608 ? 4.436 -11.415 -7.550 1.00 86.75 608 LEU A C 1
ATOM 4617 O O . LEU A 1 608 ? 4.193 -12.575 -7.901 1.00 86.75 608 LEU A O 1
ATOM 4621 N N . VAL A 1 609 ? 3.515 -10.614 -7.010 1.00 80.88 609 VAL A N 1
ATOM 4622 C CA . VAL A 1 609 ? 2.108 -10.997 -6.789 1.00 80.88 609 VAL A CA 1
ATOM 4623 C C . VAL A 1 609 ? 1.213 -10.653 -7.958 1.00 80.88 609 VAL A C 1
ATOM 4625 O O . VAL A 1 609 ? 1.485 -9.653 -8.653 1.00 80.88 609 VAL A O 1
#

pLDDT: mean 83.07, std 14.22, range [26.92, 98.44]

Sequence (609 aa):
MPERGFGEHFNASSHSAVINLMMLTFGPRPADFFNEVKGSNDGYDVTMKDGYTLHVSKQELQQAASASRFTGHHNDALSSAHFALAVFIKRKQSASGNAADRPGFESVLTQSLQGETAFNMLKGMGLSGHLQYRPTATAISEGLAGVADSYDSGSSLIYADKAHQFGRQRSPDRSYMYTLVSDSAPTRRVAPAPEPPTVVPEFERRNKSAPPDVAEVLQGFAPVSRNFGEVFDLSSHAAVIKMMMLRFGRSPSDMFETVEATKTGYRITMKDGFEVTLSAQELQRTCGASRLTGPDAPMGADANFMLAAFAKRKQVEGNVEFDAALSSTLRGEHTYRVLKGMGLIGFIRVVPPDKLREPGSVGVISTFNYSGALVADGIKHDNGGQAAVSKDYGYQLAADVPVEPNGKPAQFSAVPVGTKPVDIWNGFYQGVEGNCVTVSAIKAAMMKYGQNPMGIFKHVTETPEGFTTIMRDGCTVRFTHVELQRARAAANFHGEDKGLVDDAVFLYAASAKRAQLENHEFRASASFDAALKTLNDGEIPGDALRRLGLYAFTRSSSVQELASGVPGTLANFGHSVVVVEGVIDEYGIKRELQGSDWMQKEGHALKLV

Organism: NCBI:txid321846

Secondary structure (DSSP, 8-state):
-PPPPTT-----HHHHHHHHHHHHHH-SSHHHHSSEEEE-SSEEEEE-TTS-EEEEEHHHHHHHHHHS----S-HHHHHHHHHHHHHHHHHHHHTSS-GGGPPPHHHHHHHHTT---HHHHHHHTT-TTTEEEEEHHHHHHTT--EEEE-TTS-EEEEETTEEEETTEEE----SEEEEE--TTS-----PPPP-----PPP-----S-S---HHHHHHH-EEPPPPTT-----HHHHHHHHHHHHHH-SSHHHHSSEEEEETTEEEEE-TTS-EEEEEHHHHHHHHHHS-EE-S-HHHHHHHHHHHHHHHHHHHHHHT--HHHHHHHHTT---HHHHHHHTT-TTTEEEE-HHHHTSTT-EEEEE-STT-EEEEETTEEEETTEEEE--S--EEEEPP-PPPPTTPEEPP--SSPTTPPPS-TTTSSB--STT-HHHHHHHHHHHHHH-SSHHHHSSEEEEETTEEEEE-TTS-EEEEEHHHHHHHHHHH--B-S-HHHHHHHHHHHHHHHHHHHHTTGGGTGGG-HHHHHHHTSS-PPTTHHHHHTT-GGGEEE--HHHHHTT--EEEE-SS-EEEEETTEEEETTEEEESTTSGGGTS--EEEEE-

Radius of gyration: 29.35 Å; chains: 1; bounding box: 62×55×88 Å